Protein AF-0000000076622028 (afdb_homodimer)

pLDDT: mean 90.15, std 12.66, range [39.66, 98.56]

Foldseek 3Di:
DPLLVQLLVQLVVPCLPPFQFQQSSLVSQVVSPHHSVVSCVSPVLGSLVSVLVLLVVLLVVLLVPDALVVCPPHDPLVLLLVSLVSSLVSCVSNALRCVRSVVSCVDPVNVVVSVVSLLSSLVSSCVRNPDDDDDPLSVLLSLLVSLLSVLLSLLQSPQPDVVSVVSSVSSSVSRVPDDSVDRDPSPVSNVVSCVVRVD/DPLLVQLLVQLVVVCLPPFQFQQSSLVSQVVSPHHSVVSCVSPVLGSLVSVLVLLVVLLVVLLVPDALVVCPPHDPLVLLLVSLVSSLVSCVSNALSCVRSVVSCVDPVNVVVSVVSLLSSLVSSCVRNPDDDDDPLSVLSSLLVSLLSVLLSLLQSPQPDVVSVVSSVSSSVSRVPDDSVDRDPSPVSNVVSCVVRVD

Radius of gyration: 22.09 Å; Cα contacts (8 Å, |Δi|>4): 403; chains: 2; bounding box: 41×60×67 Å

Structure (mmCIF, N/CA/C/O backbone):
data_AF-0000000076622028-model_v1
#
loop_
_entity.id
_entity.type
_entity.pdbx_description
1 polymer 'Ubiquinone biosynthesis protein'
#
loop_
_atom_site.group_PDB
_atom_site.id
_atom_site.type_symbol
_atom_site.label_atom_id
_atom_site.label_alt_id
_atom_site.label_comp_id
_atom_site.label_asym_id
_atom_site.label_entity_id
_atom_site.label_seq_id
_atom_site.pdbx_PDB_ins_code
_atom_site.Cartn_x
_atom_site.Cartn_y
_atom_site.Cartn_z
_atom_site.occupancy
_atom_site.B_iso_or_equiv
_atom_site.auth_seq_id
_atom_site.auth_comp_id
_atom_site.auth_asym_id
_atom_site.auth_atom_id
_atom_site.pdbx_PDB_model_num
ATOM 1 N N . MET A 1 1 ? 0.09 -10.68 -33.594 1 63.59 1 MET A N 1
ATOM 2 C CA . MET A 1 1 ? 0.2 -10.133 -32.219 1 63.59 1 MET A CA 1
ATOM 3 C C . MET A 1 1 ? 0.876 -8.773 -32.25 1 63.59 1 MET A C 1
ATOM 5 O O . MET A 1 1 ? 1.807 -8.539 -33.031 1 63.59 1 MET A O 1
ATOM 9 N N . GLN A 1 2 ? 0.264 -7.742 -31.531 1 87.88 2 GLN A N 1
ATOM 10 C CA . GLN A 1 2 ? 0.887 -6.426 -31.469 1 87.88 2 GLN A CA 1
ATOM 11 C C . GLN A 1 2 ? 2.297 -6.508 -30.891 1 87.88 2 GLN A C 1
ATOM 13 O O . GLN A 1 2 ? 2.602 -7.414 -30.125 1 87.88 2 GLN A O 1
ATOM 18 N N . ILE A 1 3 ? 3.248 -5.902 -31.578 1 93.5 3 ILE A N 1
ATOM 19 C CA . ILE A 1 3 ? 4.668 -5.887 -31.234 1 93.5 3 ILE A CA 1
ATOM 20 C C . ILE A 1 3 ? 4.84 -5.801 -29.719 1 93.5 3 ILE A C 1
ATOM 22 O O . ILE A 1 3 ? 5.719 -6.453 -29.156 1 93.5 3 ILE A O 1
ATOM 26 N N . ARG A 1 4 ? 4.066 -5.117 -29.094 1 95.06 4 ARG A N 1
ATOM 27 C CA . ARG A 1 4 ? 4.141 -4.984 -27.641 1 95.06 4 ARG A CA 1
ATOM 28 C C . ARG A 1 4 ? 3.877 -6.32 -26.953 1 95.06 4 ARG A C 1
ATOM 30 O O . ARG A 1 4 ? 4.555 -6.668 -25.984 1 95.06 4 ARG A O 1
ATOM 37 N N . GLU A 1 5 ? 2.949 -7.094 -27.5 1 96 5 GLU A N 1
ATOM 38 C CA . GLU A 1 5 ? 2.613 -8.391 -26.922 1 96 5 GLU A CA 1
ATOM 39 C C . GLU A 1 5 ? 3.762 -9.383 -27.078 1 96 5 GLU A C 1
ATOM 41 O O . GLU A 1 5 ? 3.996 -10.219 -26.203 1 96 5 GLU A O 1
ATOM 46 N N . GLN A 1 6 ? 4.418 -9.242 -28.172 1 96.94 6 GLN A N 1
ATOM 47 C CA . GLN A 1 6 ? 5.562 -10.117 -28.406 1 96.94 6 GLN A CA 1
ATOM 48 C C . GLN A 1 6 ? 6.688 -9.82 -27.406 1 96.94 6 GLN A C 1
ATOM 50 O O . GLN A 1 6 ? 7.324 -10.742 -26.891 1 96.94 6 GLN A O 1
ATOM 55 N N . ILE A 1 7 ? 6.875 -8.531 -27.156 1 97.69 7 ILE A N 1
ATOM 56 C CA . ILE A 1 7 ? 7.898 -8.133 -26.203 1 97.69 7 ILE A CA 1
ATOM 57 C C . ILE A 1 7 ? 7.523 -8.633 -24.812 1 97.69 7 ILE A C 1
ATOM 59 O O . ILE A 1 7 ? 8.367 -9.172 -24.094 1 97.69 7 ILE A O 1
ATOM 63 N N . VAL A 1 8 ? 6.262 -8.492 -24.5 1 98 8 VAL A N 1
ATOM 64 C CA . VAL A 1 8 ? 5.766 -8.93 -23.203 1 98 8 VAL A CA 1
ATOM 65 C C . VAL A 1 8 ? 5.98 -10.43 -23.047 1 98 8 VAL A C 1
ATOM 67 O O . VAL A 1 8 ? 6.48 -10.891 -22.016 1 98 8 VAL A O 1
ATOM 70 N N . SER A 1 9 ? 5.641 -11.148 -24.078 1 97.75 9 SER A N 1
ATOM 71 C CA . SER A 1 9 ? 5.793 -12.602 -24.031 1 97.75 9 SER A CA 1
ATOM 72 C C . SER A 1 9 ? 7.25 -13 -23.844 1 97.75 9 SER A C 1
ATOM 74 O O . SER A 1 9 ? 7.559 -13.867 -23.016 1 97.75 9 SER A O 1
ATOM 76 N N . SER A 1 10 ? 8.102 -12.375 -24.562 1 98 10 SER A N 1
ATOM 77 C CA . SER A 1 10 ? 9.531 -12.641 -24.438 1 98 10 SER A CA 1
ATOM 78 C C . SER A 1 10 ? 10.031 -12.305 -23.031 1 98 10 SER A C 1
ATOM 80 O O . SER A 1 10 ? 10.727 -13.102 -22.406 1 98 10 SER A O 1
ATOM 82 N N . ALA A 1 11 ? 9.656 -11.156 -22.547 1 98.44 11 ALA A N 1
ATOM 83 C CA . ALA A 1 11 ? 10.109 -10.695 -21.234 1 98.44 11 ALA A CA 1
ATOM 84 C C . ALA A 1 11 ? 9.641 -11.633 -20.125 1 98.44 11 ALA A C 1
ATOM 86 O O . ALA A 1 11 ? 10.398 -11.93 -19.188 1 98.44 11 ALA A O 1
ATOM 87 N N . LYS A 1 12 ? 8.422 -12.117 -20.266 1 98.25 12 LYS A N 1
ATOM 88 C CA . LYS A 1 12 ? 7.867 -13.047 -19.281 1 98.25 12 LYS A CA 1
ATOM 89 C C . LYS A 1 12 ? 8.734 -14.297 -19.156 1 98.25 12 LYS A C 1
ATOM 91 O O . LYS A 1 12 ? 8.891 -14.852 -18.062 1 98.25 12 LYS A O 1
ATOM 96 N N . GLY A 1 13 ? 9.266 -14.703 -20.266 1 98.19 13 GLY A N 1
ATOM 97 C CA . GLY A 1 13 ? 10.133 -15.867 -20.25 1 98.19 13 GLY A CA 1
ATOM 98 C C . GLY A 1 13 ? 11.523 -15.578 -19.703 1 98.19 13 GLY A C 1
ATOM 99 O O . GLY A 1 13 ? 12.047 -16.344 -18.906 1 98.19 13 GLY A O 1
ATOM 100 N N . LEU A 1 14 ? 12.07 -14.469 -20.016 1 98.25 14 LEU A N 1
ATOM 101 C CA . LEU A 1 14 ? 13.461 -14.141 -19.719 1 98.25 14 LEU A CA 1
ATOM 102 C C . LEU A 1 14 ? 13.625 -13.82 -18.234 1 98.25 14 LEU A C 1
ATOM 104 O O . LEU A 1 14 ? 14.664 -14.109 -17.641 1 98.25 14 LEU A O 1
ATOM 108 N N . VAL A 1 15 ? 12.609 -13.281 -17.594 1 98.38 15 VAL A N 1
ATOM 109 C CA . VAL A 1 15 ? 12.742 -12.852 -16.203 1 98.38 15 VAL A CA 1
ATOM 110 C C . VAL A 1 15 ? 12.852 -14.078 -15.297 1 98.38 15 VAL A C 1
ATOM 112 O O . VAL A 1 15 ? 13.305 -13.977 -14.156 1 98.38 15 VAL A O 1
ATOM 115 N N . LYS A 1 16 ? 12.438 -15.273 -15.789 1 97.88 16 LYS A N 1
ATOM 116 C CA . LYS A 1 16 ? 12.516 -16.5 -14.992 1 97.88 16 LYS A CA 1
ATOM 117 C C . LYS A 1 16 ? 13.969 -16.875 -14.711 1 97.88 16 LYS A C 1
ATOM 119 O O . LYS A 1 16 ? 14.266 -17.5 -13.688 1 97.88 16 LYS A O 1
ATOM 124 N N . THR A 1 17 ? 14.875 -16.391 -15.594 1 97.12 17 THR A N 1
ATOM 125 C CA . THR A 1 17 ? 16.281 -16.766 -15.453 1 97.12 17 THR A CA 1
ATOM 126 C C . THR A 1 17 ? 17.156 -15.547 -15.227 1 97.12 17 THR A C 1
ATOM 128 O O . THR A 1 17 ? 18.125 -15.602 -14.453 1 97.12 17 THR A O 1
ATOM 131 N N . LEU A 1 18 ? 16.766 -14.391 -15.797 1 97.31 18 LEU A N 1
ATOM 132 C CA . LEU A 1 18 ? 17.656 -13.234 -15.781 1 97.31 18 LEU A CA 1
ATOM 133 C C . LEU A 1 18 ? 17.266 -12.273 -14.664 1 97.31 18 LEU A C 1
ATOM 135 O O . LEU A 1 18 ? 18.031 -11.391 -14.297 1 97.31 18 LEU A O 1
ATOM 139 N N . GLY A 1 19 ? 16.031 -12.422 -14.141 1 97.38 19 GLY A N 1
ATOM 140 C CA . GLY A 1 19 ? 15.562 -11.523 -13.094 1 97.38 19 GLY A CA 1
ATOM 141 C C . GLY A 1 19 ? 14.891 -10.273 -13.633 1 97.38 19 GLY A C 1
ATOM 142 O O . GLY A 1 19 ? 14.594 -10.188 -14.828 1 97.38 19 GLY A O 1
ATOM 143 N N . TRP A 1 20 ? 14.672 -9.398 -12.758 1 97.81 20 TRP A N 1
ATOM 144 C CA . TRP A 1 20 ? 13.805 -8.266 -13.07 1 97.81 20 TRP A CA 1
ATOM 145 C C . TRP A 1 20 ? 14.609 -6.977 -13.188 1 97.81 20 TRP A C 1
ATOM 147 O O . TRP A 1 20 ? 14.742 -6.23 -12.211 1 97.81 20 TRP A O 1
ATOM 157 N N . HIS A 1 21 ? 15.047 -6.715 -14.297 1 96.06 21 HIS A N 1
ATOM 158 C CA . HIS A 1 21 ? 15.742 -5.477 -14.609 1 96.06 21 HIS A CA 1
ATOM 159 C C . HIS A 1 21 ? 15.547 -5.086 -16.078 1 96.06 21 HIS A C 1
ATOM 161 O O . HIS A 1 21 ? 15.156 -5.918 -16.891 1 96.06 21 HIS A O 1
ATOM 167 N N . ASP A 1 22 ? 15.867 -3.854 -16.438 1 95.69 22 ASP A N 1
ATOM 168 C CA . ASP A 1 22 ? 15.492 -3.264 -17.719 1 95.69 22 ASP A CA 1
ATOM 169 C C . ASP A 1 22 ? 16.297 -3.881 -18.859 1 95.69 22 ASP A C 1
ATOM 171 O O . ASP A 1 22 ? 15.891 -3.791 -20.031 1 95.69 22 ASP A O 1
ATOM 175 N N . LYS A 1 23 ? 17.344 -4.523 -18.531 1 96.81 23 LYS A N 1
ATOM 176 C CA . LYS A 1 23 ? 18.094 -5.242 -19.562 1 96.81 23 LYS A CA 1
ATOM 177 C C . LYS A 1 23 ? 17.234 -6.324 -20.203 1 96.81 23 LYS A C 1
ATOM 179 O O . LYS A 1 23 ? 17.375 -6.621 -21.391 1 96.81 23 LYS A O 1
ATOM 184 N N . VAL A 1 24 ? 16.344 -6.906 -19.453 1 98.19 24 VAL A N 1
ATOM 185 C CA . VAL A 1 24 ? 15.445 -7.93 -19.969 1 98.19 24 VAL A CA 1
ATOM 186 C C . VAL A 1 24 ? 14.531 -7.328 -21.031 1 98.19 24 VAL A C 1
ATOM 188 O O . VAL A 1 24 ? 14.242 -7.961 -22.047 1 98.19 24 VAL A O 1
ATOM 191 N N . LEU A 1 25 ? 14.07 -6.062 -20.812 1 97.56 25 LEU A N 1
ATOM 192 C CA . LEU A 1 25 ? 13.25 -5.379 -21.812 1 97.56 25 LEU A CA 1
ATOM 193 C C . LEU A 1 25 ? 14.047 -5.121 -23.078 1 97.56 25 LEU A C 1
ATOM 195 O O . LEU A 1 25 ? 13.547 -5.34 -24.188 1 97.56 25 LEU A O 1
ATOM 199 N N . SER A 1 26 ? 15.258 -4.707 -22.844 1 97.38 26 SER A N 1
ATOM 200 C CA . SER A 1 26 ? 16.141 -4.461 -23.984 1 97.38 26 SER A CA 1
ATOM 201 C C . SER A 1 26 ? 16.344 -5.727 -24.812 1 97.38 26 SER A C 1
ATOM 203 O O . SER A 1 26 ? 16.234 -5.707 -26.031 1 97.38 26 SER A O 1
ATOM 205 N N . LEU A 1 27 ? 16.625 -6.812 -24.156 1 97.94 27 LEU A N 1
ATOM 206 C CA . LEU A 1 27 ? 16.828 -8.102 -24.812 1 97.94 27 LEU A CA 1
ATOM 207 C C . LEU A 1 27 ? 15.555 -8.562 -25.516 1 97.94 27 LEU A C 1
ATOM 209 O O . LEU A 1 27 ? 15.609 -9.102 -26.625 1 97.94 27 LEU A O 1
ATOM 213 N N . SER A 1 28 ? 14.438 -8.328 -24.891 1 98.31 28 SER A N 1
ATOM 214 C CA . SER A 1 28 ? 13.148 -8.727 -25.469 1 98.31 28 SER A CA 1
ATOM 215 C C . SER A 1 28 ? 12.852 -7.945 -26.734 1 98.31 28 SER A C 1
ATOM 217 O O . SER A 1 28 ? 12.289 -8.492 -27.688 1 98.31 28 SER A O 1
ATOM 219 N N . CYS A 1 29 ? 13.203 -6.68 -26.703 1 97.69 29 CYS A N 1
ATOM 220 C CA . CYS A 1 29 ? 13.055 -5.879 -27.906 1 97.69 29 CYS A CA 1
ATOM 221 C C . CYS A 1 29 ? 13.906 -6.43 -29.047 1 97.69 29 CYS A C 1
ATOM 223 O O . CYS A 1 29 ? 13.422 -6.605 -30.156 1 97.69 29 CYS A O 1
ATOM 225 N N . THR A 1 30 ? 15.125 -6.754 -28.75 1 97.44 30 THR A N 1
ATOM 226 C CA . THR A 1 30 ? 16.047 -7.266 -29.766 1 97.44 30 THR A CA 1
ATOM 227 C C . THR A 1 30 ? 15.547 -8.594 -30.328 1 97.44 30 THR A C 1
ATOM 229 O O . THR A 1 30 ? 15.688 -8.859 -31.516 1 97.44 30 THR A O 1
ATOM 232 N N . LYS A 1 31 ? 14.922 -9.391 -29.547 1 96.81 31 LYS A N 1
ATOM 233 C CA . LYS A 1 31 ? 14.422 -10.703 -29.969 1 96.81 31 LYS A CA 1
ATOM 234 C C . LYS A 1 31 ? 13.289 -10.562 -30.984 1 96.81 31 LYS A C 1
ATOM 236 O O . LYS A 1 31 ? 13.031 -11.484 -31.766 1 96.81 31 LYS A O 1
ATOM 241 N N . VAL A 1 32 ? 12.641 -9.391 -30.906 1 95.5 32 VAL A N 1
ATOM 242 C CA . VAL A 1 32 ? 11.555 -9.188 -31.875 1 95.5 32 VAL A CA 1
ATOM 243 C C . VAL A 1 32 ? 12.008 -8.203 -32.969 1 95.5 32 VAL A C 1
ATOM 245 O O . VAL A 1 32 ? 11.18 -7.512 -33.562 1 95.5 32 VAL A O 1
ATOM 248 N N . ASN A 1 33 ? 13.281 -7.996 -33.062 1 95.31 33 ASN A N 1
ATOM 249 C CA . ASN A 1 33 ? 13.945 -7.258 -34.125 1 95.31 33 ASN A CA 1
ATOM 250 C C . ASN A 1 33 ? 13.742 -5.754 -34 1 95.31 33 ASN A C 1
ATOM 252 O O . ASN A 1 33 ? 13.594 -5.043 -35 1 95.31 33 ASN A O 1
ATOM 256 N N . LEU A 1 34 ? 13.648 -5.297 -32.75 1 96.19 34 LEU A N 1
ATOM 257 C CA . LEU A 1 34 ? 13.656 -3.871 -32.438 1 96.19 34 LEU A CA 1
ATOM 258 C C . LEU A 1 34 ? 14.977 -3.463 -31.797 1 96.19 34 LEU A C 1
ATOM 260 O O . LEU A 1 34 ? 15.742 -4.316 -31.344 1 96.19 34 LEU A O 1
ATOM 264 N N . SER A 1 35 ? 15.188 -2.131 -31.875 1 95.56 35 SER A N 1
ATOM 265 C CA . SER A 1 35 ? 16.344 -1.608 -31.156 1 95.56 35 SER A CA 1
ATOM 266 C C . SER A 1 35 ? 16.188 -1.822 -29.641 1 95.56 35 SER A C 1
ATOM 268 O O . SER A 1 35 ? 15.086 -1.768 -29.109 1 95.56 35 SER A O 1
ATOM 270 N N . SER A 1 36 ? 17.312 -1.982 -29 1 92.75 36 SER A N 1
ATOM 271 C CA . SER A 1 36 ? 17.328 -2.152 -27.547 1 92.75 36 SER A CA 1
ATOM 272 C C . SER A 1 36 ? 16.75 -0.925 -26.844 1 92.75 36 SER A C 1
ATOM 274 O O . SER A 1 36 ? 16.234 -1.027 -25.734 1 92.75 36 SER A O 1
ATOM 276 N N . ALA A 1 37 ? 16.75 0.134 -27.547 1 92.69 37 ALA A N 1
ATOM 277 C CA . ALA A 1 37 ? 16.297 1.396 -26.969 1 92.69 37 ALA A CA 1
ATOM 278 C C . ALA A 1 37 ? 14.781 1.526 -27.031 1 92.69 37 ALA A C 1
ATOM 280 O O . ALA A 1 37 ? 14.195 2.369 -26.344 1 92.69 37 ALA A O 1
ATOM 281 N N . SER A 1 38 ? 14.141 0.657 -27.75 1 93.12 38 SER A N 1
ATOM 282 C CA . SER A 1 38 ? 12.703 0.75 -27.969 1 93.12 38 SER A CA 1
ATOM 283 C C . SER A 1 38 ? 11.938 0.495 -26.672 1 93.12 38 SER A C 1
ATOM 285 O O . SER A 1 38 ? 10.805 0.954 -26.516 1 93.12 38 SER A O 1
ATOM 287 N N . GLY A 1 39 ? 12.609 -0.186 -25.781 1 91.81 39 GLY A N 1
ATOM 288 C CA . GLY A 1 39 ? 11.969 -0.55 -24.516 1 91.81 39 GLY A CA 1
ATOM 289 C C . GLY A 1 39 ? 11.547 0.65 -23.703 1 91.81 39 GLY A C 1
ATOM 290 O O . GLY A 1 39 ? 10.477 0.647 -23.094 1 91.81 39 GLY A O 1
ATOM 291 N N . ARG A 1 40 ? 12.281 1.703 -23.688 1 91.56 40 ARG A N 1
ATOM 292 C CA . ARG A 1 40 ? 12.023 2.889 -22.875 1 91.56 40 ARG A CA 1
ATOM 293 C C . ARG A 1 40 ? 10.75 3.594 -23.344 1 91.56 40 ARG A C 1
ATOM 295 O O . ARG A 1 40 ? 9.992 4.121 -22.516 1 91.56 40 ARG A O 1
ATOM 302 N N . GLY A 1 41 ? 10.539 3.547 -24.609 1 91.19 41 GLY A N 1
ATOM 303 C CA . GLY A 1 41 ? 9.344 4.16 -25.156 1 91.19 41 GLY A CA 1
ATOM 304 C C . GLY A 1 41 ? 8.102 3.303 -25 1 91.19 41 GLY A C 1
ATOM 305 O O . GLY A 1 41 ? 7.023 3.816 -24.688 1 91.19 41 GLY A O 1
ATOM 306 N N . LEU A 1 42 ? 8.281 2.041 -25.141 1 94.12 42 LEU A N 1
ATOM 307 C CA . LEU A 1 42 ? 7.156 1.116 -25.125 1 94.12 42 LEU A CA 1
ATOM 308 C C . LEU A 1 42 ? 6.762 0.765 -23.703 1 94.12 42 LEU A C 1
ATOM 310 O O . LEU A 1 42 ? 5.613 0.395 -23.438 1 94.12 42 LEU A O 1
ATOM 314 N N . PHE A 1 43 ? 7.711 0.849 -22.797 1 95.12 43 PHE A N 1
ATOM 315 C CA . PHE A 1 43 ? 7.516 0.57 -21.375 1 95.12 43 PHE A CA 1
ATOM 316 C C . PHE A 1 43 ? 8.148 1.659 -20.516 1 95.12 43 PHE A C 1
ATOM 318 O O . PHE A 1 43 ? 9.172 1.431 -19.859 1 95.12 43 PHE A O 1
ATOM 325 N N . PRO A 1 44 ? 7.484 2.758 -20.422 1 91.5 44 PRO A N 1
ATOM 326 C CA . PRO A 1 44 ? 8.078 3.926 -19.766 1 91.5 44 PRO A CA 1
ATOM 327 C C . PRO A 1 44 ? 8.375 3.688 -18.297 1 91.5 44 PRO A C 1
ATOM 329 O O . PRO A 1 44 ? 9.266 4.324 -17.734 1 91.5 44 PRO A O 1
ATOM 332 N N . ASN A 1 45 ? 7.676 2.65 -17.703 1 89.62 45 ASN A N 1
ATOM 333 C CA . ASN A 1 45 ? 7.93 2.391 -16.281 1 89.62 45 ASN A CA 1
ATOM 334 C C . ASN A 1 45 ? 8.93 1.258 -16.094 1 89.62 45 ASN A C 1
ATOM 336 O O . ASN A 1 45 ? 9.273 0.908 -14.961 1 89.62 45 ASN A O 1
ATOM 340 N N . GLY A 1 46 ? 9.289 0.754 -17.25 1 93.94 46 GLY A N 1
ATOM 341 C CA . GLY A 1 46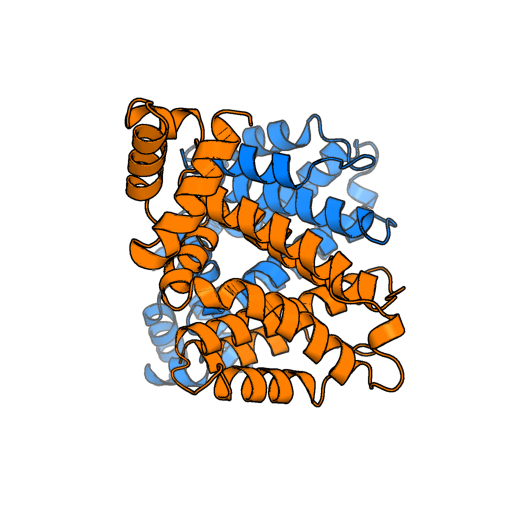 ? 10.328 -0.267 -17.188 1 93.94 46 GLY A CA 1
ATOM 342 C C . GLY A 1 46 ? 9.773 -1.66 -16.938 1 93.94 46 GLY A C 1
ATOM 343 O O . GLY A 1 46 ? 8.617 -1.938 -17.25 1 93.94 46 GLY A O 1
ATOM 344 N N . ILE A 1 47 ? 10.602 -2.494 -16.391 1 96.81 47 ILE A N 1
ATOM 345 C CA . ILE A 1 47 ? 10.359 -3.928 -16.281 1 96.81 47 ILE A CA 1
ATOM 346 C C . ILE A 1 47 ? 9.203 -4.184 -15.32 1 96.81 47 ILE A C 1
ATOM 348 O O . ILE A 1 47 ? 8.562 -5.234 -15.375 1 96.81 47 ILE A O 1
ATOM 352 N N . VAL A 1 48 ? 8.883 -3.227 -14.484 1 94.56 48 VAL A N 1
ATOM 353 C CA . VAL A 1 48 ? 7.801 -3.387 -13.516 1 94.56 48 VAL A CA 1
ATOM 354 C C . VAL A 1 48 ? 6.473 -3.535 -14.25 1 94.56 48 VAL A C 1
ATOM 356 O O . VAL A 1 48 ? 5.551 -4.184 -13.75 1 94.56 48 VAL A O 1
ATOM 359 N N . GLU A 1 49 ? 6.363 -3.008 -15.438 1 94.44 49 GLU A N 1
ATOM 360 C CA . GLU A 1 49 ? 5.145 -3.121 -16.234 1 94.44 49 GLU A CA 1
ATOM 361 C C . GLU A 1 49 ? 4.863 -4.57 -16.609 1 94.44 49 GLU A C 1
ATOM 363 O O . GLU A 1 49 ? 3.705 -4.98 -16.719 1 94.44 49 GLU A O 1
ATOM 368 N N . ILE A 1 50 ? 5.953 -5.305 -16.828 1 97.19 50 ILE A N 1
ATOM 369 C CA . ILE A 1 50 ? 5.797 -6.719 -17.156 1 97.19 50 ILE A CA 1
ATOM 370 C C . ILE A 1 50 ? 5.211 -7.457 -15.953 1 97.19 50 ILE A C 1
ATOM 3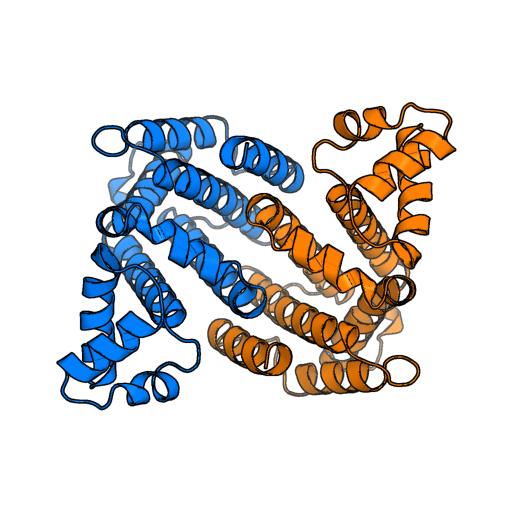72 O O . ILE A 1 50 ? 4.328 -8.305 -16.109 1 97.19 50 ILE A O 1
ATOM 376 N N . ALA A 1 51 ? 5.668 -7.148 -14.75 1 96.75 51 ALA A N 1
ATOM 377 C CA . ALA A 1 51 ? 5.133 -7.754 -13.531 1 96.75 51 ALA A CA 1
ATOM 378 C C . ALA A 1 51 ? 3.648 -7.434 -13.375 1 96.75 51 ALA A C 1
ATOM 380 O O . ALA A 1 51 ? 2.855 -8.305 -13.008 1 96.75 51 ALA A O 1
ATOM 381 N N . GLU A 1 52 ? 3.307 -6.227 -13.695 1 93.62 52 GLU A N 1
ATOM 382 C CA . GLU A 1 52 ? 1.912 -5.805 -13.586 1 93.62 52 GLU A CA 1
ATOM 383 C C . GLU A 1 52 ? 1.03 -6.566 -14.57 1 93.62 52 GLU A C 1
ATOM 385 O O . GLU A 1 52 ? -0.086 -6.965 -14.234 1 93.62 52 GLU A O 1
ATOM 390 N N . ILE A 1 53 ? 1.557 -6.715 -15.742 1 95.81 53 ILE A N 1
ATOM 391 C CA . ILE A 1 53 ? 0.822 -7.465 -16.766 1 95.81 53 ILE A CA 1
ATOM 392 C C . ILE A 1 53 ? 0.645 -8.914 -16.312 1 95.81 53 ILE A C 1
ATOM 394 O O . ILE A 1 53 ? -0.444 -9.477 -16.422 1 95.81 53 ILE A O 1
ATOM 398 N N . LEU A 1 54 ? 1.682 -9.484 -15.797 1 97.06 54 LEU A N 1
ATOM 399 C CA . LEU A 1 54 ? 1.603 -10.836 -15.266 1 97.06 54 LEU A CA 1
ATOM 400 C C . LEU A 1 54 ? 0.542 -10.93 -14.172 1 97.06 54 LEU A C 1
ATOM 402 O O . LEU A 1 54 ? -0.278 -11.852 -14.18 1 97.06 54 LEU A O 1
ATOM 406 N N . MET A 1 55 ? 0.543 -10.031 -13.281 1 95.62 55 MET A N 1
ATOM 407 C CA . MET A 1 55 ? -0.412 -10.047 -12.172 1 95.62 55 MET A CA 1
ATOM 408 C C . MET A 1 55 ? -1.844 -9.961 -12.695 1 95.62 55 MET A C 1
ATOM 410 O O . MET A 1 55 ? -2.734 -10.648 -12.188 1 95.62 55 MET A O 1
ATOM 414 N N . LYS A 1 56 ? -2.02 -9.133 -13.664 1 94.44 56 LYS A N 1
ATOM 415 C CA . LYS A 1 56 ? -3.344 -9.031 -14.273 1 94.44 56 LYS A CA 1
ATOM 416 C C . LYS A 1 56 ? -3.752 -10.352 -14.922 1 94.44 56 LYS A C 1
ATOM 418 O O . LYS A 1 56 ? -4.887 -10.805 -14.758 1 94.44 56 LYS A O 1
ATOM 423 N N . ASP A 1 57 ? -2.818 -10.93 -15.648 1 96.56 57 ASP A N 1
ATOM 424 C CA . ASP A 1 57 ? -3.078 -12.227 -16.266 1 96.56 57 ASP A CA 1
ATOM 425 C C . ASP A 1 57 ? -3.441 -13.273 -15.211 1 96.56 57 ASP A C 1
ATOM 427 O O . ASP A 1 57 ? -4.363 -14.07 -15.414 1 96.56 57 ASP A O 1
ATOM 431 N N . TRP A 1 58 ? -2.756 -13.266 -14.125 1 97.56 58 TRP A N 1
ATOM 432 C CA . TRP A 1 58 ? -2.977 -14.25 -13.062 1 97.56 58 TRP A CA 1
ATOM 433 C C . TRP A 1 58 ? -4.332 -14.039 -12.398 1 97.56 58 TRP A C 1
ATOM 435 O O . TRP A 1 58 ? -4.988 -15 -11.992 1 97.56 58 TRP A O 1
ATOM 445 N N . GLU A 1 59 ? -4.695 -12.812 -12.297 1 95.69 59 GLU A N 1
ATOM 446 C CA . GLU A 1 59 ? -6.023 -12.523 -11.766 1 95.69 59 GLU A CA 1
ATOM 447 C C . GLU A 1 59 ? -7.113 -13.133 -12.641 1 95.69 59 GLU A C 1
ATOM 449 O O . GLU A 1 59 ? -8.047 -13.758 -12.141 1 95.69 59 GLU A O 1
ATOM 454 N N . ASN A 1 60 ? -6.961 -12.938 -13.938 1 96 60 ASN A N 1
ATOM 455 C CA . ASN A 1 60 ? -7.902 -13.523 -14.883 1 96 60 ASN A CA 1
ATOM 456 C C . ASN A 1 60 ? -7.891 -15.055 -14.812 1 96 60 ASN A C 1
ATOM 458 O O . ASN A 1 60 ? -8.945 -15.688 -14.797 1 96 60 ASN A O 1
ATOM 462 N N . GLN A 1 61 ? -6.73 -15.57 -14.758 1 97.69 61 GLN A N 1
ATOM 463 C CA . GLN A 1 61 ? -6.582 -17.016 -14.68 1 97.69 61 GLN A CA 1
ATOM 464 C C . GLN A 1 61 ? -7.227 -17.578 -13.414 1 97.69 61 GLN A C 1
ATO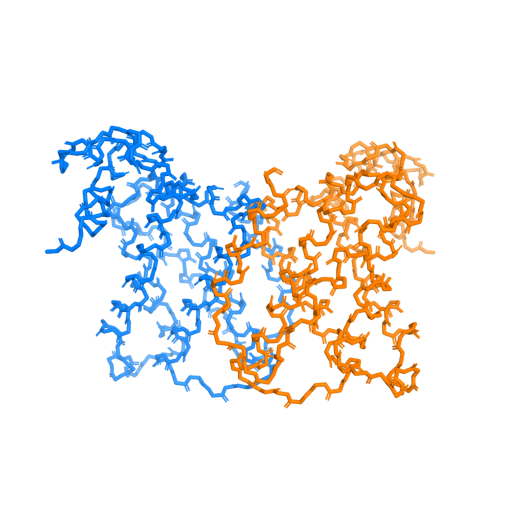M 466 O O . GLN A 1 61 ? -7.855 -18.641 -13.445 1 97.69 61 GLN A O 1
ATOM 471 N N . LEU A 1 62 ? -7.078 -16.875 -12.328 1 97.62 62 LEU A N 1
ATOM 472 C CA . LEU A 1 62 ? -7.648 -17.297 -11.055 1 97.62 62 LEU A CA 1
ATOM 473 C C . LEU A 1 62 ? -9.164 -17.438 -11.148 1 97.62 62 LEU A C 1
ATOM 475 O O . LEU A 1 62 ? -9.742 -18.422 -10.688 1 97.62 62 LEU A O 1
ATOM 479 N N . SER A 1 63 ? -9.758 -16.469 -11.82 1 95.81 63 SER A N 1
ATOM 480 C CA . SER A 1 63 ? -11.211 -16.453 -11.977 1 95.81 63 SER A CA 1
ATOM 481 C C . SER A 1 63 ? -11.68 -17.641 -12.82 1 95.81 63 SER A C 1
ATOM 483 O O . SER A 1 63 ? -12.805 -18.109 -12.656 1 95.81 63 SER A O 1
ATOM 485 N N . LEU A 1 64 ? -10.789 -18.125 -13.633 1 96.25 64 LEU A N 1
ATOM 486 C CA . LEU A 1 64 ? -11.109 -19.25 -14.5 1 96.25 64 LEU A CA 1
ATOM 487 C C . LEU A 1 64 ? -10.836 -20.578 -13.781 1 96.25 64 LEU A C 1
ATOM 489 O O . LEU A 1 64 ? -11.594 -21.531 -13.945 1 96.25 64 LEU A O 1
ATOM 493 N N . ASP A 1 65 ? -9.867 -20.594 -12.969 1 97.12 65 ASP A N 1
ATOM 494 C CA . ASP A 1 65 ? -9.375 -21.828 -12.383 1 97.12 65 ASP A CA 1
ATOM 495 C C . ASP A 1 65 ? -10.156 -22.188 -11.125 1 97.12 65 ASP A C 1
ATOM 497 O O . ASP A 1 65 ? -10.281 -23.359 -10.781 1 97.12 65 ASP A O 1
ATOM 501 N N . VAL A 1 66 ? -10.531 -21.234 -10.375 1 96.12 66 VAL A N 1
ATOM 502 C CA . VAL A 1 66 ? -11.203 -21.469 -9.102 1 96.12 66 VAL A CA 1
ATOM 503 C C . VAL A 1 66 ? -12.664 -21.062 -9.195 1 96.12 66 VAL A C 1
ATOM 505 O O . VAL A 1 66 ? -12.977 -19.906 -9.508 1 96.12 66 VAL A O 1
ATOM 508 N N . LYS A 1 67 ? -13.453 -22.031 -9 1 92.94 67 LYS A N 1
ATOM 509 C CA . LYS A 1 67 ? -14.891 -21.797 -8.984 1 92.94 67 LYS A CA 1
ATOM 510 C C . LYS A 1 67 ? -15.5 -22.172 -7.637 1 92.94 67 LYS A C 1
ATOM 512 O O . LYS A 1 67 ? -15.102 -23.156 -7.027 1 92.94 67 LYS A O 1
ATOM 517 N N . LEU A 1 68 ? -16.406 -21.266 -7.262 1 86 68 LEU A N 1
ATOM 518 C CA . LEU A 1 68 ? -17.062 -21.484 -5.977 1 86 68 LEU A CA 1
ATOM 519 C C . LEU A 1 68 ? -17.641 -22.906 -5.891 1 86 68 LEU A C 1
ATOM 521 O O . LEU A 1 68 ? -17.578 -23.531 -4.836 1 86 68 LEU A O 1
ATOM 525 N N . ALA A 1 69 ? -18.094 -23.344 -6.945 1 84.5 69 ALA A N 1
ATOM 526 C CA . ALA A 1 69 ? -18.719 -24.656 -7 1 84.5 69 ALA A CA 1
ATOM 527 C C . ALA A 1 69 ? -17.734 -25.766 -6.641 1 84.5 69 ALA A C 1
ATOM 529 O O . ALA A 1 69 ? -18.109 -26.797 -6.098 1 84.5 69 ALA A O 1
ATOM 530 N N . ASP A 1 70 ? -16.453 -25.531 -6.898 1 86.81 70 ASP A N 1
ATOM 531 C CA . ASP A 1 70 ? -15.414 -26.531 -6.633 1 86.81 70 ASP A CA 1
ATOM 532 C C . ASP A 1 70 ? -14.992 -26.484 -5.164 1 86.81 70 ASP A C 1
ATOM 534 O O . ASP A 1 70 ? -14.219 -27.344 -4.719 1 86.81 70 ASP A O 1
ATOM 538 N N . LEU A 1 71 ? -15.531 -25.531 -4.473 1 89.38 71 LEU A N 1
ATOM 539 C CA . LEU A 1 71 ? -15.125 -25.344 -3.082 1 89.38 71 LEU A CA 1
ATOM 540 C C . LEU A 1 71 ? -16.25 -25.719 -2.131 1 89.38 71 LEU A C 1
ATOM 542 O O . LEU A 1 71 ? -16.203 -25.406 -0.941 1 89.38 71 LEU A O 1
ATOM 546 N N . ASP A 1 72 ? -17.094 -26.531 -2.748 1 85.62 72 ASP A N 1
ATOM 547 C CA . ASP A 1 72 ? -18.234 -26.969 -1.944 1 85.62 72 ASP A CA 1
ATOM 548 C C . ASP A 1 72 ? -17.766 -27.844 -0.78 1 85.62 72 ASP A C 1
ATOM 550 O O . ASP A 1 72 ? -16.812 -28.609 -0.913 1 85.62 72 ASP A O 1
ATOM 554 N N . ASN A 1 73 ? -18.25 -27.734 0.436 1 91 73 ASN A N 1
ATOM 555 C CA . ASN A 1 73 ? -18.016 -28.547 1.621 1 91 73 ASN A CA 1
ATOM 556 C C . ASN A 1 73 ? -16.734 -28.109 2.342 1 91 73 ASN A C 1
ATOM 558 O O . ASN A 1 73 ? -16.172 -28.875 3.131 1 91 73 ASN A O 1
ATOM 562 N N . LYS A 1 74 ? -16.203 -27.062 1.929 1 94.75 74 LYS A N 1
ATOM 563 C CA . LYS A 1 74 ? -15.055 -26.484 2.629 1 94.75 74 LYS A CA 1
ATOM 564 C C . LYS A 1 74 ? -15.492 -25.328 3.525 1 94.75 74 LYS A C 1
ATOM 566 O O . LYS A 1 74 ? -16.469 -24.641 3.232 1 94.75 74 LYS A O 1
ATOM 571 N N . THR A 1 75 ? -14.758 -25.266 4.637 1 95.31 75 THR A N 1
ATOM 572 C CA . THR A 1 75 ? -14.953 -24.062 5.445 1 95.31 75 THR A CA 1
ATOM 573 C C . THR A 1 75 ? -14.484 -22.828 4.691 1 95.31 75 THR A C 1
ATOM 575 O O . THR A 1 75 ? -13.734 -22.922 3.723 1 95.31 75 THR A O 1
ATOM 578 N N . LEU A 1 76 ? -14.945 -21.656 5.086 1 95.44 76 LEU A N 1
ATOM 579 C CA . LEU A 1 76 ? -14.523 -20.422 4.449 1 95.44 76 LEU A CA 1
ATOM 580 C C . LEU A 1 76 ? -13.008 -20.266 4.5 1 95.44 76 LEU A C 1
ATOM 582 O O . LEU A 1 76 ? -12.391 -19.844 3.52 1 95.44 76 LEU A O 1
ATOM 586 N N . ASN A 1 77 ? -12.43 -20.688 5.66 1 96.94 77 ASN A N 1
ATOM 587 C CA . ASN A 1 77 ? -10.977 -20.594 5.785 1 96.94 77 ASN A CA 1
ATOM 588 C C . ASN A 1 77 ? -10.273 -21.5 4.777 1 96.94 77 ASN A C 1
ATOM 590 O O . ASN A 1 77 ? -9.25 -21.125 4.207 1 96.94 77 ASN A O 1
ATOM 594 N N . GLU A 1 78 ? -10.812 -22.656 4.539 1 96.75 78 GLU A N 1
ATOM 595 C CA . GLU A 1 78 ? -10.258 -23.578 3.555 1 96.75 78 GLU A CA 1
ATOM 596 C C . GLU A 1 78 ? -10.422 -23.047 2.139 1 96.75 78 GLU A C 1
ATOM 598 O O . GLU A 1 78 ? -9.539 -23.203 1.296 1 96.75 78 GLU A O 1
ATOM 603 N N . GLN A 1 79 ? -11.57 -22.422 1.925 1 97.44 79 GLN A N 1
ATOM 604 C CA . GLN A 1 79 ? -11.812 -21.844 0.613 1 97.44 79 GLN A CA 1
ATOM 605 C C . GLN A 1 79 ? -10.805 -20.719 0.32 1 97.44 79 GLN A C 1
ATOM 607 O O . GLN A 1 79 ? -10.234 -20.672 -0.772 1 97.44 79 GLN A O 1
ATOM 612 N N . VAL A 1 80 ? -10.57 -19.844 1.305 1 97.81 80 VAL A N 1
ATOM 613 C CA . VAL A 1 80 ? -9.602 -18.766 1.162 1 97.81 80 VAL A CA 1
ATOM 614 C C . VAL A 1 80 ? -8.203 -19.359 0.942 1 97.81 80 VAL A C 1
ATOM 616 O O . VAL A 1 80 ? -7.457 -18.891 0.085 1 97.81 80 VAL A O 1
ATOM 619 N N . PHE A 1 81 ? -7.887 -20.438 1.653 1 98 81 PHE A N 1
ATOM 620 C CA . PHE A 1 81 ? -6.609 -21.125 1.501 1 98 81 PHE A CA 1
ATOM 621 C C . PHE A 1 81 ? -6.414 -21.578 0.063 1 98 81 PHE A C 1
ATOM 623 O O . PHE A 1 81 ? -5.375 -21.312 -0.546 1 98 81 PHE A O 1
ATOM 630 N N . LEU A 1 82 ? -7.352 -22.234 -0.478 1 97.81 82 LEU A N 1
ATOM 631 C CA . LEU A 1 82 ? -7.234 -22.828 -1.808 1 97.81 82 LEU A CA 1
ATOM 632 C C . LEU A 1 82 ? -7.102 -21.75 -2.873 1 97.81 82 LEU A C 1
ATOM 634 O O . LEU A 1 82 ? -6.312 -21.891 -3.811 1 97.81 82 LEU A O 1
ATOM 638 N N . ALA A 1 83 ? -7.891 -20.672 -2.713 1 98.25 83 ALA A N 1
ATOM 639 C CA . ALA A 1 83 ? -7.82 -19.578 -3.676 1 98.25 83 ALA A CA 1
ATOM 640 C C . ALA A 1 83 ? -6.457 -18.891 -3.629 1 98.25 83 ALA A C 1
ATOM 642 O O . ALA A 1 83 ? -5.844 -18.656 -4.668 1 98.25 83 ALA A O 1
ATOM 643 N N . LEU A 1 84 ? -5.941 -18.594 -2.408 1 98.38 84 LEU A N 1
ATOM 644 C CA . LEU A 1 84 ? -4.652 -17.922 -2.262 1 98.38 84 LEU A CA 1
ATOM 645 C C . LEU A 1 84 ? -3.514 -18.844 -2.713 1 98.38 84 LEU A C 1
ATOM 647 O O . LEU A 1 84 ? -2.561 -18.375 -3.346 1 98.38 84 LEU A O 1
ATOM 651 N N . LYS A 1 85 ? -3.65 -20.125 -2.381 1 98.5 85 LYS A N 1
ATOM 652 C CA . LYS A 1 85 ? -2.639 -21.078 -2.828 1 98.5 85 LYS A CA 1
ATOM 653 C C . LYS A 1 85 ? -2.574 -21.141 -4.352 1 98.5 85 LYS A C 1
ATOM 655 O O . LYS A 1 85 ? -1.486 -21.141 -4.934 1 98.5 85 LYS A O 1
ATOM 660 N N . LYS A 1 86 ? -3.717 -21.203 -4.949 1 98.5 86 LYS A N 1
ATOM 661 C CA . LYS A 1 86 ? -3.75 -21.234 -6.406 1 98.5 86 LYS A CA 1
ATOM 662 C C . LYS A 1 86 ? -3.098 -20 -7.004 1 98.5 86 LYS A C 1
ATOM 664 O O . LYS A 1 86 ? -2.256 -20.094 -7.898 1 98.5 86 LYS A O 1
ATOM 669 N N . ARG A 1 87 ? -3.451 -18.828 -6.48 1 98.44 87 ARG A N 1
ATOM 670 C CA . ARG A 1 87 ? -2.869 -17.594 -6.98 1 98.44 87 ARG A CA 1
ATOM 671 C C . ARG A 1 87 ? -1.357 -17.578 -6.781 1 98.44 87 ARG A C 1
ATOM 673 O O . ARG A 1 87 ? -0.609 -17.203 -7.688 1 98.44 87 ARG A O 1
ATOM 680 N N . LEU A 1 88 ? -0.906 -17.938 -5.617 1 98.44 88 LEU A N 1
ATOM 681 C CA . LEU A 1 88 ? 0.518 -17.969 -5.301 1 98.44 88 LEU A CA 1
ATOM 682 C C . LEU A 1 88 ? 1.251 -18.969 -6.18 1 98.44 88 LEU A C 1
ATOM 684 O O . LEU A 1 88 ? 2.406 -18.75 -6.551 1 98.44 88 LEU A O 1
ATOM 688 N N . SER A 1 89 ? 0.604 -20.031 -6.535 1 98.38 89 SER A N 1
ATOM 689 C CA . SER A 1 89 ? 1.235 -21.078 -7.332 1 98.38 89 SER A CA 1
ATOM 690 C C . SER A 1 89 ? 1.605 -20.562 -8.719 1 98.38 89 SER A C 1
ATOM 692 O O . SER A 1 89 ? 2.539 -21.078 -9.344 1 98.38 89 SER A O 1
ATOM 694 N N . TYR A 1 90 ? 0.924 -19.562 -9.203 1 98.25 90 TYR A N 1
ATOM 695 C CA . TYR A 1 90 ? 1.257 -18.984 -10.5 1 98.25 90 TYR A CA 1
ATOM 696 C C . TYR A 1 90 ? 2.639 -18.344 -10.477 1 98.25 90 TYR A C 1
ATOM 698 O O . TYR A 1 90 ? 3.246 -18.125 -11.523 1 98.25 90 TYR A O 1
ATOM 706 N N . GLU A 1 91 ? 3.109 -18 -9.312 1 98 91 GLU A N 1
ATOM 707 C CA . GLU A 1 91 ? 4.398 -17.328 -9.172 1 98 91 GLU A CA 1
ATOM 708 C C . GLU A 1 91 ? 5.543 -18.344 -9.141 1 98 91 GLU A 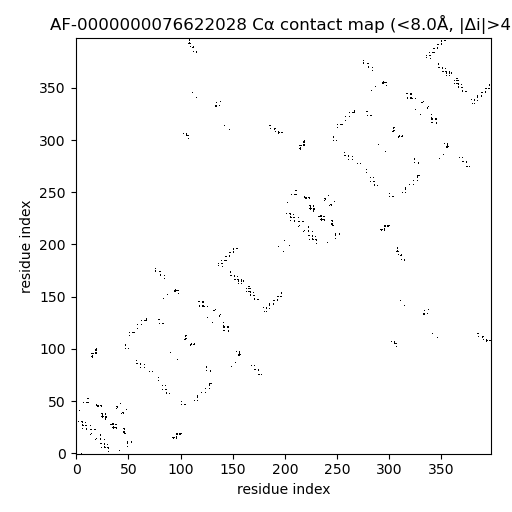C 1
ATOM 710 O O . GLU A 1 91 ? 6.715 -17.969 -9.242 1 98 91 GLU A O 1
ATOM 715 N N . GLU A 1 92 ? 5.246 -19.641 -9.062 1 97.81 92 GLU A N 1
ATOM 716 C CA . GLU A 1 92 ? 6.254 -20.672 -8.852 1 97.81 92 GLU A CA 1
ATOM 717 C C . GLU A 1 92 ? 7.336 -20.609 -9.922 1 97.81 92 GLU A C 1
ATOM 719 O O . GLU A 1 92 ? 8.531 -20.672 -9.617 1 97.81 92 GLU A O 1
ATOM 724 N N . PRO A 1 93 ? 7.039 -20.438 -11.18 1 97.56 93 PRO A N 1
ATOM 725 C CA . PRO A 1 93 ? 8.086 -20.422 -12.203 1 97.56 93 PRO A CA 1
ATOM 726 C C . PRO A 1 93 ? 9.039 -19.25 -12.062 1 97.56 93 PRO A C 1
ATOM 728 O O . PRO A 1 93 ? 10.117 -19.234 -12.664 1 97.56 93 PRO A O 1
ATOM 731 N N . TYR A 1 94 ? 8.68 -18.281 -11.242 1 97.94 94 TYR A N 1
ATOM 732 C CA . TYR A 1 94 ? 9.469 -17.047 -11.125 1 97.94 94 TYR A CA 1
ATOM 733 C C . TYR A 1 94 ? 10.258 -17.031 -9.828 1 97.94 94 TYR A C 1
ATOM 735 O O . TYR A 1 94 ? 11.031 -16.109 -9.578 1 97.94 94 TYR A O 1
ATOM 743 N N . MET A 1 95 ? 10.031 -18.078 -9.039 1 96.25 95 MET A N 1
ATOM 744 C CA . MET A 1 95 ? 10.758 -18.156 -7.777 1 96.25 95 MET A CA 1
ATOM 745 C C . MET A 1 95 ? 12.18 -18.672 -8 1 96.25 95 MET A C 1
ATOM 747 O O . MET A 1 95 ? 12.406 -19.531 -8.852 1 96.25 95 MET A O 1
ATOM 751 N N . PRO A 1 96 ? 13.188 -18.062 -7.23 1 94.94 96 PRO A N 1
ATOM 752 C CA . PRO A 1 96 ? 13.07 -17.078 -6.156 1 94.94 96 PRO A CA 1
ATOM 753 C C . PRO A 1 96 ? 13.219 -15.641 -6.656 1 94.94 96 PRO A C 1
ATOM 755 O O . PRO A 1 96 ? 13.211 -14.695 -5.855 1 94.94 96 PRO A O 1
ATOM 758 N N . LEU A 1 97 ? 13.305 -15.422 -7.984 1 96.88 97 LEU A N 1
ATOM 759 C CA . LEU A 1 97 ? 13.648 -14.117 -8.555 1 96.88 97 LEU A CA 1
ATOM 760 C C . LEU A 1 97 ? 12.477 -13.148 -8.43 1 96.88 97 LEU A C 1
ATOM 762 O O . LEU A 1 97 ? 12.648 -11.938 -8.602 1 96.88 97 LEU A O 1
ATOM 766 N N . TRP A 1 98 ? 11.312 -13.695 -8.055 1 96.81 98 TRP A N 1
ATOM 767 C CA . TRP A 1 98 ? 10.141 -12.844 -7.875 1 96.81 98 TRP A CA 1
ATOM 768 C C . TRP A 1 98 ? 10.375 -11.812 -6.781 1 96.81 98 TRP A C 1
ATOM 770 O O . TRP A 1 98 ? 9.711 -10.773 -6.738 1 96.81 98 TRP A O 1
ATOM 780 N N . LYS A 1 99 ? 11.328 -12.062 -5.91 1 94.12 99 LYS A N 1
ATOM 781 C CA . LYS A 1 99 ? 11.656 -11.117 -4.848 1 94.12 99 LYS A CA 1
ATOM 782 C C . LYS A 1 99 ? 12.047 -9.766 -5.426 1 94.12 99 LYS A C 1
ATOM 784 O O . LYS A 1 99 ? 11.75 -8.719 -4.84 1 94.12 99 LYS A O 1
ATOM 789 N N . ASP A 1 100 ? 12.68 -9.773 -6.586 1 94.25 100 ASP A N 1
ATOM 790 C CA . ASP A 1 100 ? 13.086 -8.523 -7.227 1 94.25 100 ASP A CA 1
ATOM 791 C C . ASP A 1 100 ? 11.875 -7.77 -7.762 1 94.25 100 ASP A C 1
ATOM 793 O O . ASP A 1 100 ? 11.828 -6.539 -7.699 1 94.25 100 ASP A O 1
ATOM 797 N N . ALA A 1 101 ? 10.898 -8.484 -8.266 1 95.12 101 ALA A N 1
ATOM 798 C CA . ALA A 1 101 ? 9.664 -7.863 -8.727 1 95.12 101 ALA A CA 1
ATOM 799 C C . ALA A 1 101 ? 8.898 -7.23 -7.57 1 95.12 101 ALA A C 1
ATOM 801 O O . ALA A 1 101 ? 8.367 -6.125 -7.695 1 95.12 101 ALA A O 1
ATOM 802 N N . ILE A 1 102 ? 8.859 -7.891 -6.457 1 91.62 102 ILE A N 1
ATOM 803 C CA . ILE A 1 102 ? 8.227 -7.359 -5.254 1 91.62 102 ILE A CA 1
ATOM 804 C C . ILE A 1 102 ? 8.914 -6.062 -4.836 1 91.62 102 ILE A C 1
ATOM 806 O O . ILE A 1 102 ? 8.242 -5.062 -4.555 1 91.62 102 ILE A O 1
ATOM 810 N N . TRP A 1 103 ? 10.227 -6.102 -4.875 1 87.19 103 TRP A N 1
ATOM 811 C CA . TRP A 1 103 ? 11 -4.926 -4.492 1 87.19 103 TRP A CA 1
ATOM 812 C C . TRP A 1 103 ? 10.695 -3.748 -5.406 1 87.19 103 TRP A C 1
ATOM 814 O O . TRP A 1 103 ? 10.469 -2.631 -4.938 1 87.19 103 TRP A O 1
ATOM 824 N N . LEU A 1 104 ? 10.617 -4.012 -6.684 1 90.25 104 LEU A N 1
ATOM 825 C CA . LEU A 1 104 ? 10.289 -2.969 -7.645 1 90.25 104 LEU A CA 1
ATOM 826 C C . LEU A 1 104 ? 8.891 -2.41 -7.383 1 90.25 104 LEU A C 1
ATOM 828 O O . LEU A 1 104 ? 8.688 -1.196 -7.441 1 90.25 104 LEU A O 1
ATOM 832 N N . GLY A 1 105 ? 8.008 -3.246 -7.023 1 90.12 105 GLY A N 1
ATOM 833 C CA . GLY A 1 105 ? 6.641 -2.826 -6.754 1 90.12 105 GLY A CA 1
ATOM 834 C C . GLY A 1 105 ? 6.508 -2.02 -5.473 1 90.12 105 GLY A C 1
ATOM 835 O O . GLY A 1 105 ? 5.57 -1.234 -5.324 1 90.12 105 GLY A O 1
ATOM 836 N N . ALA A 1 106 ? 7.441 -2.219 -4.586 1 84.31 106 ALA A N 1
ATOM 837 C CA . ALA A 1 106 ? 7.395 -1.562 -3.281 1 84.31 106 ALA A CA 1
ATOM 838 C C . ALA A 1 106 ? 8.016 -0.17 -3.346 1 84.31 106 ALA A C 1
ATOM 840 O O . ALA A 1 106 ? 7.938 0.596 -2.383 1 84.31 106 ALA A O 1
ATOM 841 N N . MET A 1 107 ? 8.594 0.163 -4.504 1 81.94 107 MET A N 1
ATOM 842 C CA . MET A 1 107 ? 9.164 1.5 -4.656 1 81.94 107 MET A CA 1
ATOM 843 C C . MET A 1 107 ? 8.07 2.561 -4.656 1 81.94 107 MET A C 1
ATOM 845 O O . MET A 1 107 ? 6.996 2.352 -5.23 1 81.94 107 MET A O 1
ATOM 849 N N . PRO A 1 108 ? 8.344 3.703 -4.051 1 76.75 108 PRO A N 1
ATOM 850 C CA . PRO A 1 108 ? 7.324 4.742 -3.873 1 76.75 108 PRO A CA 1
ATOM 851 C C . PRO A 1 108 ? 6.609 5.098 -5.176 1 76.75 108 PRO A C 1
ATOM 853 O O . PRO A 1 108 ? 5.395 5.301 -5.18 1 76.75 108 PRO A O 1
ATOM 856 N N . GLN A 1 109 ? 7.293 5.078 -6.227 1 78 109 GLN A N 1
ATOM 857 C CA . GLN A 1 109 ? 6.688 5.488 -7.488 1 78 109 GLN A CA 1
ATOM 858 C C . GLN A 1 109 ? 5.773 4.398 -8.039 1 78 109 GLN A C 1
ATOM 860 O O . GLN A 1 109 ? 4.91 4.668 -8.875 1 78 109 GLN A O 1
ATOM 865 N N . ASN A 1 110 ? 5.965 3.131 -7.555 1 85.44 110 ASN A N 1
ATOM 866 C CA . ASN A 1 110 ? 5.191 2.006 -8.07 1 85.44 110 ASN A CA 1
ATOM 867 C C . ASN A 1 110 ? 4.145 1.535 -7.062 1 85.44 110 ASN A C 1
ATOM 869 O O . ASN A 1 110 ? 3.211 0.815 -7.418 1 85.44 110 ASN A O 1
ATOM 873 N N . LEU A 1 111 ? 4.285 2.029 -5.938 1 83.31 111 LEU A N 1
ATOM 874 C CA . LEU 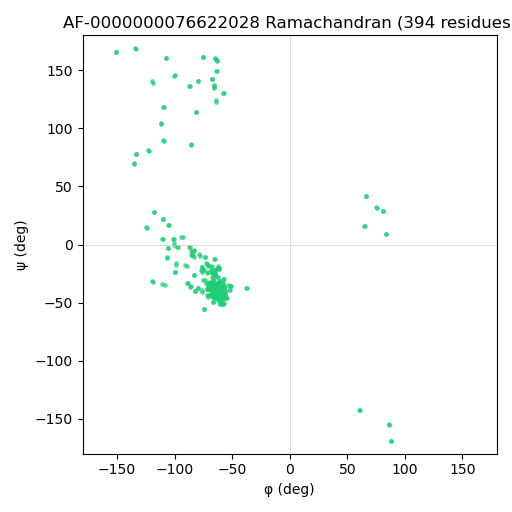A 1 111 ? 3.592 1.469 -4.785 1 83.31 111 LEU A CA 1
ATOM 875 C C . LEU A 1 111 ? 2.08 1.607 -4.941 1 83.31 111 LEU A C 1
ATOM 877 O O . LEU A 1 111 ? 1.337 0.653 -4.699 1 83.31 111 LEU A O 1
ATOM 881 N N . PRO A 1 112 ? 1.573 2.75 -5.387 1 80.25 112 PRO A N 1
ATOM 882 C CA . PRO A 1 112 ? 0.12 2.859 -5.531 1 80.25 112 PRO A CA 1
ATOM 883 C C . PRO A 1 112 ? -0.453 1.839 -6.512 1 80.25 112 PRO A C 1
ATOM 885 O O . PRO A 1 112 ? -1.459 1.188 -6.215 1 80.25 112 PRO A O 1
ATOM 888 N N . ASN A 1 113 ? 0.233 1.649 -7.559 1 84 113 ASN A N 1
ATOM 889 C CA . ASN A 1 113 ? -0.239 0.678 -8.539 1 84 113 ASN A CA 1
ATOM 890 C C . ASN A 1 113 ? -0.125 -0.75 -8.016 1 84 113 ASN A C 1
ATOM 892 O O . ASN A 1 113 ? -1.024 -1.566 -8.219 1 84 113 ASN A O 1
ATOM 896 N N . THR A 1 114 ? 1.004 -0.983 -7.402 1 87.5 114 THR A N 1
ATOM 897 C CA . THR A 1 114 ? 1.23 -2.314 -6.852 1 87.5 114 THR A CA 1
ATOM 898 C C . THR A 1 114 ? 0.154 -2.666 -5.828 1 87.5 114 THR A C 1
ATOM 900 O O . THR A 1 114 ? -0.394 -3.771 -5.852 1 87.5 114 THR A O 1
ATOM 903 N N . TYR A 1 115 ? -0.196 -1.761 -5.023 1 85.19 115 TYR A N 1
ATOM 904 C CA . TYR A 1 115 ? -1.195 -2.018 -3.992 1 85.19 115 TYR A CA 1
ATOM 905 C C . TYR A 1 115 ? -2.584 -2.158 -4.602 1 85.19 115 TYR A C 1
ATOM 907 O O . TYR A 1 115 ? -3.395 -2.965 -4.141 1 85.19 115 TYR A O 1
ATOM 915 N N . ASN A 1 116 ? -2.852 -1.37 -5.57 1 84.81 116 ASN A N 1
ATOM 916 C CA . ASN A 1 116 ? -4.129 -1.511 -6.262 1 84.81 116 ASN A CA 1
ATOM 917 C C . ASN A 1 116 ? -4.266 -2.887 -6.91 1 84.81 116 ASN A C 1
ATOM 919 O O . ASN A 1 116 ? -5.348 -3.477 -6.898 1 84.81 116 ASN A O 1
ATOM 923 N N . ARG A 1 117 ? -3.201 -3.314 -7.414 1 89.38 117 ARG A N 1
ATOM 924 C CA . ARG A 1 117 ? -3.215 -4.641 -8.023 1 89.38 117 ARG A CA 1
ATOM 925 C C . ARG A 1 117 ? -3.42 -5.723 -6.965 1 89.38 117 ARG A C 1
ATOM 927 O O . ARG A 1 117 ? -4.168 -6.676 -7.184 1 89.38 117 ARG A O 1
ATOM 934 N N . LEU A 1 118 ? -2.713 -5.527 -5.879 1 90.81 118 LEU A N 1
ATOM 935 C CA . LEU A 1 118 ? -2.881 -6.469 -4.777 1 90.81 118 LEU A CA 1
ATOM 936 C C . LEU A 1 118 ? -4.328 -6.484 -4.289 1 90.81 118 LEU A C 1
ATOM 938 O O . LEU A 1 118 ? -4.922 -7.551 -4.129 1 90.81 118 LEU A O 1
ATOM 942 N N . PHE A 1 119 ? -4.879 -5.352 -4.156 1 89.06 119 PHE A N 1
ATOM 943 C CA . PHE A 1 119 ? -6.266 -5.266 -3.707 1 89.06 119 PHE A CA 1
ATOM 944 C C . PHE A 1 119 ? -7.203 -5.906 -4.723 1 89.06 119 PHE A C 1
ATOM 946 O O . PHE A 1 119 ? -8.133 -6.625 -4.348 1 89.06 119 PHE A O 1
ATOM 953 N N . SER A 1 120 ? -6.965 -5.609 -5.969 1 91.62 120 SER A N 1
ATOM 954 C CA . SER A 1 120 ? -7.773 -6.203 -7.027 1 91.62 120 SER A CA 1
ATOM 955 C C . SER A 1 120 ? -7.738 -7.727 -6.953 1 91.62 120 SER A C 1
ATOM 957 O O . SER A 1 120 ? -8.766 -8.383 -7.125 1 91.62 120 SER A O 1
ATOM 959 N N . THR A 1 121 ? -6.629 -8.195 -6.688 1 95 121 THR A N 1
ATOM 960 C CA . THR A 1 121 ? -6.488 -9.641 -6.555 1 95 121 THR A CA 1
ATOM 961 C C . THR A 1 121 ? -7.297 -10.156 -5.367 1 95 121 THR A C 1
ATOM 963 O O . THR A 1 121 ? -8.016 -11.148 -5.484 1 95 121 THR A O 1
ATOM 966 N N . MET A 1 122 ? -7.207 -9.484 -4.227 1 95.69 122 MET A N 1
ATOM 967 C CA . MET A 1 122 ? -7.977 -9.898 -3.057 1 95.69 122 MET A CA 1
ATOM 968 C C . MET A 1 122 ? -9.477 -9.773 -3.314 1 95.69 122 MET A C 1
ATOM 970 O O . MET A 1 122 ? -10.258 -10.602 -2.855 1 95.69 122 MET A O 1
ATOM 974 N N . ASN A 1 123 ? -9.789 -8.766 -4.074 1 94 123 ASN A N 1
ATOM 975 C CA . ASN A 1 123 ? -11.195 -8.594 -4.449 1 94 123 ASN A CA 1
ATOM 976 C C . ASN A 1 123 ? -11.688 -9.75 -5.316 1 94 123 ASN A C 1
ATOM 978 O O . ASN A 1 123 ? -12.805 -10.234 -5.137 1 94 123 ASN A O 1
ATOM 982 N N . THR A 1 124 ? -10.867 -10.172 -6.215 1 95.69 124 THR A N 1
ATOM 983 C CA . THR A 1 124 ? -11.211 -11.305 -7.062 1 95.69 124 THR A CA 1
ATOM 984 C C . THR A 1 124 ? -11.43 -12.562 -6.223 1 95.69 124 THR A C 1
ATOM 986 O O . THR A 1 124 ? -12.383 -13.305 -6.449 1 95.69 124 THR A O 1
ATOM 989 N N . VAL A 1 125 ? -10.625 -12.766 -5.258 1 97.12 125 VAL A N 1
ATOM 990 C CA . VAL A 1 125 ? -10.766 -13.914 -4.367 1 97.12 125 VAL A CA 1
ATOM 991 C C . VAL A 1 125 ? -12.117 -13.859 -3.668 1 97.12 125 VAL A C 1
ATOM 993 O O . VAL A 1 125 ? -12.875 -14.836 -3.697 1 97.12 125 VAL A O 1
ATOM 996 N N . TRP A 1 126 ? -12.43 -12.797 -3.105 1 96.25 126 TRP A N 1
ATOM 997 C CA . TRP A 1 126 ? -13.68 -12.672 -2.365 1 96.25 126 TRP A CA 1
ATOM 998 C C . TRP A 1 126 ? -14.875 -12.742 -3.303 1 96.25 126 TRP A C 1
ATOM 1000 O O . TRP A 1 126 ? -15.938 -13.258 -2.932 1 96.25 126 TRP A O 1
ATOM 1010 N N . ASP A 1 127 ? -14.68 -12.242 -4.516 1 94.5 127 ASP A N 1
ATOM 1011 C CA . ASP A 1 127 ? -15.742 -12.359 -5.508 1 94.5 127 ASP A CA 1
ATOM 1012 C C . ASP A 1 127 ? -16.016 -13.82 -5.848 1 94.5 127 ASP A C 1
ATOM 1014 O O . ASP A 1 127 ? -17.172 -14.242 -5.902 1 94.5 127 ASP A O 1
ATOM 1018 N N . ILE A 1 128 ? -14.969 -14.5 -6.051 1 95.81 128 ILE A N 1
ATOM 1019 C CA . ILE A 1 128 ? -15.086 -15.93 -6.332 1 95.81 128 ILE A CA 1
ATOM 1020 C C . ILE A 1 128 ? -15.82 -16.625 -5.191 1 95.81 128 ILE A C 1
ATOM 1022 O O . ILE A 1 128 ? -16.641 -17.516 -5.426 1 95.81 128 ILE A O 1
ATOM 1026 N N . LEU A 1 129 ? -15.578 -16.188 -3.961 1 96.12 129 LEU A N 1
ATOM 1027 C CA . LEU A 1 129 ? -16.109 -16.844 -2.777 1 96.12 129 LEU A CA 1
ATOM 1028 C C . LEU A 1 129 ? -17.5 -16.328 -2.436 1 96.12 129 LEU A C 1
ATOM 1030 O O . LEU A 1 129 ? -18.109 -16.75 -1.446 1 96.12 129 LEU A O 1
ATOM 1034 N N . GLY A 1 130 ? -17.984 -15.367 -3.199 1 94.25 130 GLY A N 1
ATOM 1035 C CA . GLY A 1 130 ? -19.359 -14.906 -3.076 1 94.25 130 GLY A CA 1
ATOM 1036 C C . GLY A 1 130 ? -19.562 -13.93 -1.94 1 94.25 130 GLY A C 1
ATOM 1037 O O . GLY A 1 130 ? -20.641 -13.867 -1.35 1 94.25 130 GLY A O 1
ATOM 1038 N N . ASP A 1 131 ? -18.484 -13.188 -1.628 1 93.62 131 ASP A N 1
ATOM 1039 C CA . ASP A 1 131 ? -18.594 -12.211 -0.552 1 93.62 131 ASP A CA 1
ATOM 1040 C C . ASP A 1 131 ? -19.562 -11.086 -0.929 1 93.62 131 ASP A C 1
ATOM 1042 O O . ASP A 1 131 ? -19.469 -10.531 -2.029 1 93.62 131 ASP A O 1
ATOM 1046 N N . ASN A 1 132 ? -20.453 -10.727 0.073 1 91.25 132 ASN A N 1
ATOM 1047 C CA . ASN A 1 132 ? -21.438 -9.68 -0.176 1 91.25 132 ASN A CA 1
ATOM 1048 C C . ASN A 1 132 ? -21.344 -8.57 0.868 1 91.25 132 ASN A C 1
ATOM 1050 O O . ASN A 1 132 ? -22.281 -7.785 1.032 1 91.25 132 ASN A O 1
ATOM 1054 N N . SER A 1 133 ? -20.219 -8.586 1.604 1 90.06 133 SER A N 1
ATOM 1055 C CA . SER A 1 133 ? -20.016 -7.527 2.588 1 90.06 133 SER A CA 1
ATOM 1056 C C . SER A 1 133 ? -19.906 -6.16 1.918 1 90.06 133 SER A C 1
ATOM 1058 O O . SER A 1 133 ? -19.75 -6.074 0.7 1 90.06 133 SER A O 1
ATOM 1060 N N . THR A 1 134 ? -20.188 -5.133 2.717 1 86.06 134 THR A N 1
ATOM 1061 C CA . THR A 1 134 ? -20.078 -3.768 2.219 1 86.06 134 THR A CA 1
ATOM 1062 C C . THR A 1 134 ? -19.328 -2.887 3.213 1 86.06 134 THR A C 1
ATOM 1064 O O . THR A 1 134 ? -19 -3.33 4.316 1 86.06 134 THR A O 1
ATOM 1067 N N . GLY A 1 135 ? -18.969 -1.713 2.758 1 82.31 135 GLY A N 1
ATOM 1068 C CA . GLY A 1 135 ? -18.359 -0.735 3.639 1 82.31 135 GLY A CA 1
ATOM 1069 C C . GLY A 1 135 ? -17.047 -1.222 4.246 1 82.31 135 GLY A C 1
ATOM 1070 O O . GLY A 1 135 ? -16.219 -1.814 3.557 1 82.31 135 GLY A O 1
ATOM 1071 N N . ILE A 1 136 ? -16.766 -0.915 5.457 1 82.5 136 ILE A N 1
ATOM 1072 C CA . ILE A 1 136 ? -15.492 -1.16 6.121 1 82.5 136 ILE A CA 1
ATOM 1073 C C . ILE A 1 136 ? -15.273 -2.662 6.27 1 82.5 136 ILE A C 1
ATOM 1075 O O . ILE A 1 136 ? -14.133 -3.135 6.219 1 82.5 136 ILE A O 1
ATOM 1079 N N . ASN A 1 137 ? -16.328 -3.396 6.395 1 86.5 137 ASN A N 1
ATOM 1080 C CA . ASN A 1 137 ? -16.172 -4.848 6.461 1 86.5 137 ASN A CA 1
ATOM 1081 C C . ASN A 1 137 ? -15.672 -5.414 5.137 1 86.5 137 ASN A C 1
ATOM 1083 O O . ASN A 1 137 ? -14.852 -6.336 5.121 1 86.5 137 ASN A O 1
ATOM 1087 N N . TRP A 1 138 ? -16.281 -4.875 4.07 1 90.38 138 TRP A N 1
ATOM 1088 C CA . TRP A 1 138 ? -15.82 -5.238 2.736 1 90.38 138 TRP A CA 1
ATOM 1089 C C . TRP A 1 138 ? -14.32 -4.977 2.586 1 90.38 138 TRP A C 1
ATOM 1091 O O . TRP A 1 138 ? -13.57 -5.863 2.168 1 90.38 138 TRP A O 1
ATOM 1101 N N . TYR A 1 139 ? -13.859 -3.879 2.996 1 87.06 139 TYR A N 1
ATOM 1102 C CA . TYR A 1 139 ? -12.453 -3.498 2.932 1 87.06 139 TYR A CA 1
ATOM 1103 C C . TYR A 1 139 ? -11.609 -4.375 3.846 1 87.06 139 TYR A C 1
ATOM 1105 O O . TYR A 1 139 ? -10.539 -4.844 3.451 1 87.06 139 TYR A O 1
ATOM 1113 N N . ALA A 1 140 ? -12.055 -4.609 5.043 1 87.56 140 ALA A N 1
ATOM 1114 C CA . ALA A 1 140 ? -11.281 -5.344 6.043 1 87.56 140 ALA A CA 1
ATOM 1115 C C . ALA A 1 140 ? -11.016 -6.777 5.59 1 87.56 140 ALA A C 1
ATOM 1117 O O . ALA A 1 140 ? -9.938 -7.316 5.828 1 87.56 140 ALA A O 1
ATOM 1118 N N . LYS A 1 141 ? -12 -7.367 4.98 1 92 141 LYS A N 1
ATOM 1119 C CA . LYS A 1 141 ? -11.828 -8.727 4.473 1 92 141 LYS A CA 1
ATOM 1120 C C . LYS A 1 141 ? -10.719 -8.781 3.428 1 92 141 LYS A C 1
ATOM 1122 O O . LYS A 1 141 ? -9.867 -9.672 3.469 1 92 141 LYS A O 1
ATOM 1127 N N . ARG A 1 142 ? -10.727 -7.789 2.531 1 92 142 ARG A N 1
ATOM 1128 C CA . ARG A 1 142 ? -9.719 -7.742 1.477 1 92 142 ARG A CA 1
ATOM 1129 C C . ARG A 1 142 ? -8.352 -7.379 2.041 1 92 142 ARG A C 1
ATOM 1131 O O . ARG A 1 142 ? -7.34 -7.973 1.665 1 92 142 ARG A O 1
ATOM 1138 N N . ALA A 1 143 ? -8.328 -6.469 3.004 1 89.75 143 ALA A N 1
ATOM 1139 C CA . ALA A 1 143 ? -7.074 -6.066 3.627 1 89.75 143 ALA A CA 1
ATOM 1140 C C . ALA A 1 143 ? -6.449 -7.227 4.402 1 89.75 143 ALA A C 1
ATOM 1142 O O . ALA A 1 143 ? -5.238 -7.438 4.344 1 89.75 143 ALA A O 1
ATOM 1143 N N . LEU A 1 144 ? -7.262 -7.988 5.074 1 91.25 144 LEU A N 1
ATOM 1144 C CA . LEU A 1 144 ? -6.766 -9.086 5.895 1 91.25 144 LEU A CA 1
ATOM 1145 C C . LEU A 1 144 ? -6.137 -10.172 5.023 1 91.25 144 LEU A C 1
ATOM 1147 O O . LEU A 1 144 ? -5.004 -10.594 5.273 1 91.25 144 LEU A O 1
ATOM 1151 N N . ILE A 1 145 ? -6.816 -10.602 4.012 1 94.75 145 ILE A N 1
ATOM 1152 C CA . ILE A 1 145 ? -6.223 -11.68 3.238 1 94.75 145 ILE A CA 1
ATOM 1153 C C . ILE A 1 145 ? -5.086 -11.141 2.377 1 94.75 145 ILE A C 1
ATOM 1155 O O . ILE A 1 145 ? -4.176 -11.883 1.997 1 94.75 145 ILE A O 1
ATOM 1159 N N . GLY A 1 146 ? -5.082 -9.781 2.076 1 93.25 146 GLY A N 1
ATOM 1160 C CA . GLY A 1 146 ? -3.928 -9.164 1.444 1 93.25 146 GLY A CA 1
ATOM 1161 C C . GLY A 1 146 ? -2.666 -9.266 2.279 1 93.25 146 GLY A C 1
ATOM 1162 O O . GLY A 1 146 ? -1.597 -9.594 1.76 1 93.25 146 GLY A O 1
ATOM 1163 N N . GLN A 1 147 ? -2.809 -8.969 3.535 1 89.5 147 GLN A N 1
ATOM 1164 C CA . GLN A 1 147 ? -1.677 -9.094 4.449 1 89.5 147 GLN A CA 1
ATOM 1165 C C . GLN A 1 147 ? -1.184 -10.531 4.527 1 89.5 147 GLN A C 1
ATOM 1167 O O . GLN A 1 147 ? 0.023 -10.781 4.504 1 89.5 147 GLN A O 1
ATOM 1172 N N . ILE A 1 148 ? -2.039 -11.422 4.586 1 92.25 148 ILE A N 1
ATOM 1173 C CA . ILE A 1 148 ? -1.703 -12.844 4.641 1 92.25 148 ILE A CA 1
ATOM 1174 C C . ILE A 1 148 ? -1.009 -13.258 3.346 1 92.25 148 ILE A C 1
ATOM 1176 O O . ILE A 1 148 ? -0.013 -13.984 3.373 1 92.25 148 ILE A O 1
ATOM 1180 N N . PHE A 1 149 ? -1.531 -12.797 2.32 1 94.94 149 PHE A N 1
ATOM 1181 C CA . PHE A 1 149 ? -0.969 -13.094 1.009 1 94.94 149 PHE A CA 1
ATOM 1182 C C . PHE A 1 149 ? 0.481 -12.633 0.925 1 94.94 149 PHE A C 1
ATOM 1184 O O . PHE A 1 149 ? 1.367 -13.414 0.57 1 94.94 149 PHE A O 1
ATOM 1191 N N . VAL A 1 150 ? 0.723 -11.398 1.277 1 90.94 150 VAL A N 1
ATOM 1192 C CA . VAL A 1 150 ? 2.057 -10.82 1.165 1 90.94 150 VAL A CA 1
ATOM 1193 C C . VAL A 1 150 ? 3.021 -11.562 2.088 1 90.94 150 VAL A C 1
ATOM 1195 O O . VAL A 1 150 ? 4.141 -11.898 1.688 1 90.94 150 VAL A O 1
ATOM 1198 N N . SER A 1 151 ? 2.613 -11.82 3.281 1 89.56 151 SER A N 1
ATOM 1199 C CA . SER A 1 151 ? 3.467 -12.555 4.211 1 89.56 151 SER A CA 1
ATOM 1200 C C . SER A 1 151 ? 3.775 -13.953 3.699 1 89.56 151 SER A C 1
ATOM 1202 O O . SER A 1 151 ? 4.898 -14.445 3.848 1 89.56 151 SER A O 1
ATOM 1204 N N . THR A 1 152 ? 2.82 -14.562 3.127 1 94.62 152 THR A N 1
ATOM 1205 C CA . THR A 1 152 ? 3.016 -15.891 2.562 1 94.62 152 THR A CA 1
ATOM 1206 C C . THR A 1 152 ? 3.961 -15.844 1.366 1 94.62 152 THR A C 1
ATOM 1208 O O . THR A 1 152 ? 4.832 -16.703 1.22 1 94.62 152 THR A O 1
ATOM 1211 N N . GLU A 1 153 ? 3.725 -14.844 0.58 1 93.94 153 GLU A N 1
ATOM 1212 C CA . GLU A 1 153 ? 4.605 -14.648 -0.568 1 93.94 153 GLU A CA 1
ATOM 1213 C C . GLU A 1 153 ? 6.059 -14.492 -0.129 1 93.94 153 GLU A C 1
ATOM 1215 O O . GLU A 1 153 ? 6.961 -15.07 -0.742 1 93.94 153 GLU A O 1
ATOM 1220 N N . MET A 1 154 ? 6.301 -13.766 0.895 1 90.75 154 MET A N 1
ATOM 1221 C CA . MET A 1 154 ? 7.645 -13.578 1.429 1 90.75 154 MET A CA 1
ATOM 1222 C C . MET A 1 154 ? 8.219 -14.891 1.935 1 90.75 154 MET A C 1
ATOM 1224 O O . MET A 1 154 ? 9.406 -15.172 1.749 1 90.75 154 MET A O 1
ATOM 1228 N N . THR A 1 155 ? 7.434 -15.656 2.564 1 93.06 155 THR A N 1
ATOM 1229 C CA . THR A 1 155 ? 7.852 -16.984 3.004 1 93.06 155 THR A CA 1
ATOM 1230 C C . THR A 1 155 ? 8.242 -17.844 1.812 1 93.06 155 THR A C 1
ATOM 1232 O O . THR A 1 155 ? 9.242 -18.578 1.863 1 93.06 155 THR A O 1
ATOM 1235 N N . MET A 1 156 ? 7.531 -17.734 0.796 1 96.5 156 MET A N 1
ATOM 1236 C CA . MET A 1 156 ? 7.73 -18.547 -0.401 1 96.5 156 MET A CA 1
ATOM 1237 C C . MET A 1 156 ? 9.062 -18.219 -1.062 1 96.5 156 MET A C 1
ATOM 1239 O O . MET A 1 156 ? 9.75 -19.125 -1.56 1 96.5 156 MET A O 1
ATOM 1243 N N . ILE A 1 157 ? 9.43 -17.031 -1.021 1 94.25 157 ILE A N 1
ATOM 1244 C CA . ILE A 1 157 ? 10.664 -16.562 -1.64 1 94.25 157 ILE A CA 1
ATOM 1245 C C . ILE A 1 157 ? 11.852 -17.328 -1.062 1 94.25 157 ILE A C 1
ATOM 1247 O O . ILE A 1 157 ? 12.812 -17.625 -1.776 1 94.25 157 ILE A O 1
ATOM 1251 N N . HIS A 1 158 ? 11.727 -17.75 0.154 1 92.94 158 HIS A N 1
ATOM 1252 C CA . HIS A 1 158 ? 12.859 -18.375 0.833 1 92.94 158 HIS A CA 1
ATOM 1253 C C . HIS A 1 158 ? 12.617 -19.859 1.043 1 92.94 158 HIS A C 1
ATOM 1255 O O . HIS A 1 158 ? 13.398 -20.531 1.726 1 92.94 158 HIS A O 1
ATOM 1261 N N . ASP A 1 159 ? 11.578 -20.344 0.553 1 96.38 159 ASP A N 1
ATOM 1262 C CA . ASP A 1 159 ? 11.156 -21.719 0.812 1 96.38 159 ASP A CA 1
ATOM 1263 C C . ASP A 1 159 ? 11.898 -22.688 -0.096 1 96.38 159 ASP A C 1
ATOM 1265 O O . ASP A 1 159 ? 11.688 -22.703 -1.311 1 96.38 159 ASP A O 1
ATOM 1269 N N . GLY A 1 160 ? 12.727 -23.547 0.45 1 95.44 160 GLY A N 1
ATOM 1270 C CA . GLY A 1 160 ? 13.453 -24.547 -0.303 1 95.44 160 GLY A CA 1
ATOM 1271 C C . GLY A 1 160 ? 12.828 -25.938 -0.209 1 95.44 160 GLY A C 1
ATOM 1272 O O . GLY A 1 160 ? 13.367 -26.906 -0.754 1 95.44 160 GLY A O 1
ATOM 1273 N N . SER A 1 161 ? 11.727 -26.016 0.432 1 97.12 161 SER A N 1
ATOM 1274 C CA . SER A 1 161 ? 11.109 -27.328 0.592 1 97.12 161 SER A CA 1
ATOM 1275 C C . SER A 1 161 ? 10.445 -27.781 -0.701 1 97.12 161 SER A C 1
ATOM 1277 O O . SER A 1 161 ? 10.18 -26.969 -1.591 1 97.12 161 SER A O 1
ATOM 1279 N N . PHE A 1 162 ? 10.195 -29.094 -0.805 1 97 162 PHE A N 1
ATOM 1280 C CA . PHE A 1 162 ? 9.57 -29.672 -1.989 1 97 162 PHE A CA 1
ATOM 1281 C C . PHE A 1 162 ? 8.148 -29.141 -2.166 1 97 162 PHE A C 1
ATOM 1283 O O . PHE A 1 162 ? 7.344 -29.203 -1.235 1 97 162 PHE A O 1
ATOM 1290 N N . GLY A 1 163 ? 7.941 -28.547 -3.355 1 97.62 163 GLY A N 1
ATOM 1291 C CA . GLY A 1 163 ? 6.609 -28.062 -3.68 1 97.62 163 GLY A CA 1
ATOM 1292 C C . GLY A 1 163 ? 6.152 -26.922 -2.793 1 97.62 163 GLY A C 1
ATOM 1293 O O . GLY A 1 163 ? 4.953 -26.75 -2.576 1 97.62 163 GLY A O 1
ATOM 1294 N N . PHE A 1 164 ? 7.082 -26.328 -2.111 1 98.25 164 PHE A N 1
ATOM 1295 C CA . PHE A 1 164 ? 6.812 -25.188 -1.24 1 98.25 164 PHE A CA 1
ATOM 1296 C C . PHE A 1 164 ? 5.945 -25.594 -0.058 1 98.25 164 PHE A C 1
ATOM 1298 O O . PHE A 1 164 ? 5.035 -24.875 0.335 1 98.25 164 PHE A O 1
ATOM 1305 N N . ALA A 1 165 ? 6.238 -26.734 0.496 1 98.38 165 ALA A N 1
ATOM 1306 C CA . ALA A 1 165 ? 5.457 -27.297 1.598 1 98.38 165 ALA A CA 1
ATOM 1307 C C . ALA A 1 165 ? 5.457 -26.344 2.799 1 98.38 165 ALA A C 1
ATOM 1309 O O . ALA A 1 165 ? 4.43 -26.188 3.461 1 98.38 165 ALA A O 1
ATOM 1310 N N . GLN A 1 166 ? 6.551 -25.734 3.082 1 98 166 GLN A N 1
ATOM 1311 C CA . GLN A 1 166 ? 6.641 -24.828 4.211 1 98 166 GLN A CA 1
ATOM 1312 C C . GLN A 1 166 ? 5.773 -23.594 3.982 1 98 166 GLN A C 1
ATOM 1314 O O . GLN A 1 166 ? 5.172 -23.062 4.922 1 98 166 GLN A O 1
ATOM 1319 N N . THR A 1 167 ? 5.715 -23.156 2.754 1 98.12 167 THR A N 1
ATOM 1320 C CA . THR A 1 167 ? 4.871 -22.016 2.4 1 98.12 167 THR A CA 1
ATOM 1321 C C . THR A 1 167 ? 3.398 -22.344 2.631 1 98.12 167 THR A C 1
ATOM 1323 O O . THR A 1 167 ? 2.668 -21.547 3.219 1 98.12 167 THR A O 1
ATOM 1326 N N . TRP A 1 168 ? 2.984 -23.562 2.264 1 98.5 168 TRP A N 1
ATOM 1327 C CA . TRP A 1 168 ? 1.581 -23.938 2.404 1 98.5 168 TRP A CA 1
ATOM 1328 C C . TRP A 1 168 ? 1.218 -24.141 3.869 1 98.5 168 TRP A C 1
ATOM 1330 O O . TRP A 1 168 ? 0.112 -23.797 4.297 1 98.5 168 TRP A O 1
ATOM 1340 N N . GLU A 1 169 ? 2.154 -24.625 4.613 1 98.19 169 GLU A N 1
ATOM 1341 C CA . GLU A 1 169 ? 1.942 -24.734 6.051 1 98.19 169 GLU A CA 1
ATOM 1342 C C . GLU A 1 169 ? 1.797 -23.359 6.703 1 98.19 169 GLU A C 1
ATOM 1344 O O . GLU A 1 169 ? 0.929 -23.172 7.555 1 98.19 169 GLU A O 1
ATOM 1349 N N . PHE A 1 170 ? 2.617 -22.484 6.277 1 96.94 170 PHE A N 1
ATOM 1350 C CA . PHE A 1 170 ? 2.547 -21.125 6.777 1 96.94 170 PHE A CA 1
ATOM 1351 C C . PHE A 1 170 ? 1.188 -20.5 6.469 1 96.94 170 PHE A C 1
ATOM 1353 O O . PHE A 1 170 ? 0.543 -19.938 7.355 1 96.94 170 PHE A O 1
ATOM 1360 N N . LEU A 1 171 ? 0.766 -20.641 5.242 1 97.69 171 LEU A N 1
ATOM 1361 C CA . LEU A 1 171 ? -0.516 -20.094 4.812 1 97.69 171 LEU A CA 1
ATOM 1362 C C . LEU A 1 171 ? -1.661 -20.688 5.625 1 97.69 171 LEU A C 1
ATOM 1364 O O . LEU A 1 171 ? -2.557 -19.969 6.066 1 97.69 171 LEU A O 1
ATOM 1368 N N . HIS A 1 172 ? -1.571 -21.953 5.805 1 97.69 172 HIS A N 1
ATOM 1369 C CA . HIS A 1 172 ? -2.59 -22.641 6.594 1 97.69 172 HIS A CA 1
ATOM 1370 C C . HIS A 1 172 ? -2.646 -22.078 8.016 1 97.69 172 HIS A C 1
ATOM 1372 O O . HIS A 1 172 ? -3.729 -21.797 8.531 1 97.69 172 HIS A O 1
ATOM 1378 N N . ARG A 1 173 ? -1.541 -21.844 8.617 1 96.81 173 ARG A N 1
ATOM 1379 C CA . ARG A 1 173 ? -1.468 -21.344 9.977 1 96.81 173 ARG A CA 1
ATOM 1380 C C . ARG A 1 173 ? -2.041 -19.922 10.062 1 96.81 173 ARG A C 1
ATOM 1382 O O . ARG A 1 173 ? -2.723 -19.578 11.031 1 96.81 173 ARG A O 1
ATOM 1389 N N . GLN A 1 174 ? -1.789 -19.188 9.008 1 94.25 174 GLN A N 1
ATOM 1390 C CA . GLN A 1 174 ? -2.279 -17.812 8.992 1 94.25 174 GLN A CA 1
ATOM 1391 C C . GLN A 1 174 ? -3.803 -17.766 8.938 1 94.25 174 GLN A C 1
ATOM 1393 O O . GLN A 1 174 ? -4.422 -16.859 9.477 1 94.25 174 GLN A O 1
ATOM 1398 N N . LEU A 1 175 ? -4.379 -18.766 8.383 1 96.38 175 LEU A N 1
ATOM 1399 C CA . LEU A 1 175 ? -5.809 -18.719 8.102 1 96.38 175 LEU A CA 1
ATOM 1400 C C . LEU A 1 175 ? -6.598 -19.469 9.164 1 96.38 175 LEU A C 1
ATOM 1402 O O . LEU A 1 175 ? -7.809 -19.281 9.289 1 96.38 175 LEU A O 1
ATOM 1406 N N . GLU A 1 176 ? -6 -20.406 9.852 1 93.06 176 GLU A N 1
ATOM 1407 C CA . GLU A 1 176 ? -6.656 -21.391 10.719 1 93.06 176 GLU A CA 1
ATOM 1408 C C . GLU A 1 176 ? -7.578 -20.703 11.719 1 93.06 176 GLU A C 1
ATOM 1410 O O . GLU A 1 176 ? -8.703 -21.156 11.945 1 93.06 176 GLU A O 1
ATOM 1415 N N . ASP A 1 177 ? -7.262 -19.562 12.32 1 87.75 177 ASP A N 1
ATOM 1416 C CA . ASP A 1 177 ? -8.086 -18.984 13.375 1 87.75 177 ASP A CA 1
ATOM 1417 C C . ASP A 1 177 ? -8.633 -17.625 12.969 1 87.75 177 ASP A C 1
ATOM 1419 O O . ASP A 1 177 ? -9.047 -16.828 13.82 1 87.75 177 ASP A O 1
ATOM 1423 N N . GLN A 1 178 ? -8.789 -17.484 11.664 1 91.69 178 GLN A N 1
ATOM 1424 C CA . GLN A 1 178 ? -9.328 -16.203 11.234 1 91.69 178 GLN A CA 1
ATOM 1425 C C . GLN A 1 178 ? -10.852 -16.219 11.234 1 91.69 178 GLN A C 1
ATOM 1427 O O . GLN A 1 178 ? -11.469 -17.219 10.883 1 91.69 178 GLN A O 1
ATOM 1432 N N . ASN A 1 179 ? -11.43 -15.133 11.742 1 92.19 179 ASN A N 1
ATOM 1433 C CA . ASN A 1 179 ? -12.867 -14.883 11.664 1 92.19 179 ASN A CA 1
ATOM 1434 C C . ASN A 1 179 ? -13.18 -13.695 10.75 1 92.19 179 ASN A C 1
ATOM 1436 O O . ASN A 1 179 ? -13.07 -12.539 11.164 1 92.19 179 ASN A O 1
ATOM 1440 N N . PHE A 1 180 ? -13.648 -13.977 9.562 1 91.88 180 PHE A N 1
ATOM 1441 C CA . PHE A 1 180 ? -13.828 -12.953 8.539 1 91.88 180 PHE A CA 1
ATOM 1442 C C . PHE A 1 180 ? -15.086 -12.133 8.797 1 91.88 180 PHE A C 1
ATOM 1444 O O . PHE A 1 180 ? -15.289 -11.086 8.188 1 91.88 180 PHE A O 1
ATOM 1451 N N . ASP A 1 181 ? -15.914 -12.539 9.719 1 84.69 181 ASP A N 1
ATOM 1452 C CA . ASP A 1 181 ? -17.141 -11.812 10.047 1 84.69 181 ASP A CA 1
ATOM 1453 C C . ASP A 1 181 ? -16.891 -10.773 11.133 1 84.69 181 ASP A C 1
ATOM 1455 O O . ASP A 1 181 ? -17.688 -9.859 11.336 1 84.69 181 ASP A O 1
ATOM 1459 N N . ASN A 1 182 ? -15.828 -10.898 11.844 1 82.31 182 ASN A N 1
ATOM 1460 C CA . ASN A 1 182 ? -15.484 -9.984 12.922 1 82.31 182 ASN A CA 1
ATOM 1461 C C . ASN A 1 182 ? -14.016 -9.578 12.875 1 82.31 182 ASN A C 1
ATOM 1463 O O . ASN A 1 182 ? -13.234 -9.945 13.766 1 82.31 182 ASN A O 1
ATOM 1467 N N . ILE A 1 183 ? -13.695 -8.75 11.812 1 82.62 183 ILE A N 1
ATOM 1468 C CA . ILE A 1 183 ? -12.305 -8.344 11.648 1 82.62 183 ILE A CA 1
ATOM 1469 C C . ILE A 1 183 ? -12.023 -7.109 12.508 1 82.62 183 ILE A C 1
ATOM 1471 O O . ILE A 1 183 ? -12.664 -6.07 12.336 1 82.62 183 ILE A O 1
ATOM 1475 N N . GLN A 1 184 ? -11.672 -7.184 13.812 1 63.28 184 GLN A N 1
ATOM 1476 C CA . GLN A 1 184 ? -11.516 -6.066 14.742 1 63.28 184 GLN A CA 1
ATOM 1477 C C . GLN A 1 184 ? -10.227 -5.293 14.461 1 63.28 184 GLN A C 1
ATOM 1479 O O . GLN A 1 184 ? -10.219 -4.062 14.5 1 63.28 184 GLN A O 1
ATOM 1484 N N . ASP A 1 185 ? -9.016 -5.871 14.43 1 61.66 185 ASP A N 1
ATOM 1485 C CA . ASP A 1 185 ? -7.793 -5.07 14.5 1 61.66 185 ASP A CA 1
ATOM 1486 C C . ASP A 1 185 ? -6.902 -5.32 13.289 1 61.66 185 ASP A C 1
ATOM 1488 O O . ASP A 1 185 ? -5.992 -6.152 13.344 1 61.66 185 ASP A O 1
ATOM 1492 N N . LEU A 1 186 ? -7.238 -4.641 12.125 1 62.03 186 LEU A N 1
ATOM 1493 C CA . LEU A 1 186 ? -6.391 -4.793 10.945 1 62.03 186 LEU A CA 1
ATOM 1494 C C . LEU A 1 186 ? -4.973 -4.305 11.227 1 62.03 186 LEU A C 1
ATOM 1496 O O . LEU A 1 186 ? -4.008 -4.828 10.672 1 62.03 186 LEU A O 1
ATOM 1500 N N . GLY A 1 187 ? -4.914 -3.311 12.109 1 57.25 187 GLY A N 1
ATOM 1501 C CA . GLY A 1 187 ? -3.605 -2.777 12.453 1 57.25 187 GLY A CA 1
ATOM 1502 C C . GLY A 1 187 ? -2.725 -3.775 13.18 1 57.25 187 GLY A C 1
ATOM 1503 O O . GLY A 1 187 ? -1.539 -3.906 12.867 1 57.25 187 GLY A O 1
ATOM 1504 N N . TYR A 1 188 ? -3.445 -4.426 14.109 1 51 188 TYR A N 1
ATOM 1505 C CA . TYR A 1 188 ? -2.701 -5.418 14.883 1 51 188 TYR A CA 1
ATOM 1506 C C . TYR A 1 188 ? -2.215 -6.551 13.984 1 51 188 TYR A C 1
ATOM 1508 O O . TYR A 1 188 ? -1.077 -7.008 14.117 1 51 188 TYR A O 1
ATOM 1516 N N . LEU A 1 189 ? -2.979 -6.887 13.039 1 52.69 189 LEU A N 1
ATOM 1517 C CA . LEU A 1 189 ? -2.615 -8.008 12.18 1 52.69 189 LEU A CA 1
ATOM 1518 C C . LEU A 1 189 ? -1.438 -7.645 11.281 1 52.69 189 LEU A C 1
ATOM 1520 O O . LEU A 1 189 ? -0.561 -8.477 11.031 1 52.69 189 LEU A O 1
ATOM 1524 N N . SER A 1 190 ? -1.338 -6.438 10.883 1 52.91 190 SER A N 1
ATOM 1525 C CA . SER A 1 190 ? -0.247 -6 10.016 1 52.91 190 SER A CA 1
ATOM 1526 C C . SER A 1 190 ? 1.095 -6.082 10.734 1 52.91 190 SER A C 1
ATOM 1528 O O . SER A 1 190 ? 2.096 -6.5 10.148 1 52.91 190 SER A O 1
ATOM 1530 N N . TYR A 1 191 ? 1.039 -5.758 12.039 1 49.28 191 TYR A N 1
ATOM 1531 C CA . TYR A 1 191 ? 2.275 -5.781 12.812 1 49.28 191 TYR A CA 1
ATOM 1532 C C . TYR A 1 191 ? 2.752 -7.211 13.031 1 49.28 191 TYR A C 1
ATOM 1534 O O . TYR A 1 191 ? 3.943 -7.504 12.898 1 49.28 191 TYR A O 1
ATOM 1542 N N . LYS A 1 192 ? 1.894 -8.094 13.383 1 51.06 192 LYS A N 1
ATOM 1543 C CA . LYS A 1 192 ? 2.242 -9.492 13.625 1 51.06 192 LYS A CA 1
ATOM 1544 C C . LYS A 1 192 ? 2.902 -10.109 12.398 1 51.06 192 LYS A C 1
ATOM 1546 O O . LYS A 1 192 ? 3.908 -10.812 12.516 1 51.06 192 LYS A O 1
ATOM 1551 N N . TYR A 1 193 ? 2.516 -9.789 11.266 1 47.78 193 TYR A N 1
ATOM 1552 C CA . TYR A 1 193 ? 2.994 -10.445 10.055 1 47.78 193 TYR A CA 1
ATOM 1553 C C . TYR A 1 193 ? 4.336 -9.867 9.609 1 47.78 193 TYR A C 1
ATOM 1555 O O . TYR A 1 193 ? 5.219 -10.602 9.172 1 47.78 193 TYR A O 1
ATOM 1563 N N . ALA A 1 194 ? 4.438 -8.586 9.734 1 50.88 194 ALA A N 1
ATOM 1564 C CA . ALA A 1 194 ? 5.727 -7.996 9.375 1 50.88 194 ALA A CA 1
ATOM 1565 C C . ALA A 1 194 ? 6.859 -8.609 10.195 1 50.88 194 ALA A C 1
ATOM 1567 O O . ALA A 1 194 ? 7.93 -8.906 9.664 1 50.88 194 ALA A O 1
ATOM 1568 N N . LYS A 1 195 ? 6.566 -8.883 11.492 1 51.81 195 LYS A N 1
ATOM 1569 C CA . LYS A 1 195 ? 7.566 -9.469 12.383 1 51.81 195 LYS A CA 1
ATOM 1570 C C . LYS A 1 195 ? 7.855 -10.922 12.008 1 51.81 195 LYS A C 1
ATOM 1572 O O . LYS A 1 195 ? 8.984 -11.391 12.172 1 51.81 195 LYS A O 1
ATOM 1577 N N . SER A 1 196 ? 6.922 -11.641 11.531 1 42.88 196 SER A N 1
ATOM 1578 C CA . SER A 1 196 ? 7.102 -13.055 11.234 1 42.88 196 SER A CA 1
ATOM 1579 C C . SER A 1 196 ? 7.898 -13.258 9.953 1 42.88 196 SER A C 1
ATOM 1581 O O . SER A 1 196 ? 8.523 -14.297 9.758 1 42.88 196 SER A O 1
ATOM 1583 N N . VAL A 1 197 ? 7.934 -12.312 9.055 1 44.66 197 VAL A N 1
ATOM 1584 C CA . VAL A 1 197 ? 8.492 -12.562 7.73 1 44.66 197 VAL A CA 1
ATOM 1585 C C . VAL A 1 197 ? 9.828 -11.844 7.582 1 44.66 197 VAL A C 1
ATOM 1587 O O . VAL A 1 197 ? 10.719 -12.312 6.871 1 44.66 197 VAL A O 1
ATOM 1590 N N . PHE A 1 198 ? 9.938 -10.703 8.18 1 43.22 198 PHE A N 1
ATOM 1591 C CA . PHE A 1 198 ? 11.133 -9.906 7.91 1 43.22 198 PHE A CA 1
ATOM 1592 C C . PHE A 1 198 ? 12.148 -10.055 9.039 1 43.22 198 PHE A C 1
ATOM 1594 O O . PHE A 1 198 ? 13.242 -9.492 8.977 1 43.22 198 PHE A O 1
ATOM 1601 N N . ARG A 1 199 ? 11.773 -10.883 10.086 1 39.69 199 ARG A N 1
ATOM 1602 C CA . ARG A 1 199 ? 12.805 -11.211 11.062 1 39.69 199 ARG A CA 1
ATOM 1603 C C . ARG A 1 199 ? 13.562 -12.469 10.648 1 39.69 199 ARG A C 1
ATOM 1605 O O . ARG A 1 199 ? 12.969 -13.43 10.156 1 39.69 199 ARG A O 1
ATOM 1612 N N . MET B 1 1 ? 1.43 10.57 33 1 63.5 1 MET B N 1
ATOM 1613 C CA . MET B 1 1 ? 1.493 10.016 31.641 1 63.5 1 MET B CA 1
ATOM 1614 C C . MET B 1 1 ? 2.305 8.727 31.609 1 63.5 1 MET B C 1
ATOM 1616 O O . MET B 1 1 ? 3.307 8.609 32.312 1 63.5 1 MET B O 1
ATOM 1620 N N . GLN B 1 2 ? 1.768 7.641 30.969 1 87.94 2 GLN B N 1
ATOM 1621 C CA . GLN B 1 2 ? 2.52 6.395 30.859 1 87.94 2 GLN B CA 1
ATOM 1622 C C . GLN B 1 2 ? 3.867 6.621 30.172 1 87.94 2 GLN B C 1
ATOM 1624 O O . GLN B 1 2 ? 4.016 7.547 29.375 1 87.94 2 GLN B O 1
ATOM 1629 N N . ILE B 1 3 ? 4.926 6.121 30.781 1 93.5 3 ILE B N 1
ATOM 1630 C CA . ILE B 1 3 ? 6.309 6.262 30.344 1 93.5 3 ILE B CA 1
ATOM 1631 C C . ILE B 1 3 ? 6.375 6.184 28.828 1 93.5 3 ILE B C 1
ATOM 1633 O O . ILE B 1 3 ? 7.137 6.922 28.188 1 93.5 3 ILE B O 1
ATOM 1637 N N . ARG B 1 4 ? 5.648 5.414 28.234 1 95.06 4 ARG B N 1
ATOM 1638 C CA . ARG B 1 4 ? 5.629 5.281 26.797 1 95.06 4 ARG B CA 1
ATOM 1639 C C . ARG B 1 4 ? 5.168 6.574 26.125 1 95.06 4 ARG B C 1
ATOM 1641 O O . ARG B 1 4 ? 5.727 6.988 25.109 1 95.06 4 ARG B O 1
ATOM 1648 N N . GLU B 1 5 ? 4.203 7.238 26.75 1 96 5 GLU B N 1
ATOM 1649 C CA . GLU B 1 5 ? 3.682 8.484 26.203 1 96 5 GLU B CA 1
ATOM 1650 C C . GLU B 1 5 ? 4.719 9.602 26.281 1 96 5 GLU B C 1
ATOM 1652 O O . GLU B 1 5 ? 4.793 10.445 25.391 1 96 5 GLU B O 1
ATOM 1657 N N . GLN B 1 6 ? 5.465 9.539 27.297 1 96.94 6 GLN B N 1
ATOM 1658 C CA . GLN B 1 6 ? 6.52 10.539 27.453 1 96.94 6 GLN B CA 1
ATOM 1659 C C . GLN B 1 6 ? 7.594 10.367 26.375 1 96.94 6 GLN B C 1
ATOM 1661 O O . GLN B 1 6 ? 8.086 11.352 25.828 1 96.94 6 GLN B O 1
ATOM 1666 N N . ILE B 1 7 ? 7.902 9.109 26.109 1 97.62 7 ILE B N 1
ATOM 1667 C CA . ILE B 1 7 ? 8.891 8.82 25.078 1 97.62 7 ILE B CA 1
ATOM 1668 C C . ILE B 1 7 ? 8.359 9.266 23.719 1 97.62 7 ILE B C 1
ATOM 1670 O O . ILE B 1 7 ? 9.078 9.891 22.938 1 97.62 7 ILE B O 1
ATOM 1674 N N . VAL B 1 8 ? 7.102 8.977 23.516 1 98 8 VAL B N 1
ATOM 1675 C CA . VAL B 1 8 ? 6.461 9.344 22.266 1 98 8 VAL B CA 1
ATOM 1676 C C . VAL B 1 8 ? 6.492 10.859 22.094 1 98 8 VAL B C 1
ATOM 1678 O O . VAL B 1 8 ? 6.859 11.367 21.016 1 98 8 VAL B O 1
ATOM 1681 N N . SER B 1 9 ? 6.16 11.555 23.125 1 97.75 9 SER B N 1
ATOM 1682 C CA . SER B 1 9 ? 6.145 13.008 23.078 1 97.75 9 SER B CA 1
ATOM 1683 C C . SER B 1 9 ? 7.531 13.57 22.781 1 97.75 9 SER B C 1
ATOM 1685 O O . SER B 1 9 ? 7.68 14.461 21.938 1 97.75 9 SER B O 1
ATOM 1687 N N . SER B 1 10 ? 8.5 13.039 23.422 1 98 10 SER B N 1
ATOM 1688 C CA . SER B 1 10 ? 9.875 13.461 23.188 1 98 10 SER B CA 1
ATOM 1689 C C . SER B 1 10 ? 10.305 13.172 21.75 1 98 10 SER B C 1
ATOM 1691 O O . SER B 1 10 ? 10.859 14.039 21.078 1 98 10 SER B O 1
ATOM 1693 N N . ALA B 1 11 ? 10.023 11.992 21.281 1 98.44 11 ALA B N 1
ATOM 1694 C CA . ALA B 1 11 ? 10.422 11.57 19.953 1 98.44 11 ALA B CA 1
ATOM 1695 C C . ALA B 1 11 ? 9.766 12.438 18.875 1 98.44 11 ALA B C 1
ATOM 1697 O O . ALA B 1 11 ? 10.414 12.812 17.891 1 98.44 11 ALA B O 1
ATOM 1698 N N . LYS B 1 12 ? 8.508 12.789 19.125 1 98.25 12 LYS B N 1
ATOM 1699 C CA . LYS B 1 12 ? 7.785 13.641 18.188 1 98.25 12 LYS B CA 1
ATOM 1700 C C . LYS B 1 12 ? 8.492 14.984 18 1 98.25 12 LYS B C 1
ATOM 1702 O O . LYS B 1 12 ? 8.5 15.539 16.906 1 98.25 12 LYS B O 1
ATOM 1707 N N . GLY B 1 13 ? 9.055 15.453 19.047 1 98.19 13 GLY B N 1
ATOM 1708 C CA . GLY B 1 13 ? 9.789 16.703 18.984 1 98.19 13 GLY B CA 1
ATOM 1709 C C . GLY B 1 13 ? 11.148 16.562 18.328 1 98.19 13 GLY B C 1
ATOM 1710 O O . GLY B 1 13 ? 11.523 17.391 17.484 1 98.19 13 GLY B O 1
ATOM 1711 N N . LEU B 1 14 ? 11.852 15.531 18.609 1 98.25 14 LEU B N 1
ATOM 1712 C CA . LEU B 1 14 ? 13.234 15.359 18.188 1 98.25 14 LEU B CA 1
ATOM 1713 C C . LEU B 1 14 ? 13.328 15.047 16.703 1 98.25 14 LEU B C 1
ATOM 1715 O O . LEU B 1 14 ? 14.281 15.453 16.031 1 98.25 14 LEU B O 1
ATOM 1719 N N . VAL B 1 15 ? 12.328 14.398 16.156 1 98.38 15 VAL B N 1
ATOM 1720 C CA . VAL B 1 15 ? 12.414 13.984 14.758 1 98.38 15 VAL B CA 1
ATOM 1721 C C . VAL B 1 15 ? 12.305 15.203 13.844 1 98.38 15 VAL B C 1
ATOM 1723 O O . VAL B 1 15 ? 12.68 15.141 12.672 1 98.38 15 VAL B O 1
ATOM 1726 N N . LYS B 1 16 ? 11.797 16.344 14.359 1 97.88 16 LYS B N 1
ATOM 1727 C CA . LYS B 1 16 ? 11.68 17.562 13.562 1 97.88 16 LYS B CA 1
ATOM 1728 C C . LYS B 1 16 ? 13.055 18.094 13.164 1 97.88 16 LYS B C 1
ATOM 1730 O O . LYS B 1 16 ? 13.195 18.734 12.125 1 97.88 16 LYS B O 1
ATOM 1735 N N . THR B 1 17 ? 14.07 17.734 13.977 1 97.12 17 THR B N 1
ATOM 1736 C CA . THR B 1 17 ? 15.398 18.266 13.734 1 97.12 17 THR B CA 1
ATOM 1737 C C . THR B 1 17 ? 16.391 17.141 13.43 1 97.12 17 THR B C 1
ATOM 1739 O O . THR B 1 17 ? 17.281 17.297 12.586 1 97.12 17 THR B O 1
ATOM 1742 N N . LEU B 1 18 ? 16.172 15.953 14.039 1 97.38 18 LEU B N 1
ATOM 1743 C CA . LEU B 1 18 ? 17.188 14.898 13.945 1 97.38 18 LEU B CA 1
ATOM 1744 C C . LEU B 1 18 ? 16.812 13.891 12.867 1 97.38 18 LEU B C 1
ATOM 1746 O O . LEU B 1 18 ? 17.656 13.102 12.438 1 97.38 18 LEU B O 1
ATOM 1750 N N . GLY B 1 19 ? 15.539 13.906 12.438 1 97.38 19 GLY B N 1
ATOM 1751 C CA . GLY B 1 19 ? 15.102 12.945 11.438 1 97.38 19 GLY B CA 1
ATOM 1752 C C . GLY B 1 19 ? 14.625 11.641 12.031 1 97.38 19 GLY B C 1
ATOM 1753 O O . GLY B 1 19 ? 14.422 11.531 13.242 1 97.38 19 GLY B O 1
ATOM 1754 N N . TRP B 1 20 ? 14.445 10.727 11.172 1 97.81 20 TRP B N 1
ATOM 1755 C CA . TRP B 1 20 ? 13.742 9.508 11.555 1 97.81 20 TRP B CA 1
ATOM 1756 C C . TRP B 1 20 ? 14.695 8.32 11.602 1 97.81 20 TRP B C 1
ATOM 1758 O O . TRP B 1 20 ? 14.828 7.586 10.617 1 97.81 20 TRP B O 1
ATOM 1768 N N . HIS B 1 21 ? 15.227 8.125 12.672 1 96.06 21 HIS B N 1
ATOM 1769 C CA . HIS B 1 21 ? 16.078 6.98 12.93 1 96.06 21 HIS B CA 1
ATOM 1770 C C . HIS B 1 21 ? 16.047 6.574 14.398 1 96.06 21 HIS B C 1
ATOM 1772 O O . HIS B 1 21 ? 15.617 7.363 15.25 1 96.06 21 HIS B O 1
ATOM 1778 N N . ASP B 1 22 ? 16.531 5.387 14.734 1 95.69 22 ASP B N 1
ATOM 1779 C CA . ASP B 1 22 ? 16.312 4.766 16.047 1 95.69 22 ASP B CA 1
ATOM 1780 C C . ASP B 1 22 ? 17.141 5.477 17.125 1 95.69 22 ASP B C 1
ATOM 1782 O O . ASP B 1 22 ? 16.844 5.355 18.312 1 95.69 22 ASP B O 1
ATOM 1786 N N . LYS B 1 23 ? 18.078 6.227 16.703 1 96.81 23 LYS B N 1
ATOM 1787 C CA . LYS B 1 23 ? 18.812 7.031 17.672 1 96.81 23 LYS B CA 1
ATOM 1788 C C . LYS B 1 23 ? 17.891 8.016 18.391 1 96.81 23 LYS B C 1
ATOM 1790 O O . LYS B 1 23 ? 18.094 8.336 19.562 1 96.81 23 LYS B O 1
ATOM 1795 N N . VAL B 1 24 ? 16.906 8.492 17.703 1 98.19 24 VAL B N 1
ATOM 1796 C CA . VAL B 1 24 ? 15.93 9.414 18.281 1 98.19 24 VAL B CA 1
ATOM 1797 C C . VAL B 1 24 ? 15.164 8.719 19.406 1 98.19 24 VAL B C 1
ATOM 1799 O O . VAL B 1 24 ? 14.891 9.32 20.453 1 98.19 24 VAL B O 1
ATOM 1802 N N . LEU B 1 25 ? 14.836 7.41 19.234 1 97.56 25 LEU B N 1
ATOM 1803 C CA . LEU B 1 25 ? 14.172 6.648 20.297 1 97.56 25 LEU B CA 1
ATOM 1804 C C . LEU B 1 25 ? 15.086 6.492 21.5 1 97.56 25 LEU B C 1
ATOM 1806 O O . LEU B 1 25 ? 14.648 6.66 22.641 1 97.56 25 LEU B O 1
ATOM 1810 N N . SER B 1 26 ? 16.312 6.207 21.172 1 97.38 26 SER B N 1
ATOM 1811 C CA . SER B 1 26 ? 17.297 6.066 22.25 1 97.38 26 SER B CA 1
ATOM 1812 C C . SER B 1 26 ? 17.422 7.359 23.047 1 97.38 26 SER B C 1
ATOM 1814 O O . SER B 1 26 ? 17.406 7.336 24.281 1 97.38 26 SER B O 1
ATOM 1816 N N . LEU B 1 27 ? 17.531 8.469 22.375 1 97.94 27 LEU B N 1
ATOM 1817 C CA . LEU B 1 27 ? 17.641 9.773 23.016 1 97.94 27 LEU B CA 1
ATOM 1818 C C . LEU B 1 27 ? 16.375 10.094 23.812 1 97.94 27 LEU B C 1
ATOM 1820 O O . LEU B 1 27 ? 16.453 10.648 24.906 1 97.94 27 LEU B O 1
ATOM 1824 N N . SER B 1 28 ? 15.242 9.727 23.281 1 98.31 28 SER B N 1
ATOM 1825 C CA . SER B 1 28 ? 13.969 9.984 23.938 1 98.31 28 SER B CA 1
ATOM 1826 C C . SER B 1 28 ? 13.859 9.188 25.234 1 98.31 28 SER B C 1
ATOM 1828 O O . SER B 1 28 ? 13.305 9.672 26.219 1 98.31 28 SER B O 1
ATOM 1830 N N . CYS B 1 29 ? 14.352 7.973 25.172 1 97.69 29 CYS B N 1
ATOM 1831 C CA . CYS B 1 29 ? 14.383 7.168 26.391 1 97.69 29 CYS B CA 1
ATOM 1832 C C . CYS B 1 29 ? 15.25 7.82 27.453 1 97.69 29 CYS B C 1
ATOM 1834 O O . CYS B 1 29 ? 14.828 7.957 28.609 1 97.69 29 CYS B O 1
ATOM 1836 N N . THR B 1 30 ? 16.406 8.281 27.078 1 97.44 30 THR B N 1
ATOM 1837 C CA . THR B 1 30 ? 17.328 8.898 28.016 1 97.44 30 THR B CA 1
ATOM 1838 C C . THR B 1 30 ? 16.719 10.164 28.609 1 97.44 30 THR B C 1
ATOM 1840 O O . THR B 1 30 ? 16.922 10.461 29.781 1 97.44 30 THR B O 1
ATOM 1843 N N . LYS B 1 31 ? 15.961 10.875 27.891 1 96.81 31 LYS B N 1
ATOM 1844 C CA . LYS B 1 31 ? 15.352 12.125 28.344 1 96.81 31 LYS B CA 1
ATOM 1845 C C . LYS B 1 31 ? 14.32 11.867 29.438 1 96.81 31 LYS B C 1
ATOM 1847 O O . LYS B 1 31 ? 14.031 12.758 30.234 1 96.81 31 LYS B O 1
ATOM 1852 N N . VAL B 1 32 ? 13.805 10.641 29.406 1 95.44 32 VAL B N 1
ATOM 1853 C CA . VAL B 1 32 ? 12.828 10.32 30.453 1 95.44 32 VAL B CA 1
ATOM 1854 C C . VAL B 1 32 ? 13.469 9.406 31.5 1 95.44 32 VAL B C 1
ATOM 1856 O O . VAL B 1 32 ? 12.773 8.633 32.156 1 95.44 32 VAL B O 1
ATOM 1859 N N . ASN B 1 33 ? 14.766 9.344 31.5 1 95.31 33 ASN B N 1
ATOM 1860 C CA . ASN B 1 33 ? 15.586 8.695 32.531 1 95.31 33 ASN B CA 1
ATOM 1861 C C . ASN B 1 33 ? 15.547 7.176 32.406 1 95.31 33 ASN B C 1
ATOM 1863 O O . ASN B 1 33 ? 15.555 6.461 33.406 1 95.31 33 ASN B O 1
ATOM 1867 N N . LEU B 1 34 ? 15.406 6.699 31.172 1 96.19 34 LEU B N 1
ATOM 1868 C CA . LEU B 1 34 ? 15.555 5.281 30.859 1 96.19 34 LEU B CA 1
ATOM 1869 C C . LEU B 1 34 ? 16.859 5.016 30.109 1 96.19 34 LEU B C 1
ATOM 1871 O O . LEU B 1 34 ? 17.484 5.945 29.609 1 96.19 34 LEU B O 1
ATOM 1875 N N . SER B 1 35 ? 17.219 3.727 30.188 1 95.5 35 SER B N 1
ATOM 1876 C CA . SER B 1 35 ? 18.375 3.33 29.375 1 95.5 35 SER B CA 1
ATOM 1877 C C . SER B 1 35 ? 18.078 3.514 27.875 1 95.5 35 SER B C 1
ATOM 1879 O O . SER B 1 35 ? 16.953 3.328 27.438 1 95.5 35 SER B O 1
ATOM 1881 N N . SER B 1 36 ? 19.125 3.797 27.156 1 92.81 36 SER B N 1
ATOM 1882 C CA . SER B 1 36 ? 19 3.957 25.703 1 92.81 36 SER B CA 1
ATOM 1883 C C . SER B 1 36 ? 18.531 2.668 25.047 1 92.81 36 SER B C 1
ATOM 1885 O O . SER B 1 36 ? 17.922 2.701 23.969 1 92.81 36 SER B O 1
ATOM 1887 N N . ALA B 1 37 ? 18.688 1.617 25.75 1 92.75 37 ALA B N 1
ATOM 1888 C CA . ALA B 1 37 ? 18.359 0.308 25.188 1 92.75 37 ALA B CA 1
ATOM 1889 C C . ALA B 1 37 ? 16.875 0.004 25.375 1 92.75 37 ALA B C 1
ATOM 1891 O O . ALA B 1 37 ? 16.344 -0.909 24.734 1 92.75 37 ALA B O 1
ATOM 1892 N N . SER B 1 38 ? 16.188 0.805 26.125 1 93.12 38 SER B N 1
ATOM 1893 C CA . SER B 1 38 ? 14.781 0.548 26.453 1 93.12 38 SER B CA 1
ATOM 1894 C C . SER B 1 38 ? 13.898 0.703 25.219 1 93.12 38 SER B C 1
ATOM 1896 O O . SER B 1 38 ? 12.82 0.116 25.141 1 93.12 38 SER B O 1
ATOM 1898 N N . GLY B 1 39 ? 14.43 1.447 24.266 1 91.81 39 GLY B N 1
ATOM 1899 C CA . GLY B 1 39 ? 13.656 1.726 23.062 1 91.81 39 GLY B CA 1
ATOM 1900 C C . GLY B 1 39 ? 13.305 0.478 22.281 1 91.81 39 GLY B C 1
ATOM 1901 O O . GLY B 1 39 ? 12.195 0.356 21.766 1 91.81 39 GLY B O 1
ATOM 1902 N N . ARG B 1 40 ? 14.148 -0.497 22.219 1 91.56 40 ARG B N 1
ATOM 1903 C CA . ARG B 1 40 ? 13.953 -1.713 21.438 1 91.56 40 ARG B CA 1
ATOM 1904 C C . ARG B 1 40 ? 12.812 -2.551 22 1 91.56 40 ARG B C 1
ATOM 1906 O O . ARG B 1 40 ? 12.055 -3.166 21.234 1 91.56 40 ARG B O 1
ATOM 1913 N N . GLY B 1 41 ? 12.703 -2.502 23.281 1 91.25 41 GLY B N 1
ATOM 1914 C CA . GLY B 1 41 ? 11.633 -3.24 23.922 1 91.25 41 GLY B CA 1
ATOM 1915 C C . GLY B 1 41 ? 10.289 -2.531 23.859 1 91.25 41 GLY B C 1
ATOM 1916 O O . GLY B 1 41 ? 9.258 -3.164 23.641 1 91.25 41 GLY B O 1
ATOM 1917 N N . LEU B 1 42 ? 10.344 -1.256 23.984 1 94.19 42 LEU B N 1
ATOM 1918 C CA . LEU B 1 42 ? 9.117 -0.463 24.062 1 94.19 42 LEU B CA 1
ATOM 1919 C C . LEU B 1 42 ? 8.578 -0.172 22.656 1 94.19 42 LEU B C 1
ATOM 1921 O O . LEU B 1 42 ? 7.379 0.064 22.5 1 94.19 42 LEU B O 1
ATOM 1925 N N . PHE B 1 43 ? 9.453 -0.16 21.688 1 95.12 43 PHE B N 1
ATOM 1926 C CA . PHE B 1 43 ? 9.117 0.083 20.297 1 95.12 43 PHE B CA 1
ATOM 1927 C C . PHE B 1 43 ? 9.797 -0.936 19.391 1 95.12 43 PHE B C 1
ATOM 1929 O O . PHE B 1 43 ? 10.734 -0.598 18.656 1 95.12 43 PHE B O 1
ATOM 1936 N N . PRO B 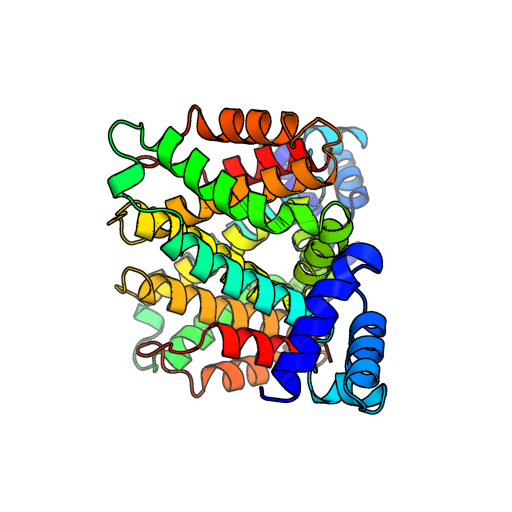1 44 ? 9.266 -2.096 19.344 1 91.56 44 PRO B N 1
ATOM 1937 C CA . PRO B 1 44 ? 9.93 -3.193 18.641 1 91.56 44 PRO B CA 1
ATOM 1938 C C . PRO B 1 44 ? 10.094 -2.93 17.156 1 91.56 44 PRO B C 1
ATOM 1940 O O . PRO B 1 44 ? 11 -3.467 16.516 1 91.56 44 PRO B O 1
ATOM 1943 N N . ASN B 1 45 ? 9.234 -1.986 16.609 1 89.75 45 ASN B N 1
ATOM 1944 C CA . ASN B 1 45 ? 9.352 -1.708 15.188 1 89.75 45 ASN B CA 1
ATOM 1945 C C . ASN B 1 45 ? 10.203 -0.47 14.922 1 89.75 45 ASN B C 1
ATOM 1947 O O . ASN B 1 45 ? 10.406 -0.087 13.773 1 89.75 45 ASN B O 1
ATOM 1951 N N . GLY B 1 46 ? 10.586 0.082 16.047 1 94 46 GLY B N 1
ATOM 1952 C CA . GLY B 1 46 ? 11.492 1.213 15.906 1 94 46 GLY B CA 1
ATOM 1953 C C . GLY B 1 46 ? 10.773 2.533 15.711 1 94 46 GLY B C 1
ATOM 1954 O O . GLY B 1 46 ? 9.617 2.682 16.109 1 94 46 GLY B O 1
ATOM 1955 N N . ILE B 1 47 ? 11.453 3.445 15.094 1 96.81 47 ILE B N 1
ATOM 1956 C CA . ILE B 1 47 ? 11.039 4.844 15.008 1 96.81 47 ILE B CA 1
ATOM 1957 C C . ILE B 1 47 ? 9.797 4.961 14.133 1 96.81 47 ILE B C 1
ATOM 1959 O O . ILE B 1 47 ? 9.047 5.934 14.242 1 96.81 47 ILE B O 1
ATOM 1963 N N . VAL B 1 48 ? 9.523 3.959 13.328 1 94.62 48 VAL B N 1
ATOM 1964 C CA . VAL B 1 48 ? 8.359 3.992 12.445 1 94.62 48 VAL B CA 1
ATOM 1965 C C . VAL B 1 48 ? 7.078 3.994 13.273 1 94.62 48 VAL B C 1
ATOM 1967 O O . VAL B 1 48 ? 6.055 4.531 12.844 1 94.62 48 VAL B O 1
ATOM 1970 N N . GLU B 1 49 ? 7.125 3.465 14.461 1 94.5 49 GLU B N 1
ATOM 1971 C CA . GLU B 1 49 ? 5.961 3.445 15.344 1 94.5 49 GLU B CA 1
ATOM 1972 C C . GLU B 1 49 ? 5.547 4.859 15.742 1 94.5 49 GLU B C 1
ATOM 1974 O O . GLU B 1 49 ? 4.363 5.137 15.93 1 94.5 49 GLU B O 1
ATOM 1979 N N . ILE B 1 50 ? 6.566 5.711 15.883 1 97.25 50 ILE B N 1
ATOM 1980 C CA . ILE B 1 50 ? 6.277 7.105 16.219 1 97.25 50 ILE B CA 1
ATOM 1981 C C . ILE B 1 50 ? 5.523 7.762 15.062 1 97.25 50 ILE B C 1
ATOM 1983 O O . ILE B 1 50 ? 4.566 8.508 15.281 1 97.25 50 ILE B O 1
ATOM 1987 N N . ALA B 1 51 ? 5.91 7.5 13.836 1 96.81 51 ALA B N 1
ATOM 1988 C CA . ALA B 1 51 ? 5.219 8.031 12.664 1 96.81 51 ALA B CA 1
ATOM 1989 C C . ALA B 1 51 ? 3.773 7.543 12.609 1 96.81 51 ALA B C 1
ATOM 1991 O O . ALA B 1 51 ? 2.863 8.312 12.312 1 96.81 51 ALA B O 1
ATOM 1992 N N . GLU B 1 52 ? 3.596 6.305 12.953 1 93.69 52 GLU B N 1
ATOM 1993 C CA . GLU B 1 52 ? 2.254 5.73 12.961 1 93.69 52 GLU B CA 1
ATOM 1994 C C . GLU B 1 52 ? 1.369 6.398 14.008 1 93.69 52 GLU B C 1
ATOM 1996 O O . GLU B 1 52 ? 0.193 6.664 13.758 1 93.69 52 GLU B O 1
ATOM 2001 N N . ILE B 1 53 ? 1.966 6.613 15.125 1 95.81 53 ILE B N 1
ATOM 2002 C CA . ILE B 1 53 ? 1.23 7.281 16.188 1 95.81 53 ILE B CA 1
ATOM 2003 C C . ILE B 1 53 ? 0.858 8.695 15.758 1 95.81 53 ILE B C 1
ATOM 2005 O O . ILE B 1 53 ? -0.274 9.141 15.961 1 95.81 53 ILE B O 1
ATOM 2009 N N . LEU B 1 54 ? 1.784 9.375 15.172 1 97.06 54 LEU B N 1
ATOM 2010 C CA . LEU B 1 54 ? 1.514 10.711 14.648 1 97.06 54 LEU B CA 1
ATOM 2011 C C . LEU B 1 54 ? 0.37 10.68 13.641 1 97.06 54 LEU B C 1
ATOM 2013 O O . LEU B 1 54 ? -0.547 11.5 13.711 1 97.06 54 LEU B O 1
ATOM 2017 N N . MET B 1 55 ? 0.4 9.773 12.758 1 95.75 55 MET B N 1
ATOM 2018 C CA . MET B 1 55 ? -0.629 9.672 11.727 1 95.75 55 MET B CA 1
ATOM 2019 C C . MET B 1 55 ? -2 9.422 12.352 1 95.75 55 MET B C 1
ATOM 2021 O O . MET B 1 55 ? -2.998 10 11.914 1 95.75 55 MET B O 1
ATOM 2025 N N . LYS B 1 56 ? -2.008 8.602 13.336 1 94.56 56 LYS B N 1
ATOM 2026 C CA . LYS B 1 56 ? -3.262 8.359 14.039 1 94.56 56 LYS B CA 1
ATOM 2027 C C . LYS B 1 56 ? -3.768 9.633 14.719 1 94.56 56 LYS B C 1
ATOM 2029 O O . LYS B 1 56 ? -4.953 9.953 14.633 1 94.56 56 LYS B O 1
ATOM 2034 N N . ASP B 1 57 ? -2.854 10.312 15.359 1 96.56 57 ASP B N 1
ATOM 2035 C CA . ASP B 1 57 ? -3.211 11.578 16 1 96.56 57 ASP B CA 1
ATOM 2036 C C . ASP B 1 57 ? -3.768 12.57 14.977 1 96.56 57 ASP B C 1
ATOM 2038 O O . ASP B 1 57 ? -4.754 13.258 15.242 1 96.56 57 ASP B O 1
ATOM 2042 N N . TRP B 1 58 ? -3.17 12.633 13.844 1 97.56 58 TRP B N 1
ATOM 2043 C CA . TRP B 1 58 ? -3.58 13.578 12.805 1 97.56 58 TRP B CA 1
ATOM 2044 C C . TRP B 1 58 ? -4.949 13.203 12.242 1 97.56 58 TRP B C 1
ATOM 2046 O O . TRP B 1 58 ? -5.738 14.078 11.883 1 97.56 58 TRP B O 1
ATOM 2056 N N . GLU B 1 59 ? -5.184 11.945 12.172 1 95.75 59 GLU B N 1
ATOM 2057 C CA . GLU B 1 59 ? -6.508 11.508 11.734 1 95.75 59 GLU B CA 1
ATOM 2058 C C . GLU B 1 59 ? -7.59 11.992 12.695 1 95.75 59 GLU B C 1
ATOM 2060 O O . GLU B 1 59 ? -8.625 12.5 12.266 1 95.75 59 GLU B O 1
ATOM 2065 N N . ASN B 1 60 ? -7.312 11.828 13.961 1 96.06 60 ASN B N 1
ATOM 2066 C CA . ASN B 1 60 ? -8.242 12.32 14.977 1 96.06 60 ASN B CA 1
ATOM 2067 C C . ASN B 1 60 ? -8.406 13.828 14.906 1 96.06 60 ASN B C 1
ATOM 2069 O O . ASN B 1 60 ? -9.523 14.344 14.977 1 96.06 60 ASN B O 1
ATOM 2073 N N . GLN B 1 61 ? -7.324 14.477 14.766 1 97.62 61 GLN B N 1
ATOM 2074 C CA . GLN B 1 61 ? -7.348 15.93 14.68 1 97.62 61 GLN B CA 1
ATOM 2075 C C . GLN B 1 61 ? -8.141 16.406 13.469 1 97.62 61 GLN B C 1
ATOM 2077 O O . GLN B 1 61 ? -8.883 17.375 13.547 1 97.62 61 GLN B O 1
ATOM 2082 N N . LEU B 1 62 ? -7.996 15.711 12.375 1 97.62 62 LEU B N 1
ATOM 2083 C CA . LEU B 1 62 ? -8.703 16.062 11.148 1 97.62 62 LEU B CA 1
ATOM 2084 C C . LEU B 1 62 ? -10.211 16.016 11.359 1 97.62 62 LEU B C 1
ATOM 2086 O O . LEU B 1 62 ? -10.93 16.922 10.938 1 97.62 62 LEU B O 1
ATOM 2090 N N . SER B 1 63 ? -10.641 15 12.07 1 95.81 63 SER B N 1
ATOM 2091 C CA . SER B 1 63 ? -12.07 14.82 12.336 1 95.81 63 SER B CA 1
ATOM 2092 C C . SER B 1 63 ? -12.609 15.945 13.211 1 95.81 63 SER B C 1
ATOM 2094 O O . SER B 1 63 ? -13.789 16.297 13.133 1 95.81 63 SER B O 1
ATOM 2096 N N . LEU B 1 64 ? -11.711 16.547 13.945 1 96.25 64 LEU B N 1
ATOM 2097 C CA . LEU B 1 64 ? -12.102 17.641 14.828 1 96.25 64 LEU B CA 1
ATOM 2098 C C . LEU B 1 64 ? -12.031 18.984 14.094 1 96.25 64 LEU B C 1
ATOM 2100 O O . LEU B 1 64 ? -12.875 19.859 14.312 1 96.25 64 LEU B O 1
ATOM 2104 N N . ASP B 1 65 ? -11.117 19.094 13.219 1 97.06 65 ASP B N 1
ATOM 2105 C CA . ASP B 1 65 ? -10.812 20.375 12.602 1 97.06 65 ASP B CA 1
ATOM 2106 C C . ASP B 1 65 ? -11.727 20.641 11.398 1 97.06 65 ASP B C 1
ATOM 2108 O O . ASP B 1 65 ? -12.008 21.781 11.062 1 97.06 65 ASP B O 1
ATOM 2112 N N . VAL B 1 66 ? -12.055 19.641 10.688 1 96.06 66 VAL B N 1
ATOM 2113 C CA . VAL B 1 66 ? -12.836 19.781 9.469 1 96.06 66 VAL B CA 1
ATOM 2114 C C . VAL B 1 66 ? -14.234 19.219 9.672 1 96.06 66 VAL B C 1
ATOM 2116 O O . VAL B 1 66 ? -14.391 18.031 10 1 96.06 66 VAL B O 1
ATOM 2119 N N . LYS B 1 67 ? -15.141 20.094 9.523 1 92.88 67 LYS B N 1
ATOM 2120 C CA . LYS B 1 67 ? -16.547 19.688 9.617 1 92.88 67 LYS B CA 1
ATOM 2121 C C . LYS B 1 67 ? -17.281 19.984 8.312 1 92.88 67 LYS B C 1
ATOM 2123 O O . LYS B 1 67 ? -17.047 21.016 7.684 1 92.88 67 LYS B O 1
ATOM 2128 N N . LEU B 1 68 ? -18.125 19 8.023 1 85.75 68 LEU B N 1
ATOM 2129 C CA . LEU B 1 68 ? -18.891 19.141 6.789 1 85.75 68 LEU B CA 1
ATOM 2130 C C . LEU B 1 68 ? -19.625 20.469 6.75 1 85.75 68 LEU B C 1
ATOM 2132 O O . LEU B 1 68 ? -19.719 21.109 5.691 1 85.75 68 LEU B O 1
ATOM 2136 N N . ALA B 1 69 ? -20.031 20.875 7.824 1 84.38 69 ALA B N 1
ATOM 2137 C CA . ALA B 1 69 ? -20.797 22.109 7.922 1 84.38 69 ALA B CA 1
ATOM 2138 C C . ALA B 1 69 ? -19.969 23.312 7.492 1 84.38 69 ALA B C 1
ATOM 2140 O O . ALA B 1 69 ? -20.5 24.297 6.977 1 84.38 69 ALA B O 1
ATOM 2141 N N . ASP B 1 70 ? -18.656 23.219 7.656 1 86.69 70 ASP B N 1
ATOM 2142 C CA . ASP B 1 70 ? -17.766 24.312 7.316 1 86.69 70 ASP B CA 1
ATOM 2143 C C . ASP B 1 70 ? -17.438 24.312 5.82 1 86.69 70 ASP B C 1
ATOM 2145 O O . ASP B 1 70 ? -16.797 25.25 5.32 1 86.69 70 ASP B O 1
ATOM 2149 N N . LEU B 1 71 ? -17.922 23.297 5.172 1 89.19 71 LEU B N 1
ATOM 2150 C CA . LEU B 1 71 ? -17.594 23.141 3.756 1 89.19 71 LEU B CA 1
ATOM 2151 C C . LEU B 1 71 ? -18.828 23.391 2.891 1 89.19 71 LEU B C 1
ATOM 2153 O O . LEU B 1 71 ? -18.828 23.078 1.7 1 89.19 71 LEU B O 1
ATOM 2157 N N . ASP B 1 72 ? -19.703 24.109 3.566 1 85.62 72 ASP B N 1
ATOM 2158 C CA . ASP B 1 72 ? -20.938 24.422 2.85 1 85.62 72 ASP B CA 1
ATOM 2159 C C . ASP B 1 72 ? -20.672 25.344 1.658 1 85.62 72 ASP B C 1
ATOM 2161 O O . ASP B 1 72 ? -19.797 26.203 1.719 1 85.62 72 ASP B O 1
ATOM 2165 N N . ASN B 1 73 ? -21.234 25.156 0.485 1 90.94 73 ASN B N 1
ATOM 2166 C CA . ASN B 1 73 ? -21.172 25.984 -0.713 1 90.94 73 ASN B CA 1
ATOM 2167 C C . ASN B 1 73 ? -19.906 25.703 -1.53 1 90.94 73 ASN B C 1
ATOM 2169 O O . ASN B 1 73 ? -19.5 26.516 -2.355 1 90.94 73 ASN B O 1
ATOM 2173 N N . LYS B 1 74 ? -19.234 24.703 -1.153 1 94.62 74 LYS B N 1
ATOM 2174 C CA . LYS B 1 74 ? -18.094 24.25 -1.938 1 94.62 74 LYS B CA 1
ATOM 2175 C C . LYS B 1 74 ? -18.453 23.047 -2.801 1 94.62 74 LYS B C 1
ATOM 2177 O O . LYS B 1 74 ? -19.328 22.266 -2.436 1 94.62 74 LYS B O 1
ATOM 2182 N N . THR B 1 75 ? -17.812 23.062 -3.961 1 95.25 75 THR B N 1
ATOM 2183 C CA . THR B 1 75 ? -17.938 21.844 -4.754 1 95.25 75 THR B CA 1
ATOM 2184 C C . THR B 1 75 ? -17.281 20.672 -4.039 1 95.25 75 THR B C 1
ATOM 2186 O O . THR B 1 75 ? -16.469 20.859 -3.125 1 95.25 75 THR B O 1
ATOM 2189 N N . LEU B 1 76 ? -17.625 19.453 -4.398 1 95.38 76 LEU B N 1
ATOM 2190 C CA . LEU B 1 76 ? -17.016 18.281 -3.799 1 95.38 76 LEU B CA 1
ATOM 2191 C C . LEU B 1 76 ? -15.5 18.297 -3.961 1 95.38 76 LEU B C 1
ATOM 2193 O O . LEU B 1 76 ? -14.773 17.953 -3.031 1 95.38 76 LEU B O 1
ATOM 2197 N N . ASN B 1 77 ? -15.062 18.766 -5.156 1 96.88 77 ASN B N 1
ATOM 2198 C CA . ASN B 1 77 ? -13.625 18.844 -5.395 1 96.88 77 ASN B CA 1
ATOM 2199 C C . ASN B 1 77 ? -12.945 19.828 -4.441 1 96.88 77 ASN B C 1
ATOM 2201 O O . ASN B 1 77 ? -11.852 19.562 -3.947 1 96.88 77 ASN B O 1
ATOM 2205 N N . GLU B 1 78 ? -13.594 20.922 -4.172 1 96.69 78 GLU B N 1
ATOM 2206 C CA . GLU B 1 78 ? -13.078 21.906 -3.23 1 96.69 78 GLU B CA 1
ATOM 2207 C C . GLU B 1 78 ? -13.07 21.359 -1.805 1 96.69 78 GLU B C 1
ATOM 2209 O O . GLU B 1 78 ? -12.156 21.625 -1.031 1 96.69 78 GLU B O 1
ATOM 2214 N N . GLN B 1 79 ? -14.125 20.625 -1.502 1 97.38 79 GLN B N 1
ATOM 2215 C CA . GLN B 1 79 ? -14.195 20.016 -0.176 1 97.38 79 GLN B CA 1
ATOM 2216 C C . GLN B 1 79 ? -13.055 19.031 0.039 1 97.38 79 GLN B C 1
ATOM 2218 O O . GLN B 1 79 ? -12.406 19.031 1.086 1 97.38 79 GLN B O 1
ATOM 2223 N N . VAL B 1 80 ? -12.805 18.172 -0.952 1 97.75 80 VAL B N 1
ATOM 2224 C CA . VAL B 1 80 ? -11.703 17.219 -0.886 1 97.75 80 VAL B CA 1
ATOM 2225 C C . VAL B 1 80 ? -10.375 17.953 -0.768 1 97.75 80 VAL B C 1
ATOM 2227 O O . VAL B 1 80 ? -9.516 17.578 0.031 1 97.75 80 VAL B O 1
ATOM 2230 N N . PHE B 1 81 ? -10.227 19.047 -1.512 1 98 81 PHE B N 1
ATOM 2231 C CA . PHE B 1 81 ? -9.031 19.875 -1.455 1 98 81 PHE B CA 1
ATOM 2232 C C . PHE B 1 81 ? -8.781 20.375 -0.035 1 98 81 PHE B C 1
ATOM 2234 O O . PHE B 1 81 ? -7.676 20.219 0.494 1 98 81 PHE B O 1
ATOM 2241 N N . LEU B 1 82 ? -9.75 20.922 0.574 1 97.81 82 LEU B N 1
ATOM 2242 C CA . LEU B 1 82 ? -9.602 21.531 1.892 1 97.81 82 LEU B CA 1
ATOM 2243 C C . LEU B 1 82 ? -9.266 20.484 2.943 1 97.81 82 LEU B C 1
ATOM 2245 O O . LEU B 1 82 ? -8.43 20.719 3.82 1 97.81 82 LEU B O 1
ATOM 2249 N N . ALA B 1 83 ? -9.938 19.328 2.836 1 98.19 83 ALA B N 1
ATOM 2250 C CA . ALA B 1 83 ? -9.672 18.266 3.791 1 98.19 83 ALA B CA 1
ATOM 2251 C C . ALA B 1 83 ? -8.25 17.734 3.641 1 98.19 83 ALA B C 1
ATOM 2253 O O . ALA B 1 83 ? -7.535 17.562 4.633 1 98.19 83 ALA B O 1
ATOM 2254 N N . LEU B 1 84 ? -7.793 17.469 2.393 1 98.38 84 LEU B N 1
ATOM 2255 C CA . LEU B 1 84 ? -6.453 16.953 2.15 1 98.38 84 LEU B CA 1
ATOM 2256 C C . LEU B 1 84 ? -5.395 17.984 2.518 1 98.38 84 LEU B C 1
ATOM 2258 O O . LEU B 1 84 ? -4.352 17.641 3.08 1 98.38 84 LEU B O 1
ATOM 2262 N N . LYS B 1 85 ? -5.699 19.25 2.197 1 98.44 85 LYS B N 1
ATOM 2263 C CA . LYS B 1 85 ? -4.77 20.312 2.568 1 98.44 85 LYS B CA 1
ATOM 2264 C C . LYS B 1 85 ? -4.598 20.391 4.082 1 98.44 85 LYS B C 1
ATOM 2266 O O . LYS B 1 85 ? -3.479 20.531 4.578 1 98.44 85 LYS B O 1
ATOM 2271 N N . LYS B 1 86 ? -5.691 20.328 4.758 1 98.5 86 LYS B N 1
ATOM 2272 C CA . LYS B 1 86 ? -5.621 20.375 6.219 1 98.5 86 LYS B CA 1
ATOM 2273 C C . LYS B 1 86 ? -4.789 19.219 6.762 1 98.5 86 LYS B C 1
ATOM 2275 O O . LYS B 1 86 ? -3.898 19.422 7.594 1 98.5 86 LYS B O 1
ATOM 2280 N N . ARG B 1 87 ? -5.047 18.031 6.273 1 98.44 87 ARG B N 1
ATOM 2281 C CA . ARG B 1 87 ? -4.293 16.859 6.727 1 98.44 87 ARG B CA 1
ATOM 2282 C C . ARG B 1 87 ? -2.809 17.016 6.414 1 98.44 87 ARG B C 1
ATOM 2284 O O . ARG B 1 87 ? -1.957 16.734 7.258 1 98.44 87 ARG B O 1
ATOM 2291 N N . LEU B 1 88 ? -2.49 17.406 5.219 1 98.44 88 LEU B N 1
ATOM 2292 C CA . LEU B 1 88 ? -1.106 17.594 4.797 1 98.44 88 LEU B CA 1
ATOM 2293 C C . LEU B 1 88 ? -0.428 18.688 5.617 1 98.44 88 LEU B C 1
ATOM 2295 O O . LEU B 1 88 ? 0.77 18.594 5.898 1 98.44 88 LEU B O 1
ATOM 2299 N N . SER B 1 89 ? -1.16 19.672 6.016 1 98.38 89 SER B N 1
ATOM 2300 C CA . SER B 1 89 ? -0.592 20.781 6.77 1 98.38 89 SER B CA 1
ATOM 2301 C C . SER B 1 89 ? -0.065 20.328 8.125 1 98.38 89 SER B C 1
ATOM 2303 O O . SER B 1 89 ? 0.85 20.938 8.68 1 98.38 89 SER B O 1
ATOM 2305 N N . TYR B 1 90 ? -0.597 19.25 8.656 1 98.25 90 TYR B N 1
ATOM 2306 C CA . TYR B 1 90 ? -0.106 18.734 9.922 1 98.25 90 TYR B CA 1
ATOM 2307 C C . TYR B 1 90 ? 1.333 18.25 9.789 1 98.25 90 TYR B C 1
ATOM 2309 O O . TYR B 1 90 ? 2.039 18.094 10.797 1 98.25 90 TYR B O 1
ATOM 2317 N N . GLU B 1 91 ? 1.749 17.953 8.594 1 97.94 91 GLU B N 1
ATOM 2318 C CA . GLU B 1 91 ? 3.092 17.438 8.359 1 97.94 91 GLU B CA 1
ATOM 2319 C C . GLU B 1 91 ? 4.109 18.562 8.25 1 97.94 91 GLU B C 1
ATOM 2321 O O . GLU B 1 91 ? 5.32 18.312 8.25 1 97.94 91 GLU B O 1
ATOM 2326 N N . GLU B 1 92 ? 3.668 19.812 8.195 1 97.81 92 GLU B N 1
ATOM 2327 C CA . GLU B 1 92 ? 4.535 20.953 7.91 1 97.81 92 GLU B CA 1
ATOM 2328 C C . GLU B 1 92 ? 5.695 21.031 8.898 1 97.81 92 GLU B C 1
ATOM 2330 O O . GLU B 1 92 ? 6.848 21.203 8.5 1 97.81 92 GLU B O 1
ATOM 2335 N N . PRO B 1 93 ? 5.516 20.828 10.172 1 97.56 93 PRO B N 1
ATOM 2336 C CA . PRO B 1 93 ? 6.629 20.938 11.117 1 97.56 93 PRO B CA 1
ATOM 2337 C C . PRO B 1 93 ? 7.699 19.859 10.898 1 97.56 93 PRO B C 1
ATOM 2339 O O . PRO B 1 93 ? 8.812 19.984 11.422 1 97.56 93 PRO B O 1
ATOM 2342 N N . TYR B 1 94 ? 7.395 18.859 10.109 1 97.94 94 TYR B N 1
ATOM 2343 C CA . TYR B 1 94 ? 8.297 17.734 9.93 1 97.94 94 TYR B CA 1
ATOM 2344 C C . TYR B 1 94 ? 8.984 17.797 8.57 1 97.94 94 TYR B C 1
ATOM 2346 O O . TYR B 1 94 ? 9.836 16.953 8.266 1 97.94 94 TYR B O 1
ATOM 2354 N N . MET B 1 95 ? 8.594 18.797 7.82 1 96.31 95 MET B N 1
ATOM 2355 C CA . MET B 1 95 ? 9.203 18.953 6.504 1 96.31 95 MET B CA 1
ATOM 2356 C C . MET B 1 95 ? 10.578 19.609 6.617 1 96.31 95 MET B C 1
ATOM 2358 O O . MET B 1 95 ? 10.773 20.5 7.445 1 96.31 95 MET B O 1
ATOM 2362 N N . PRO B 1 96 ? 11.578 19.125 5.77 1 95.06 96 PRO B N 1
ATOM 2363 C CA . PRO B 1 96 ? 11.492 18.109 4.707 1 95.06 96 PRO B CA 1
ATOM 2364 C C . PRO B 1 96 ? 11.836 16.703 5.195 1 95.06 96 PRO B C 1
ATOM 2366 O O . PRO B 1 96 ? 11.859 15.766 4.402 1 95.06 96 PRO B O 1
ATOM 2369 N N . LEU B 1 97 ? 12.047 16.516 6.516 1 96.94 97 LEU B N 1
ATOM 2370 C CA . LEU B 1 97 ? 12.57 15.266 7.051 1 96.94 97 LEU B CA 1
ATOM 2371 C C . LEU B 1 97 ? 11.516 14.172 7.016 1 96.94 97 LEU B C 1
ATOM 2373 O O . LEU B 1 97 ? 11.828 12.984 7.168 1 96.94 97 LEU B O 1
ATOM 2377 N N . TRP B 1 98 ? 10.281 14.578 6.727 1 96.81 98 TRP B N 1
ATOM 2378 C CA . TRP B 1 98 ? 9.195 13.602 6.633 1 96.81 98 TRP B CA 1
ATOM 2379 C C . TRP B 1 98 ? 9.461 12.594 5.523 1 96.81 98 TRP B C 1
ATOM 2381 O O . TRP B 1 98 ? 8.906 11.492 5.531 1 96.81 98 TRP B O 1
ATOM 2391 N N . LYS B 1 99 ? 10.305 12.953 4.59 1 94.19 99 LYS B N 1
ATOM 2392 C CA . LYS B 1 99 ? 10.656 12.039 3.506 1 94.19 99 LYS B CA 1
ATOM 2393 C C . LYS B 1 99 ? 11.242 10.742 4.051 1 94.19 99 LYS B C 1
ATOM 2395 O O . LYS B 1 99 ? 11.016 9.664 3.488 1 94.19 99 LYS B O 1
ATOM 2400 N N . ASP B 1 100 ? 11.953 10.828 5.16 1 94.31 100 ASP B N 1
ATOM 2401 C CA . ASP B 1 100 ? 12.539 9.641 5.766 1 94.31 100 ASP B CA 1
ATOM 2402 C C . ASP B 1 100 ? 11.461 8.758 6.391 1 94.31 100 ASP B C 1
ATOM 2404 O O . ASP B 1 100 ? 11.547 7.527 6.336 1 94.31 100 ASP B O 1
ATOM 2408 N N . ALA B 1 101 ? 10.461 9.367 6.973 1 95.19 101 ALA B N 1
ATOM 2409 C CA . ALA B 1 101 ? 9.336 8.609 7.523 1 95.19 101 ALA B CA 1
ATOM 2410 C C . ALA B 1 101 ? 8.57 7.887 6.422 1 95.19 101 ALA B C 1
ATOM 2412 O O . ALA B 1 101 ? 8.18 6.73 6.59 1 95.19 101 ALA B O 1
ATOM 2413 N N . ILE B 1 102 ? 8.367 8.523 5.32 1 91.62 102 ILE B N 1
ATOM 2414 C CA . ILE B 1 102 ? 7.707 7.914 4.172 1 91.62 102 ILE B CA 1
ATOM 2415 C C . ILE B 1 102 ? 8.508 6.699 3.703 1 91.62 102 ILE B C 1
ATOM 2417 O O . ILE B 1 102 ? 7.938 5.629 3.475 1 91.62 102 ILE B O 1
ATOM 2421 N N . TRP B 1 103 ? 9.797 6.898 3.643 1 87.31 103 TRP B N 1
ATOM 2422 C CA . TRP B 1 103 ? 10.672 5.816 3.201 1 87.31 103 TRP B CA 1
ATOM 2423 C C . TRP B 1 103 ? 10.57 4.617 4.137 1 87.31 103 TRP B C 1
A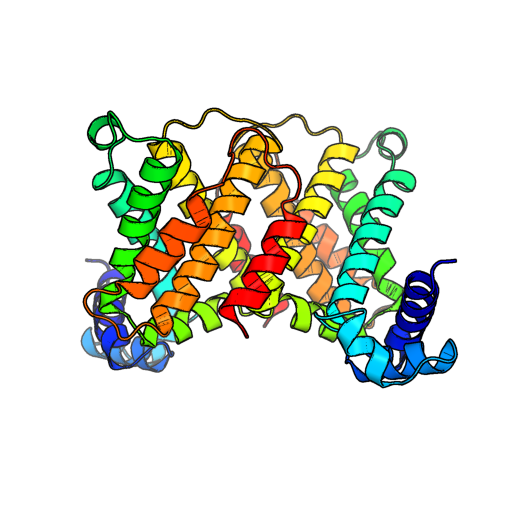TOM 2425 O O . TRP B 1 103 ? 10.438 3.479 3.686 1 87.31 103 TRP B O 1
ATOM 2435 N N . LEU B 1 104 ? 10.57 4.883 5.41 1 90.25 104 LEU B N 1
ATOM 2436 C CA . LEU B 1 104 ? 10.438 3.812 6.395 1 90.25 104 LEU B CA 1
ATOM 2437 C C . LEU B 1 104 ? 9.102 3.096 6.238 1 90.25 104 LEU B C 1
ATOM 2439 O O . LEU B 1 104 ? 9.039 1.867 6.312 1 90.25 104 LEU B O 1
ATOM 2443 N N . GLY B 1 105 ? 8.109 3.812 5.945 1 90.19 105 GLY B N 1
ATOM 2444 C CA . GLY B 1 105 ? 6.781 3.236 5.781 1 90.19 105 GLY B CA 1
ATOM 2445 C C . GLY B 1 105 ? 6.645 2.41 4.516 1 90.19 105 GLY B C 1
ATOM 2446 O O . GLY B 1 105 ? 5.797 1.519 4.438 1 90.19 105 GLY B O 1
ATOM 2447 N N . ALA B 1 106 ? 7.473 2.717 3.562 1 84.44 106 ALA B N 1
ATOM 2448 C CA . ALA B 1 106 ? 7.402 2.051 2.266 1 84.44 106 ALA B CA 1
ATOM 2449 C C . ALA B 1 106 ? 8.18 0.737 2.281 1 84.44 106 ALA B C 1
ATOM 2451 O O . ALA B 1 106 ? 8.109 -0.04 1.325 1 84.44 106 ALA B O 1
ATOM 2452 N N . MET B 1 107 ? 8.875 0.484 3.387 1 82 107 MET B N 1
ATOM 2453 C CA . MET B 1 107 ? 9.594 -0.78 3.494 1 82 107 MET B CA 1
ATOM 2454 C C . MET B 1 107 ? 8.633 -1.955 3.574 1 82 107 MET B C 1
ATOM 2456 O O . MET B 1 107 ? 7.59 -1.864 4.227 1 82 107 MET B O 1
ATOM 2460 N N . PRO B 1 108 ? 8.984 -3.064 2.947 1 76.75 108 PRO B N 1
ATOM 2461 C CA . PRO B 1 108 ? 8.078 -4.211 2.844 1 76.75 108 PRO B CA 1
ATOM 2462 C C . PRO B 1 108 ? 7.504 -4.637 4.195 1 76.75 108 PRO B C 1
ATOM 2464 O O . PRO B 1 108 ? 6.32 -4.977 4.289 1 76.75 108 PRO B O 1
ATOM 2467 N N . GLN B 1 109 ? 8.258 -4.535 5.184 1 78.06 109 GLN B N 1
ATOM 2468 C CA . GLN B 1 109 ? 7.797 -5 6.488 1 78.06 109 GLN B CA 1
ATOM 2469 C C . GLN B 1 109 ? 6.809 -4.016 7.109 1 78.06 109 GLN B C 1
ATOM 2471 O O . GLN B 1 109 ? 6.039 -4.379 8 1 78.06 109 GLN B O 1
ATOM 2476 N N . ASN B 1 110 ? 6.82 -2.748 6.625 1 85.62 110 ASN B N 1
ATOM 2477 C CA . ASN B 1 110 ? 5.965 -1.715 7.195 1 85.62 110 ASN B CA 1
ATOM 2478 C C . ASN B 1 110 ? 4.801 -1.373 6.27 1 85.62 110 ASN B C 1
ATOM 2480 O O . ASN B 1 110 ? 3.822 -0.757 6.695 1 85.62 110 ASN B O 1
ATOM 2484 N N . LEU B 1 111 ? 4.914 -1.855 5.141 1 83.38 111 LEU B N 1
ATOM 2485 C CA . LEU B 1 111 ? 4.074 -1.387 4.043 1 83.38 111 LEU B CA 1
ATOM 2486 C C . LEU B 1 111 ? 2.607 -1.696 4.312 1 83.38 111 LEU B C 1
ATOM 2488 O O . LEU B 1 111 ? 1.743 -0.835 4.129 1 83.38 111 LEU B O 1
ATOM 2492 N N . PRO B 1 112 ? 2.26 -2.879 4.797 1 80.31 112 PRO B N 1
ATOM 2493 C CA . PRO B 1 112 ? 0.843 -3.15 5.051 1 80.31 112 PRO B CA 1
ATOM 2494 C C . PRO B 1 112 ? 0.233 -2.193 6.07 1 80.31 112 PRO B C 1
ATOM 2496 O O . PRO B 1 112 ? -0.858 -1.661 5.852 1 80.31 112 PRO B O 1
ATOM 2499 N N . ASN B 1 113 ? 0.978 -1.919 7.066 1 84.19 113 ASN B N 1
ATOM 2500 C CA . ASN B 1 113 ? 0.475 -0.998 8.078 1 84.19 113 ASN B CA 1
ATOM 2501 C C . ASN B 1 113 ? 0.39 0.43 7.547 1 84.19 113 ASN B C 1
ATOM 2503 O O . ASN B 1 113 ? -0.575 1.144 7.824 1 84.19 113 ASN B O 1
ATOM 2507 N N . THR B 1 114 ? 1.431 0.777 6.852 1 87.62 114 THR B N 1
ATOM 2508 C CA . THR B 1 114 ? 1.467 2.121 6.285 1 87.62 114 THR B CA 1
ATOM 2509 C C . THR B 1 114 ? 0.288 2.342 5.344 1 87.62 114 THR B C 1
ATOM 2511 O O . THR B 1 114 ? -0.376 3.379 5.402 1 87.62 114 THR B O 1
ATOM 2514 N N . TYR B 1 115 ? -0.016 1.396 4.566 1 85.19 115 TYR B N 1
ATOM 2515 C CA . TYR B 1 115 ? -1.111 1.528 3.611 1 85.19 115 TYR B CA 1
ATOM 2516 C C . TYR B 1 115 ? -2.459 1.52 4.324 1 85.19 115 TYR B C 1
ATOM 2518 O O . TYR B 1 115 ? -3.383 2.23 3.922 1 85.19 115 TYR B O 1
ATOM 2526 N N . ASN B 1 116 ? -2.566 0.721 5.309 1 84.81 116 ASN B N 1
ATOM 2527 C CA . ASN B 1 116 ? -3.795 0.723 6.094 1 84.81 116 ASN B CA 1
ATOM 2528 C C . ASN B 1 116 ? -4.039 2.08 6.75 1 84.81 116 ASN B C 1
ATOM 2530 O O . ASN B 1 116 ? -5.176 2.543 6.82 1 84.81 116 ASN B O 1
ATOM 2534 N N . ARG B 1 117 ? -2.998 2.629 7.18 1 89.56 117 ARG B N 1
ATOM 2535 C CA . ARG B 1 117 ? -3.117 3.951 7.785 1 89.56 117 ARG B CA 1
ATOM 2536 C C . ARG B 1 117 ? -3.516 4.992 6.746 1 89.56 117 ARG B C 1
ATOM 2538 O O . ARG B 1 117 ? -4.348 5.859 7.02 1 89.56 117 ARG B O 1
ATOM 2545 N N . LEU B 1 118 ? -2.873 4.867 5.605 1 90.88 118 LEU B N 1
ATOM 2546 C CA . LEU B 1 118 ? -3.225 5.773 4.52 1 90.88 118 LEU B CA 1
ATOM 2547 C C . LEU B 1 118 ? -4.695 5.621 4.141 1 90.88 118 LEU B C 1
ATOM 2549 O O . LEU B 1 118 ? -5.414 6.617 4.023 1 90.88 118 LEU B O 1
ATOM 2553 N N . PHE B 1 119 ? -5.137 4.438 4.051 1 89.19 119 PHE B N 1
ATOM 2554 C CA . PHE B 1 119 ? -6.531 4.195 3.705 1 89.19 119 PHE B CA 1
ATOM 2555 C C . PHE B 1 119 ? -7.457 4.734 4.785 1 89.19 119 PHE B C 1
ATOM 2557 O O . PHE B 1 119 ? -8.484 5.344 4.484 1 89.19 119 PHE B O 1
ATOM 2564 N N . SER B 1 120 ? -7.094 4.473 6.004 1 91.81 120 SER B N 1
ATOM 2565 C CA . SER B 1 120 ? -7.883 4.984 7.121 1 91.81 120 SER B CA 1
ATOM 2566 C C . SER B 1 120 ? -8.031 6.5 7.043 1 91.81 120 SER B C 1
ATOM 2568 O O . SER B 1 120 ? -9.109 7.039 7.289 1 91.81 120 SER B O 1
ATOM 2570 N N . THR B 1 121 ? -7 7.082 6.703 1 95 121 THR B N 1
ATOM 2571 C CA . THR B 1 121 ? -7.031 8.531 6.559 1 95 121 THR B CA 1
ATOM 2572 C C . THR B 1 121 ? -7.977 8.945 5.438 1 95 121 THR B C 1
ATOM 2574 O O . THR B 1 121 ? -8.789 9.859 5.609 1 95 121 THR B O 1
ATOM 2577 N N . MET B 1 122 ? -7.906 8.289 4.293 1 95.75 122 MET B N 1
ATOM 2578 C CA . MET B 1 122 ? -8.797 8.602 3.186 1 95.75 122 MET B CA 1
ATOM 2579 C C . MET B 1 122 ? -10.25 8.312 3.555 1 95.75 122 MET B C 1
ATOM 2581 O O . MET B 1 122 ? -11.156 9.039 3.156 1 95.75 122 MET B O 1
ATOM 2585 N N . ASN B 1 123 ? -10.391 7.285 4.332 1 94.12 123 ASN B N 1
ATOM 2586 C CA . ASN B 1 123 ? -11.734 6.961 4.812 1 94.12 123 ASN B CA 1
ATOM 2587 C C . ASN B 1 123 ? -12.281 8.055 5.719 1 94.12 123 ASN B C 1
ATOM 2589 O O . ASN B 1 123 ? -13.461 8.406 5.625 1 94.12 123 ASN B O 1
ATOM 2593 N N . THR B 1 124 ? -11.461 8.57 6.547 1 95.75 124 THR B N 1
ATOM 2594 C CA . THR B 1 124 ? -11.859 9.664 7.422 1 95.75 124 THR B CA 1
ATOM 2595 C C . THR B 1 124 ? -12.281 10.883 6.605 1 95.75 124 THR B C 1
ATOM 2597 O O . THR B 1 124 ? -13.297 11.516 6.902 1 95.75 124 THR B O 1
ATOM 2600 N N . VAL B 1 125 ? -11.578 11.164 5.586 1 97.12 125 VAL B N 1
ATOM 2601 C CA . VAL B 1 125 ? -11.906 12.289 4.711 1 97.12 125 VAL B CA 1
ATOM 2602 C C . VAL B 1 125 ? -13.297 12.078 4.113 1 97.12 125 VAL B C 1
ATOM 2604 O O . VAL B 1 125 ? -14.156 12.961 4.203 1 97.12 125 VAL B O 1
ATOM 2607 N N . TRP B 1 126 ? -13.531 10.984 3.57 1 96.25 126 TRP B N 1
ATOM 2608 C CA . TRP B 1 126 ? -14.812 10.711 2.92 1 96.25 126 TRP B CA 1
ATOM 2609 C C . TRP B 1 126 ? -15.938 10.656 3.945 1 96.25 126 TRP B C 1
ATOM 2611 O O . TRP B 1 126 ? -17.078 11.039 3.652 1 96.25 126 TRP B O 1
ATOM 2621 N N . ASP B 1 127 ? -15.594 10.195 5.133 1 94.5 127 ASP B N 1
ATOM 2622 C CA . ASP B 1 127 ? -16.594 10.203 6.199 1 94.5 127 ASP B CA 1
ATOM 2623 C C . ASP B 1 127 ? -17 11.625 6.562 1 94.5 127 ASP B C 1
ATOM 2625 O O . ASP B 1 127 ? -18.188 11.914 6.707 1 94.5 127 ASP B O 1
ATOM 2629 N N . ILE B 1 128 ? -16.031 12.422 6.688 1 95.75 128 ILE B N 1
ATOM 2630 C CA . ILE B 1 128 ? -16.281 13.828 6.98 1 95.75 128 ILE B CA 1
ATOM 2631 C C . ILE B 1 128 ? -17.172 14.422 5.898 1 95.75 128 ILE B C 1
ATOM 2633 O O . ILE B 1 128 ? -18.062 15.219 6.195 1 95.75 128 ILE B O 1
ATOM 2637 N N . LEU B 1 129 ? -16.984 14.008 4.66 1 96.06 129 LEU B N 1
ATOM 2638 C CA . LEU B 1 129 ? -17.656 14.602 3.518 1 96.06 129 LEU B CA 1
ATOM 2639 C C . LEU B 1 129 ? -19 13.93 3.275 1 96.06 129 LEU B C 1
ATOM 2641 O O . LEU B 1 129 ? -19.719 14.273 2.332 1 96.06 129 LEU B O 1
ATOM 2645 N N . GLY B 1 130 ? -19.312 12.922 4.078 1 94.12 130 GLY B N 1
ATOM 2646 C CA . GLY B 1 130 ? -20.641 12.312 4.055 1 94.12 130 GLY B CA 1
ATOM 2647 C C . GLY B 1 130 ? -20.812 11.312 2.932 1 94.12 130 GLY B C 1
ATOM 2648 O O . GLY B 1 130 ? -21.922 11.133 2.418 1 94.12 130 GLY B O 1
ATOM 2649 N N . ASP B 1 131 ? -19.688 10.695 2.545 1 93.56 131 ASP B N 1
ATOM 2650 C CA . ASP B 1 131 ? -19.766 9.703 1.479 1 93.56 131 ASP B CA 1
ATOM 2651 C C . ASP B 1 131 ? -20.578 8.484 1.921 1 93.56 131 ASP B C 1
ATOM 2653 O O . ASP B 1 131 ? -20.359 7.953 3.014 1 93.56 131 ASP B O 1
ATOM 2657 N N . ASN B 1 132 ? -21.5 8.031 0.979 1 91.25 132 ASN B N 1
ATOM 2658 C CA . ASN B 1 132 ? -22.344 6.879 1.296 1 91.25 132 ASN B CA 1
ATOM 2659 C C . ASN B 1 132 ? -22.188 5.777 0.251 1 91.25 132 ASN B C 1
ATOM 2661 O O . ASN B 1 132 ? -23.047 4.891 0.159 1 91.25 132 ASN B O 1
ATOM 2665 N N . SER B 1 133 ? -21.125 5.914 -0.557 1 89.94 133 SER B N 1
ATOM 2666 C CA . SER B 1 133 ? -20.875 4.875 -1.551 1 89.94 133 SER B CA 1
ATOM 2667 C C . SER B 1 133 ? -20.578 3.537 -0.886 1 89.94 133 SER B C 1
ATOM 2669 O O . SER B 1 133 ? -20.312 3.482 0.317 1 89.94 133 SER B O 1
ATOM 2671 N N . THR B 1 134 ? -20.781 2.479 -1.668 1 85.94 134 THR B N 1
ATOM 2672 C CA . THR B 1 134 ? -20.484 1.139 -1.176 1 85.94 134 THR B CA 1
ATOM 2673 C C . THR B 1 134 ? -19.719 0.335 -2.223 1 85.94 134 THR B C 1
ATOM 2675 O O . THR B 1 134 ? -19.516 0.799 -3.348 1 85.94 134 THR B O 1
ATOM 2678 N N . GLY B 1 135 ? -19.203 -0.798 -1.796 1 81.75 135 GLY B N 1
ATOM 2679 C CA . GLY B 1 135 ? -18.547 -1.709 -2.719 1 81.75 135 GLY B CA 1
ATOM 2680 C C . GLY B 1 135 ? -17.359 -1.088 -3.42 1 81.75 135 GLY B C 1
ATOM 2681 O O . GLY B 1 135 ? -16.547 -0.405 -2.791 1 81.75 135 GLY B O 1
ATOM 2682 N N . ILE B 1 136 ? -17.125 -1.365 -4.652 1 82.31 136 ILE B N 1
ATOM 2683 C CA . ILE B 1 136 ? -15.945 -0.983 -5.406 1 82.31 136 ILE B CA 1
ATOM 2684 C C . ILE B 1 136 ? -15.898 0.534 -5.566 1 82.31 136 ILE B C 1
ATOM 2686 O O . ILE B 1 136 ? -14.82 1.131 -5.594 1 82.31 136 ILE B O 1
ATOM 2690 N N . ASN B 1 137 ? -17.047 1.149 -5.625 1 86.25 137 ASN B N 1
ATOM 2691 C CA . ASN B 1 137 ? -17.047 2.605 -5.703 1 86.25 137 ASN B CA 1
ATOM 2692 C C . ASN B 1 137 ? -16.531 3.238 -4.418 1 86.25 137 ASN B C 1
ATOM 2694 O O . ASN B 1 137 ? -15.82 4.246 -4.461 1 86.25 137 ASN B O 1
ATOM 2698 N N . TRP B 1 138 ? -16.984 2.641 -3.309 1 90.38 138 TRP B N 1
ATOM 2699 C CA . TRP B 1 138 ? -16.484 3.062 -2.008 1 90.38 138 TRP B CA 1
ATOM 2700 C C . TRP B 1 138 ? -14.953 2.971 -1.967 1 90.38 138 TRP B C 1
ATOM 2702 O O . TRP B 1 138 ? -14.281 3.936 -1.604 1 90.38 138 TRP B O 1
ATOM 2712 N N . TYR B 1 139 ? -14.406 1.924 -2.41 1 86.94 139 TYR B N 1
ATOM 2713 C CA . TYR B 1 139 ? -12.969 1.702 -2.447 1 86.94 139 TYR B CA 1
ATOM 2714 C C . TYR B 1 139 ? -12.289 2.66 -3.42 1 86.94 139 TYR B C 1
ATOM 2716 O O . TYR B 1 139 ? -11.258 3.252 -3.104 1 86.94 139 TYR B O 1
ATOM 2724 N N . ALA B 1 140 ? -12.844 2.832 -4.594 1 87.5 140 ALA B N 1
ATOM 2725 C CA . ALA B 1 140 ? -12.242 3.641 -5.648 1 87.5 140 ALA B CA 1
ATOM 2726 C C . ALA B 1 140 ? -12.102 5.098 -5.215 1 87.5 140 ALA B C 1
ATOM 2728 O O . ALA B 1 140 ? -11.109 5.758 -5.535 1 87.5 140 ALA B O 1
ATOM 2729 N N . LYS B 1 141 ? -13.109 5.578 -4.523 1 91.88 141 LYS B N 1
ATOM 2730 C CA . LYS B 1 141 ? -13.047 6.953 -4.031 1 91.88 141 LYS B CA 1
ATOM 2731 C C . LYS B 1 141 ? -11.875 7.141 -3.07 1 91.88 141 LYS B C 1
ATOM 2733 O O . LYS B 1 141 ? -11.133 8.117 -3.176 1 91.88 141 LYS B O 1
ATOM 2738 N N . ARG B 1 142 ? -11.711 6.16 -2.184 1 91.94 142 ARG B N 1
ATOM 2739 C CA . ARG B 1 142 ? -10.633 6.234 -1.208 1 91.94 142 ARG B CA 1
ATOM 2740 C C . ARG B 1 142 ? -9.273 6.02 -1.875 1 91.94 142 ARG B C 1
ATOM 2742 O O . ARG B 1 142 ? -8.312 6.727 -1.576 1 91.94 142 ARG B O 1
ATOM 2749 N N . ALA B 1 143 ? -9.227 5.117 -2.838 1 89.62 143 ALA B N 1
ATOM 2750 C CA . ALA B 1 143 ? -7.98 4.855 -3.557 1 89.62 143 ALA B CA 1
ATOM 2751 C C . ALA B 1 143 ? -7.551 6.07 -4.375 1 89.62 143 ALA B C 1
ATOM 2753 O O . ALA B 1 143 ? -6.367 6.422 -4.402 1 89.62 143 ALA B O 1
ATOM 2754 N N . LEU B 1 144 ? -8.484 6.734 -4.988 1 91.12 144 LEU B N 1
ATOM 2755 C CA . LEU B 1 144 ? -8.172 7.875 -5.844 1 91.12 144 LEU B CA 1
ATOM 2756 C C . LEU B 1 144 ? -7.609 9.031 -5.023 1 91.12 144 LEU B C 1
ATOM 2758 O O . LEU B 1 144 ? -6.551 9.57 -5.355 1 91.12 144 LEU B O 1
ATOM 2762 N N . ILE B 1 145 ? -8.25 9.391 -3.959 1 94.75 145 ILE B N 1
ATOM 2763 C CA . ILE B 1 145 ? -7.727 10.539 -3.229 1 94.75 145 ILE B CA 1
ATOM 2764 C C . ILE B 1 145 ? -6.473 10.133 -2.455 1 94.75 145 ILE B C 1
ATOM 2766 O O . ILE B 1 145 ? -5.629 10.969 -2.143 1 94.75 145 ILE B O 1
ATOM 2770 N N . GLY B 1 146 ? -6.289 8.781 -2.154 1 93.25 146 GLY B N 1
ATOM 2771 C CA . GLY B 1 146 ? -5.027 8.297 -1.609 1 93.25 146 GLY B CA 1
ATOM 2772 C C . GLY B 1 146 ? -3.85 8.531 -2.537 1 93.25 146 GLY B C 1
ATOM 2773 O O . GLY B 1 146 ? -2.789 8.984 -2.098 1 93.25 146 GLY B O 1
ATOM 2774 N N . GLN B 1 147 ? -4.055 8.219 -3.779 1 89.44 147 GLN B N 1
ATOM 2775 C CA . GLN B 1 147 ? -3.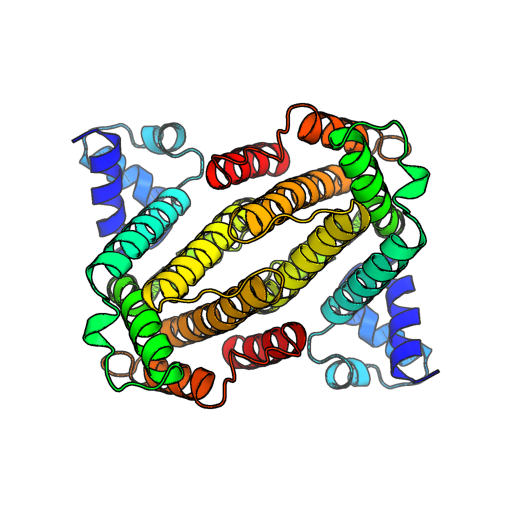014 8.461 -4.773 1 89.44 147 GLN B CA 1
ATOM 2776 C C . GLN B 1 147 ? -2.691 9.945 -4.887 1 89.44 147 GLN B C 1
ATOM 2778 O O . GLN B 1 147 ? -1.521 10.328 -4.953 1 89.44 147 GLN B O 1
ATOM 2783 N N . ILE B 1 148 ? -3.648 10.734 -4.879 1 92.19 148 ILE B N 1
ATOM 2784 C CA . ILE B 1 148 ? -3.48 12.18 -4.953 1 92.19 148 ILE B CA 1
ATOM 2785 C C . ILE B 1 148 ? -2.742 12.68 -3.713 1 92.19 148 ILE B C 1
ATOM 2787 O O . ILE B 1 148 ? -1.843 13.516 -3.814 1 92.19 148 ILE B O 1
ATOM 2791 N N . PHE B 1 149 ? -3.129 12.164 -2.654 1 94.88 149 PHE B N 1
ATOM 2792 C CA . PHE B 1 149 ? -2.508 12.539 -1.388 1 94.88 149 PHE B CA 1
ATOM 2793 C C . PHE B 1 149 ? -1.013 12.242 -1.411 1 94.88 149 PHE B C 1
ATOM 2795 O O . PHE B 1 149 ? -0.198 13.125 -1.12 1 94.88 149 PHE B O 1
ATOM 2802 N N . VAL B 1 150 ? -0.662 11.055 -1.789 1 90.88 150 VAL B N 1
ATOM 2803 C CA . VAL B 1 150 ? 0.734 10.625 -1.776 1 90.88 150 VAL B CA 1
ATOM 2804 C C . VAL B 1 150 ? 1.539 11.469 -2.766 1 90.88 150 VAL B C 1
ATOM 2806 O O . VAL B 1 150 ? 2.637 11.93 -2.449 1 90.88 150 VAL B O 1
ATOM 2809 N N . SER B 1 151 ? 1.019 11.664 -3.924 1 89.56 151 SER B N 1
ATOM 2810 C CA . SER B 1 151 ? 1.716 12.477 -4.914 1 89.56 151 SER B CA 1
ATOM 2811 C C . SER B 1 151 ? 1.899 13.914 -4.426 1 89.56 151 SER B C 1
ATOM 2813 O O . SER B 1 151 ? 2.943 14.523 -4.66 1 89.56 151 SER B O 1
ATOM 2815 N N . THR B 1 152 ? 0.921 14.414 -3.775 1 94.62 152 THR B N 1
ATOM 2816 C CA . THR B 1 152 ? 1.005 15.766 -3.227 1 94.62 152 THR B CA 1
ATOM 2817 C C . THR B 1 152 ? 2.035 15.828 -2.104 1 94.62 152 THR B C 1
ATOM 2819 O O . THR B 1 152 ? 2.811 16.781 -2.02 1 94.62 152 THR B O 1
ATOM 2822 N N . GLU B 1 153 ? 1.978 14.82 -1.314 1 93.94 153 GLU B N 1
ATOM 2823 C CA . GLU B 1 153 ? 2.957 14.727 -0.235 1 93.94 153 GLU B CA 1
ATOM 2824 C C . GLU B 1 153 ? 4.383 14.734 -0.78 1 93.94 153 GLU B C 1
ATOM 2826 O O . GLU B 1 153 ? 5.258 15.414 -0.236 1 93.94 153 GLU B O 1
ATOM 2831 N N . MET B 1 154 ? 4.625 14.031 -1.807 1 90.75 154 MET B N 1
ATOM 2832 C CA . MET B 1 154 ? 5.941 13.992 -2.438 1 90.75 154 MET B CA 1
ATOM 2833 C C . MET B 1 154 ? 6.324 15.359 -2.986 1 90.75 154 MET B C 1
ATOM 2835 O O . MET B 1 154 ? 7.484 15.773 -2.889 1 90.75 154 MET B O 1
ATOM 2839 N N . THR B 1 155 ? 5.414 16.031 -3.562 1 93.25 155 THR B N 1
ATOM 2840 C CA . THR B 1 155 ? 5.645 17.391 -4.027 1 93.25 155 THR B CA 1
ATOM 2841 C C . THR B 1 155 ? 6.023 18.297 -2.867 1 93.25 155 THR B C 1
ATOM 2843 O O . THR B 1 155 ? 6.93 19.125 -2.99 1 93.25 155 THR B O 1
ATOM 2846 N N . MET B 1 156 ? 5.402 18.109 -1.807 1 96.56 156 MET B N 1
ATOM 2847 C CA . MET B 1 156 ? 5.598 18.938 -0.627 1 96.56 156 MET B CA 1
ATOM 2848 C C . MET B 1 156 ? 7.004 18.781 -0.068 1 96.56 156 MET B C 1
ATOM 2850 O O . MET B 1 156 ? 7.621 19.75 0.375 1 96.56 156 MET B O 1
ATOM 2854 N N . ILE B 1 157 ? 7.488 17.641 -0.134 1 94.38 157 ILE B N 1
ATOM 2855 C CA . ILE B 1 157 ? 8.812 17.312 0.388 1 94.38 157 ILE B CA 1
ATOM 2856 C C . ILE B 1 157 ? 9.859 18.203 -0.278 1 94.38 157 ILE B C 1
ATOM 2858 O O . ILE B 1 157 ? 10.828 18.609 0.362 1 94.38 157 ILE B O 1
ATOM 2862 N N . HIS B 1 158 ? 9.609 18.594 -1.48 1 93.06 158 HIS B N 1
ATOM 2863 C CA . HIS B 1 158 ? 10.609 19.344 -2.242 1 93.06 158 HIS B CA 1
ATOM 2864 C C . HIS B 1 158 ? 10.188 20.797 -2.436 1 93.06 158 HIS B C 1
ATOM 2866 O O . HIS B 1 158 ? 10.828 21.531 -3.182 1 93.06 158 HIS B O 1
ATOM 2872 N N . ASP B 1 159 ? 9.141 21.156 -1.863 1 96.38 159 ASP B N 1
ATOM 2873 C CA . ASP B 1 159 ? 8.555 22.469 -2.09 1 96.38 159 ASP B CA 1
ATOM 2874 C C . ASP B 1 159 ? 9.25 23.531 -1.24 1 96.38 159 ASP B C 1
ATOM 2876 O O . ASP B 1 159 ? 9.133 23.531 -0.013 1 96.38 159 ASP B O 1
ATOM 2880 N N . GLY B 1 160 ? 9.938 24.469 -1.854 1 95.38 160 GLY B N 1
ATOM 2881 C CA . GLY B 1 160 ? 10.602 25.547 -1.158 1 95.38 160 GLY B CA 1
ATOM 2882 C C . GLY B 1 160 ? 9.82 26.859 -1.206 1 95.38 160 GLY B C 1
ATOM 2883 O O . GLY B 1 160 ? 10.289 27.875 -0.708 1 95.38 160 GLY B O 1
ATOM 2884 N N . SER B 1 161 ? 8.672 26.797 -1.763 1 97.19 161 SER B N 1
ATOM 2885 C CA . SER B 1 161 ? 7.898 28.031 -1.875 1 97.19 161 SER B CA 1
ATOM 2886 C C . SER B 1 161 ? 7.281 28.422 -0.535 1 97.19 161 SER B C 1
ATOM 2888 O O . SER B 1 161 ? 7.18 27.594 0.371 1 97.19 161 SER B O 1
ATOM 2890 N N . PHE B 1 162 ? 6.891 29.688 -0.409 1 97 162 PHE B N 1
ATOM 2891 C CA . PHE B 1 162 ? 6.293 30.203 0.818 1 97 162 PHE B CA 1
ATOM 2892 C C . PHE B 1 162 ? 4.961 29.516 1.097 1 97 162 PHE B C 1
ATOM 2894 O O . PHE B 1 162 ? 4.086 29.469 0.227 1 97 162 PHE B O 1
ATOM 2901 N N . GLY B 1 163 ? 4.902 28.938 2.305 1 97.62 163 GLY B N 1
ATOM 2902 C CA . GLY B 1 163 ? 3.656 28.312 2.725 1 97.62 163 GLY B CA 1
ATOM 2903 C C . GLY B 1 163 ? 3.27 27.109 1.873 1 97.62 163 GLY B C 1
ATOM 2904 O O . GLY B 1 163 ? 2.086 26.797 1.744 1 97.62 163 GLY B O 1
ATOM 2905 N N . PHE B 1 164 ? 4.215 26.609 1.124 1 98.31 164 PHE B N 1
ATOM 2906 C CA . PHE B 1 164 ? 4.012 25.438 0.275 1 98.31 164 PHE B CA 1
ATOM 2907 C C . PHE B 1 164 ? 3.02 25.75 -0.84 1 98.31 164 PHE B C 1
ATOM 2909 O O . PHE B 1 164 ? 2.168 24.922 -1.166 1 98.31 164 PHE B O 1
ATOM 2916 N N . ALA B 1 165 ? 3.143 26.922 -1.422 1 98.38 165 ALA B N 1
ATOM 2917 C CA . ALA B 1 165 ? 2.227 27.375 -2.465 1 98.38 165 ALA B CA 1
ATOM 2918 C C . ALA B 1 165 ? 2.242 26.422 -3.66 1 98.38 165 ALA B C 1
ATOM 2920 O O . ALA B 1 165 ? 1.194 26.141 -4.242 1 98.38 165 ALA B O 1
ATOM 2921 N N . GLN B 1 166 ? 3.377 25.938 -4.02 1 98.06 166 GLN B N 1
ATOM 2922 C CA . GLN B 1 166 ? 3.482 25.016 -5.152 1 98.06 166 GLN B CA 1
ATOM 2923 C C . GLN B 1 166 ? 2.779 23.703 -4.859 1 98.06 166 GLN B C 1
ATOM 2925 O O . GLN B 1 166 ? 2.172 23.109 -5.75 1 98.06 166 GLN B O 1
ATOM 2930 N N . THR B 1 167 ? 2.857 23.281 -3.629 1 98.12 167 THR B N 1
ATOM 2931 C CA . THR B 1 167 ? 2.18 22.062 -3.215 1 98.12 167 THR B CA 1
ATOM 2932 C C . THR B 1 167 ? 0.666 22.219 -3.336 1 98.12 167 THR B C 1
ATOM 2934 O O . THR B 1 167 ? -0.012 21.328 -3.869 1 98.12 167 THR B O 1
ATOM 2937 N N . TRP B 1 168 ? 0.144 23.375 -2.943 1 98.56 168 TRP B N 1
ATOM 2938 C CA . TRP B 1 168 ? -1.299 23.578 -2.979 1 98.56 168 TRP B CA 1
ATOM 2939 C C . TRP B 1 168 ? -1.791 23.75 -4.414 1 98.56 168 TRP B C 1
ATOM 2941 O O . TRP B 1 168 ? -2.881 23.281 -4.758 1 98.56 168 TRP B O 1
ATOM 2951 N N . GLU B 1 169 ? -0.975 24.328 -5.227 1 98.25 169 GLU B N 1
ATOM 2952 C CA . GLU B 1 169 ? -1.304 24.406 -6.645 1 98.25 169 GLU B CA 1
ATOM 2953 C C . GLU B 1 169 ? -1.341 23.016 -7.281 1 98.25 169 GLU B C 1
ATOM 2955 O O . GLU B 1 169 ? -2.242 22.719 -8.07 1 98.25 169 GLU B O 1
ATOM 2960 N N . PHE B 1 170 ? -0.404 22.234 -6.906 1 96.88 170 PHE B N 1
ATOM 2961 C CA . PHE B 1 170 ? -0.358 20.875 -7.402 1 96.88 170 PHE B CA 1
ATOM 2962 C C . PHE B 1 170 ? -1.611 20.109 -6.992 1 96.88 170 PHE B C 1
ATOM 2964 O O . PHE B 1 170 ? -2.252 19.469 -7.828 1 96.88 170 PHE B O 1
ATOM 2971 N N . LEU B 1 171 ? -1.95 20.203 -5.742 1 97.62 171 LEU B N 1
ATOM 2972 C CA . LEU B 1 171 ? -3.127 19.516 -5.219 1 97.62 171 LEU B CA 1
ATOM 2973 C C . LEU B 1 171 ? -4.391 19.984 -5.941 1 97.62 171 LEU B C 1
ATOM 2975 O O . LEU B 1 171 ? -5.227 19.156 -6.316 1 97.62 171 LEU B O 1
ATOM 2979 N N . HIS B 1 172 ? -4.453 21.25 -6.137 1 97.69 172 HIS B N 1
ATOM 2980 C CA . HIS B 1 172 ? -5.594 21.812 -6.852 1 97.69 172 HIS B CA 1
ATOM 2981 C C . HIS B 1 172 ? -5.695 21.234 -8.258 1 97.69 172 HIS B C 1
ATOM 2983 O O . HIS B 1 172 ? -6.773 20.828 -8.703 1 97.69 172 HIS B O 1
ATOM 2989 N N . ARG B 1 173 ? -4.625 21.125 -8.938 1 96.75 173 ARG B N 1
ATOM 2990 C CA . ARG B 1 173 ? -4.598 20.609 -10.305 1 96.75 173 ARG B CA 1
ATOM 2991 C C . ARG B 1 173 ? -5.012 19.141 -10.344 1 96.75 173 ARG B C 1
ATOM 2993 O O . ARG B 1 173 ? -5.723 18.719 -11.258 1 96.75 173 ARG B O 1
ATOM 3000 N N . GLN B 1 174 ? -4.605 18.438 -9.312 1 94.25 174 GLN B N 1
ATOM 3001 C CA . GLN B 1 174 ? -4.938 17.016 -9.258 1 94.25 174 GLN B CA 1
ATOM 3002 C C . GLN B 1 174 ? -6.441 16.812 -9.094 1 94.25 174 GLN B C 1
ATOM 3004 O O . GLN B 1 174 ? -6.992 15.828 -9.586 1 94.25 174 GLN B O 1
ATOM 3009 N N . LEU B 1 175 ? -7.078 17.734 -8.492 1 96.38 175 LEU B N 1
ATOM 3010 C CA . LEU B 1 175 ? -8.469 17.531 -8.109 1 96.38 175 LEU B CA 1
ATOM 3011 C C . LEU B 1 175 ? -9.414 18.188 -9.109 1 96.38 175 LEU B C 1
ATOM 3013 O O . LEU B 1 175 ? -10.602 17.875 -9.156 1 96.38 175 LEU B O 1
ATOM 3017 N N . GLU B 1 176 ? -8.977 19.188 -9.844 1 93.06 176 GLU B N 1
ATOM 3018 C CA . GLU B 1 176 ? -9.797 20.078 -10.656 1 93.06 176 GLU B CA 1
ATOM 3019 C C . GLU B 1 176 ? -10.703 19.281 -11.594 1 93.06 176 GLU B C 1
ATOM 3021 O O . GLU B 1 176 ? -11.891 19.594 -11.734 1 93.06 176 GLU B O 1
ATOM 3026 N N . ASP B 1 177 ? -10.312 18.188 -12.211 1 87.56 177 ASP B N 1
ATOM 3027 C CA . ASP B 1 177 ? -11.148 17.516 -13.203 1 87.56 177 ASP B CA 1
ATOM 3028 C C . ASP B 1 177 ? -11.508 16.094 -12.75 1 87.56 177 ASP B C 1
ATOM 3030 O O . ASP B 1 177 ? -11.875 15.25 -13.57 1 87.56 177 ASP B O 1
ATOM 3034 N N . GLN B 1 178 ? -11.539 15.953 -11.438 1 91.56 178 GLN B N 1
ATOM 3035 C CA . GLN B 1 178 ? -11.898 14.625 -10.961 1 91.56 178 GLN B CA 1
ATOM 3036 C C . GLN B 1 178 ? -13.414 14.469 -10.852 1 91.56 178 GLN B C 1
ATOM 3038 O O . GLN B 1 178 ? -14.109 15.398 -10.445 1 91.56 178 GLN B O 1
ATOM 3043 N N . ASN B 1 179 ? -13.906 13.312 -11.32 1 92.12 179 ASN B N 1
ATOM 3044 C CA . ASN B 1 179 ? -15.297 12.906 -11.141 1 92.12 179 ASN B CA 1
ATOM 3045 C C . ASN B 1 179 ? -15.406 11.703 -10.203 1 92.12 179 ASN B C 1
ATOM 3047 O O . ASN B 1 179 ? -15.188 10.562 -10.625 1 92.12 179 ASN B O 1
ATOM 3051 N N . PHE B 1 180 ? -15.82 11.922 -8.992 1 91.62 180 PHE B N 1
ATOM 3052 C CA . PHE B 1 180 ? -15.805 10.891 -7.957 1 91.62 180 PHE B CA 1
ATOM 3053 C C . PHE B 1 180 ? -16.984 9.938 -8.125 1 91.62 180 PHE B C 1
ATOM 3055 O O . PHE B 1 180 ? -17.016 8.875 -7.496 1 91.62 180 PHE B O 1
ATOM 3062 N N . ASP B 1 181 ? -17.906 10.234 -9 1 84.56 181 ASP B N 1
ATOM 3063 C CA . ASP B 1 181 ? -19.062 9.367 -9.234 1 84.56 181 ASP B CA 1
ATOM 3064 C C . ASP B 1 181 ? -18.766 8.359 -10.344 1 84.56 181 ASP B C 1
ATOM 3066 O O . ASP B 1 181 ? -19.484 7.367 -10.484 1 84.56 181 ASP B O 1
ATOM 3070 N N . ASN B 1 182 ? -17.781 8.609 -11.109 1 82.19 182 ASN B N 1
ATOM 3071 C CA . ASN B 1 182 ? -17.422 7.73 -12.219 1 82.19 182 ASN B CA 1
ATOM 3072 C C . ASN B 1 182 ? -15.914 7.488 -12.281 1 82.19 182 ASN B C 1
ATOM 3074 O O . ASN B 1 182 ? -15.25 7.914 -13.227 1 82.19 182 ASN B O 1
ATOM 3078 N N . ILE B 1 183 ? -15.43 6.707 -11.234 1 82.69 183 ILE B N 1
ATOM 3079 C CA . ILE B 1 183 ? -13.992 6.461 -11.172 1 82.69 183 ILE B CA 1
ATOM 3080 C C . ILE B 1 183 ? -13.641 5.258 -12.039 1 82.69 183 ILE B C 1
ATOM 3082 O O . ILE B 1 183 ? -14.148 4.152 -11.82 1 82.69 183 ILE B O 1
ATOM 3086 N N . GLN B 1 184 ? -13.383 5.367 -13.367 1 63.06 184 GLN B N 1
ATOM 3087 C CA . GLN B 1 184 ? -13.172 4.27 -14.305 1 63.06 184 GLN B CA 1
ATOM 3088 C C . GLN B 1 184 ? -11.797 3.643 -14.117 1 63.06 184 GLN B C 1
ATOM 3090 O O . GLN B 1 184 ? -11.648 2.42 -14.156 1 63.06 184 GLN B O 1
ATOM 3095 N N . ASP B 1 185 ? -10.648 4.34 -14.172 1 61.84 185 ASP B N 1
ATOM 3096 C CA . ASP B 1 185 ? -9.359 3.68 -14.328 1 61.84 185 ASP B CA 1
ATOM 3097 C C . ASP B 1 185 ? -8.414 4.043 -13.188 1 61.84 185 ASP B C 1
ATOM 3099 O O . ASP B 1 185 ? -7.613 4.973 -13.305 1 61.84 185 ASP B O 1
ATOM 3103 N N . LEU B 1 186 ? -8.586 3.342 -12.016 1 62.12 186 LEU B N 1
ATOM 3104 C CA . LEU B 1 186 ? -7.676 3.602 -10.906 1 62.12 186 LEU B CA 1
ATOM 3105 C C . LEU B 1 186 ? -6.238 3.27 -11.297 1 62.12 186 LEU B C 1
ATOM 3107 O O . LEU B 1 186 ? -5.301 3.898 -10.805 1 62.12 186 LEU B O 1
ATOM 3111 N N . GLY B 1 187 ? -6.129 2.279 -12.172 1 57.28 187 GLY B N 1
ATOM 3112 C CA . GLY B 1 187 ? -4.797 1.888 -12.609 1 57.28 187 GLY B CA 1
ATOM 3113 C C . GLY B 1 187 ? -4.09 2.971 -13.398 1 57.28 187 GLY B C 1
ATOM 3114 O O . GLY B 1 187 ? -2.904 3.234 -13.172 1 57.28 187 GLY B O 1
ATOM 3115 N N . TYR B 1 188 ? -4.941 3.535 -14.281 1 50.97 188 TYR B N 1
ATOM 3116 C CA . TYR B 1 188 ? -4.367 4.594 -15.109 1 50.97 188 TYR B CA 1
ATOM 3117 C C . TYR B 1 188 ? -3.943 5.781 -14.25 1 50.97 188 TYR B C 1
ATOM 3119 O O . TYR B 1 188 ? -2.873 6.355 -14.461 1 50.97 188 TYR B O 1
ATOM 3127 N N . LEU B 1 189 ? -4.672 6.043 -13.25 1 52.44 189 LEU B N 1
ATOM 3128 C CA . LEU B 1 189 ? -4.375 7.207 -12.422 1 52.44 189 LEU B CA 1
ATOM 3129 C C . LEU B 1 189 ? -3.1 6.988 -11.617 1 52.44 189 LEU B C 1
ATOM 3131 O O . LEU B 1 189 ? -2.311 7.918 -11.43 1 52.44 189 LEU B O 1
ATOM 3135 N N . SER B 1 190 ? -2.828 5.805 -11.227 1 52.94 190 SER B N 1
ATOM 3136 C CA . SER B 1 190 ? -1.635 5.5 -10.445 1 52.94 190 SER B CA 1
ATOM 3137 C C . SER B 1 190 ? -0.367 5.73 -11.266 1 52.94 190 SER B C 1
ATOM 3139 O O . SER B 1 190 ? 0.617 6.273 -10.75 1 52.94 190 SER B O 1
ATOM 3141 N N . TYR B 1 191 ? -0.456 5.395 -12.562 1 49.41 191 TYR B N 1
ATOM 3142 C CA . TYR B 1 191 ? 0.716 5.555 -13.414 1 49.41 191 TYR B CA 1
ATOM 3143 C C . TYR B 1 191 ? 1.003 7.027 -13.68 1 49.41 191 TYR B C 1
ATOM 3145 O O . TYR B 1 191 ? 2.156 7.461 -13.633 1 49.41 191 TYR B O 1
ATOM 3153 N N . LYS B 1 192 ? -0 7.797 -13.961 1 50.88 192 LYS B N 1
ATOM 3154 C CA . LYS B 1 192 ? 0.167 9.227 -14.227 1 50.88 192 LYS B CA 1
ATOM 3155 C C . LYS B 1 192 ? 0.841 9.922 -13.055 1 50.88 192 LYS B C 1
ATOM 3157 O O . LYS B 1 192 ? 1.745 10.742 -13.242 1 50.88 192 LYS B O 1
ATOM 3162 N N . TYR B 1 193 ? 0.574 9.562 -11.883 1 48 193 TYR B N 1
ATOM 3163 C CA . TYR B 1 193 ? 1.063 10.281 -10.711 1 48 193 TYR B CA 1
ATOM 3164 C C . TYR B 1 193 ? 2.49 9.867 -10.367 1 48 193 TYR B C 1
ATOM 3166 O O . TYR B 1 193 ? 3.312 10.703 -9.984 1 48 193 TYR B O 1
ATOM 3174 N N . ALA B 1 194 ? 2.732 8.617 -10.5 1 50.53 194 ALA B N 1
ATOM 3175 C CA . ALA B 1 194 ? 4.102 8.18 -10.242 1 50.53 194 ALA B CA 1
ATOM 3176 C C . ALA B 1 194 ? 5.094 8.914 -11.141 1 50.53 194 ALA B C 1
ATOM 3178 O O . ALA B 1 194 ? 6.156 9.336 -10.68 1 50.53 194 ALA B O 1
ATOM 3179 N N . LYS B 1 195 ? 4.676 9.156 -12.414 1 51.62 195 LYS B N 1
ATOM 3180 C CA . LYS B 1 195 ? 5.535 9.844 -13.375 1 51.62 195 LYS B CA 1
ATOM 3181 C C . LYS B 1 195 ? 5.691 11.32 -13.016 1 51.62 195 LYS B C 1
ATOM 3183 O O . LYS B 1 195 ? 6.738 11.922 -13.266 1 51.62 195 LYS B O 1
ATOM 3188 N N . SER B 1 196 ? 4.723 11.945 -12.453 1 43.12 196 SER B N 1
ATOM 3189 C CA . SER B 1 196 ? 4.766 13.375 -12.164 1 43.12 196 SER B CA 1
ATOM 3190 C C . SER B 1 196 ? 5.629 13.664 -10.938 1 43.12 196 SER B C 1
ATOM 3192 O O . SER B 1 196 ? 6.148 14.766 -10.789 1 43.12 196 SER B O 1
ATOM 3194 N N . VAL B 1 197 ? 5.855 12.711 -10.062 1 44.47 197 VAL B N 1
ATOM 3195 C CA . VAL B 1 197 ? 6.469 13.023 -8.781 1 44.47 197 VAL B CA 1
ATOM 3196 C C . VAL B 1 197 ? 7.879 12.438 -8.727 1 44.47 197 VAL B C 1
ATOM 3198 O O . VAL B 1 197 ? 8.766 13.008 -8.078 1 44.47 197 VAL B O 1
ATOM 3201 N N . PHE B 1 198 ? 8.078 11.352 -9.32 1 42.72 198 PHE B N 1
ATOM 3202 C CA . PHE B 1 198 ? 9.367 10.688 -9.141 1 42.72 198 PHE B CA 1
ATOM 3203 C C . PHE B 1 198 ? 10.281 10.953 -10.328 1 42.72 198 PHE B C 1
ATOM 3205 O O . PHE B 1 198 ? 11.422 10.492 -10.344 1 42.72 198 PHE B O 1
ATOM 3212 N N . ARG B 1 199 ? 9.781 11.75 -11.297 1 39.66 199 ARG B N 1
ATOM 3213 C CA . ARG B 1 199 ? 10.719 12.203 -12.32 1 39.66 199 ARG B CA 1
ATOM 3214 C C . ARG B 1 199 ? 11.414 13.492 -11.891 1 39.66 199 ARG B C 1
ATOM 3216 O O . ARG B 1 199 ? 10.781 14.383 -11.32 1 39.66 199 ARG B O 1
#

Organism: NCBI:txid5963

Secondary structure (DSSP, 8-state):
--HHHHHHHHHHHHHHHH-SSHHHHHHHHHHTT--TTHHHHH-TTTTHHHHHHHHHHHHHHHHHH--GGGGTT--HHHHHHHHHHHHHHTTGGGTTTHHHHHHHHHSTTTHHHHHHHHHHHHHHHHHHTT----HHHHHHHHHHHHHHHHHHHHHHHT--SGGGHHHHHHHHHHHHT--TT----HHHHHHHHHHHHH-/--HHHHHHHHHHHHHHHH-SSHHHHHHHHHHTT--TTHHHHH-TTTTHHHHHHHHHHHHHHHHHH--GGGGTT--HHHHHHHHHHHHHHTTGGGTTTHHHHHHHHHSTTTHHHHHHHHHHHHHHHHHHTT----HHHHHHHHHHHHHHHHHHHHHHHT--SGGGHHHHHHHHHHHHT--TT----HHHHHHHHHHHHH-

Nearest PDB structures (foldseek):
  6awl-assembly1_A  TM=8.008E-01  e=2.085E-08  Homo sapiens
  6awl-assembly1_B  TM=8.708E-01  e=1.177E-07  Homo sapiens
  4rhp-assembly1_B  TM=8.097E-01  e=1.487E-07  Homo sapiens
  7sss-assembly1_D  TM=8.021E-01  e=1.487E-07  Homo sapiens
  7ssp-assembly1_D  TM=8.211E-01  e=1.405E-06  Homo sapiens

Solvent-accessible surface area (backbone atoms only — not comparable to full-atom values): 21595 Å² total; per-residue (Å²): 128,60,69,66,54,54,30,48,55,44,32,65,58,46,33,50,79,74,29,72,44,56,64,45,40,21,52,21,25,42,76,70,73,40,56,51,71,49,32,56,74,78,31,75,77,37,50,58,52,54,55,51,50,50,51,52,51,49,47,56,47,42,64,70,71,50,50,52,81,78,43,66,96,49,54,70,55,54,43,52,47,52,51,52,49,53,56,54,54,71,47,54,76,30,58,55,44,46,57,48,50,52,52,53,33,45,34,80,57,34,28,62,42,41,50,51,49,49,47,51,44,32,46,49,51,39,52,48,71,63,63,80,63,48,52,69,60,36,50,46,48,33,51,51,53,40,53,52,48,53,41,34,50,56,43,43,50,72,43,81,46,77,91,36,47,62,28,53,51,50,46,48,62,68,36,70,82,64,54,82,88,66,76,79,55,70,63,59,52,33,54,58,42,25,56,68,56,70,100,127,61,70,66,54,54,30,48,54,43,31,64,58,47,31,51,78,74,29,72,42,56,64,44,40,21,52,19,25,41,74,71,75,39,57,52,69,48,31,56,74,78,31,75,77,38,50,58,53,55,55,51,50,50,51,52,51,49,47,56,47,42,64,70,71,50,49,52,79,78,43,65,95,49,54,70,54,52,42,52,47,54,52,52,47,53,55,54,55,72,47,53,76,30,58,54,43,45,56,47,50,51,52,54,31,42,34,79,57,34,28,61,43,42,50,50,51,50,49,50,45,31,47,50,52,39,52,47,69,62,65,80,65,48,52,69,60,35,49,46,48,34,51,51,54,41,52,50,47,52,43,33,52,56,43,42,50,71,42,83,46,76,92,36,48,63,29,54,52,48,46,48,62,68,36,70,82,62,52,82,88,67,76,80,55,70,64,60,52,32,54,58,41,26,56,68,55,73,100

Sequence (398 aa):
MQIREQIVSSAKGLVKTLGWHDKVLSLSCTKVNLSSASGRGLFPNGIVEIAEILMKDWENQLSLDVKLADLDNKTLNEQVFLALKKRLSYEEPYMPLWKDAIWLGAMPQNLPNTYNRLFSTMNTVWDILGDNSTGINWYAKRALIGQIFVSTEMTMIHDGSFGFAQTWEFLHRQLEDQNFDNIQDLGYLSYKYAKSVFRMQIREQIVSSAKGLVKTLGWHDKVLSLSCTKVNLSSASGRGLFPNGIVEIAEILMKDWENQLSLDVKLADLDNKTLNEQVFLALKKRLSYEEPYMPLWKDAIWLGAMPQNLPNTYNRLFSTMNTVWDILGDNSTGINWYAKRALIGQIFVSTEMTMIHDGSFGFAQTWEFLHRQLEDQNFDNIQDLGYLSYKYAKSVFR

InterPro domains:
  IPR012762 Ubiquinone biosynthesis protein COQ9 [PTHR21427] (4-177)
  IPR012762 Ubiquinone biosynthesis protein COQ9 [TIGR02396] (6-177)
  IPR013718 COQ9, C-terminal domain [PF08511] (112-177)